Protein AF-A0A354F160-F1 (afdb_monomer_lite)

Structure (mmCIF, N/CA/C/O backbone):
data_AF-A0A354F160-F1
#
_entry.id   AF-A0A354F160-F1
#
loop_
_atom_site.group_PDB
_atom_site.id
_atom_site.type_symbol
_atom_site.label_atom_id
_atom_site.label_alt_id
_atom_site.label_comp_id
_atom_site.label_asym_id
_atom_site.label_entity_id
_atom_site.label_seq_id
_atom_site.pdbx_PDB_ins_code
_atom_site.Cartn_x
_atom_site.Cartn_y
_atom_site.Cartn_z
_atom_site.occupancy
_atom_site.B_iso_or_equiv
_atom_site.auth_seq_id
_atom_site.auth_comp_id
_atom_site.auth_asym_id
_atom_site.auth_atom_id
_atom_site.pdbx_PDB_model_num
ATOM 1 N N . MET A 1 1 ? 38.055 -9.924 -23.669 1.00 91.69 1 MET A N 1
ATOM 2 C CA . MET A 1 1 ? 37.807 -8.534 -23.227 1.00 91.69 1 MET A CA 1
ATOM 3 C C . MET A 1 1 ? 39.127 -7.779 -23.313 1.00 91.69 1 MET A C 1
ATOM 5 O O . MET A 1 1 ? 40.159 -8.427 -23.190 1.00 91.69 1 MET A O 1
ATOM 9 N N . ARG A 1 2 ? 39.119 -6.472 -23.579 1.00 94.19 2 ARG A N 1
ATOM 10 C CA . ARG A 1 2 ? 40.307 -5.606 -23.557 1.00 94.19 2 ARG A CA 1
ATOM 11 C C . ARG A 1 2 ? 39.959 -4.245 -22.957 1.00 94.19 2 ARG A C 1
ATOM 13 O O . ARG A 1 2 ? 38.818 -3.808 -23.080 1.00 94.19 2 ARG A O 1
ATOM 20 N N . PHE A 1 3 ? 40.952 -3.590 -22.369 1.00 92.06 3 PHE A N 1
ATOM 21 C CA . PHE A 1 3 ? 40.870 -2.209 -21.904 1.00 92.06 3 PHE A CA 1
ATOM 22 C C . PHE A 1 3 ? 41.703 -1.347 -22.851 1.00 92.06 3 PHE A C 1
ATOM 24 O O . PHE A 1 3 ? 42.877 -1.640 -23.073 1.00 92.06 3 PHE A O 1
ATOM 31 N N . ILE A 1 4 ? 41.096 -0.326 -23.449 1.00 90.88 4 ILE A N 1
ATOM 32 C CA . ILE A 1 4 ? 41.771 0.616 -24.343 1.00 90.88 4 ILE A CA 1
ATOM 33 C C . ILE A 1 4 ? 41.903 1.938 -23.612 1.00 90.88 4 ILE A C 1
ATOM 35 O O . ILE A 1 4 ? 40.900 2.545 -23.255 1.00 90.88 4 ILE A O 1
ATOM 39 N N . LYS A 1 5 ? 43.136 2.392 -23.408 1.00 85.50 5 LYS A N 1
ATOM 40 C CA . LYS A 1 5 ? 43.388 3.728 -22.882 1.00 85.50 5 LYS A CA 1
ATOM 41 C C . LYS A 1 5 ? 43.209 4.754 -24.001 1.00 85.50 5 LYS A C 1
ATOM 43 O O . LYS A 1 5 ? 43.879 4.651 -25.027 1.00 85.50 5 LYS A O 1
ATOM 48 N N . HIS A 1 6 ? 42.338 5.730 -23.791 1.00 82.38 6 HIS A N 1
ATOM 49 C CA . HIS A 1 6 ? 42.180 6.900 -24.647 1.00 82.38 6 HIS A CA 1
ATOM 50 C C . HIS A 1 6 ? 42.259 8.137 -23.751 1.00 82.38 6 HIS A C 1
ATOM 52 O O . HIS A 1 6 ? 41.444 8.311 -22.849 1.00 82.38 6 HIS A O 1
ATOM 58 N N . GLU A 1 7 ? 43.288 8.961 -23.950 1.00 84.62 7 GLU A N 1
ATOM 59 C CA . GLU A 1 7 ? 43.614 10.082 -23.058 1.00 84.62 7 GLU A CA 1
ATOM 60 C C . GLU A 1 7 ? 43.760 9.633 -21.582 1.00 84.62 7 GLU A C 1
ATOM 62 O O . GLU A 1 7 ? 44.614 8.793 -21.267 1.00 84.62 7 GLU A O 1
ATOM 67 N N . ALA A 1 8 ? 42.951 10.193 -20.676 1.00 79.38 8 ALA A N 1
ATOM 68 C CA . ALA A 1 8 ? 42.937 9.884 -19.246 1.00 79.38 8 ALA A CA 1
ATOM 69 C C . ALA A 1 8 ? 41.955 8.757 -18.863 1.00 79.38 8 ALA A C 1
ATOM 71 O O . ALA A 1 8 ? 41.851 8.424 -17.683 1.00 79.38 8 ALA A O 1
ATOM 72 N N . LEU A 1 9 ? 41.245 8.166 -19.830 1.00 79.12 9 LEU A N 1
ATOM 73 C CA . LEU A 1 9 ? 40.130 7.248 -19.586 1.00 79.12 9 LEU A CA 1
ATOM 74 C C . LEU A 1 9 ? 40.395 5.866 -20.195 1.00 79.12 9 LEU A C 1
ATOM 76 O O . LEU A 1 9 ? 41.144 5.710 -21.162 1.00 79.12 9 LEU A O 1
ATOM 80 N N . TYR A 1 10 ? 39.791 4.837 -19.600 1.00 82.44 10 TYR A N 1
ATOM 81 C CA . TYR A 1 10 ? 39.841 3.467 -20.106 1.00 82.44 10 TYR A CA 1
ATOM 82 C C . TYR A 1 10 ? 38.479 3.077 -20.674 1.00 82.44 10 TYR A C 1
ATOM 84 O O . TYR A 1 10 ? 37.473 3.088 -19.971 1.00 82.44 10 TYR A O 1
ATOM 92 N N . HIS A 1 11 ? 38.455 2.669 -21.938 1.00 88.69 11 HIS A N 1
ATOM 93 C CA . HIS A 1 11 ? 37.293 2.059 -22.568 1.00 88.69 11 HIS A CA 1
ATOM 94 C C . HIS A 1 11 ? 37.363 0.541 -22.447 1.00 88.69 11 HIS A C 1
ATOM 96 O O . HIS A 1 11 ? 38.387 -0.079 -22.744 1.00 88.69 11 HIS A O 1
ATOM 102 N N . VAL A 1 12 ? 36.251 -0.076 -22.062 1.00 92.12 12 VAL A N 1
ATOM 103 C CA . VAL A 1 12 ? 36.136 -1.533 -21.982 1.00 92.12 12 VAL A CA 1
ATOM 104 C C . VAL A 1 12 ? 35.546 -2.053 -23.285 1.00 92.12 12 VAL A C 1
ATOM 106 O O . VAL A 1 12 ? 34.474 -1.619 -23.699 1.00 92.12 12 VAL A O 1
ATOM 109 N N . GLN A 1 13 ? 36.228 -2.997 -23.934 1.00 94.81 13 GLN A N 1
ATOM 110 C CA . GLN A 1 13 ? 35.738 -3.639 -25.151 1.00 94.81 13 GLN A CA 1
ATOM 111 C C . GLN A 1 13 ? 35.684 -5.164 -25.024 1.00 94.81 13 GLN A C 1
ATOM 113 O O . GLN A 1 13 ? 36.575 -5.812 -24.463 1.00 94.81 13 GLN A O 1
ATOM 118 N N . LYS A 1 14 ? 34.651 -5.775 -25.599 1.00 95.56 14 LYS A N 1
ATOM 119 C CA . LYS A 1 14 ? 34.455 -7.230 -25.639 1.00 95.56 14 LYS A CA 1
ATOM 120 C C . LYS A 1 14 ? 34.080 -7.649 -27.059 1.00 95.56 14 LYS A C 1
ATOM 122 O O . LYS A 1 14 ? 33.433 -6.896 -27.778 1.00 95.56 14 LYS A O 1
ATOM 127 N N . LYS A 1 15 ? 34.545 -8.828 -27.482 1.00 96.31 15 LYS A N 1
ATOM 128 C CA . LYS A 1 15 ? 34.135 -9.394 -28.769 1.00 96.31 15 LYS A CA 1
ATOM 129 C C . LYS A 1 15 ? 32.780 -10.064 -28.616 1.00 96.31 15 LYS A C 1
ATOM 131 O O . LYS A 1 15 ? 32.619 -10.883 -27.712 1.00 96.31 15 LYS A O 1
ATOM 136 N N . TRP A 1 16 ? 31.875 -9.767 -29.533 1.00 96.00 16 TRP A N 1
ATOM 137 C CA . TRP A 1 16 ? 30.587 -10.438 -29.670 1.00 96.00 16 TRP A CA 1
ATOM 138 C C . TRP A 1 16 ? 30.362 -10.806 -31.130 1.00 96.00 16 TRP A C 1
ATOM 140 O O . TRP A 1 16 ? 30.977 -10.219 -32.021 1.00 96.00 16 TRP A O 1
ATOM 150 N N . LYS A 1 17 ? 29.501 -11.795 -31.378 1.00 94.94 17 LYS A N 1
ATOM 151 C CA . LYS A 1 17 ? 29.019 -12.045 -32.738 1.00 94.94 17 LYS A CA 1
ATOM 152 C C . LYS A 1 17 ? 28.106 -10.890 -33.141 1.00 94.94 17 LYS A C 1
ATOM 154 O O . LYS A 1 17 ? 27.212 -10.552 -32.371 1.00 94.94 17 LYS A O 1
ATOM 159 N N . ASP A 1 18 ? 28.352 -10.296 -34.296 1.00 92.25 18 ASP A N 1
ATOM 160 C CA . ASP A 1 18 ? 27.500 -9.275 -34.899 1.00 92.25 18 ASP A CA 1
ATOM 161 C C . ASP A 1 18 ? 26.315 -9.900 -35.655 1.00 92.25 18 ASP A C 1
ATOM 163 O O . ASP A 1 18 ? 26.165 -11.125 -35.688 1.00 92.25 18 ASP A O 1
ATOM 167 N N . ASN A 1 19 ? 25.466 -9.070 -36.268 1.00 88.00 19 ASN A N 1
ATOM 168 C CA . ASN A 1 19 ? 24.292 -9.546 -37.019 1.00 88.00 19 ASN A CA 1
ATOM 169 C C . ASN A 1 19 ? 24.611 -10.474 -38.198 1.00 88.00 19 ASN A C 1
ATOM 171 O O . ASN A 1 19 ? 23.747 -11.233 -38.627 1.00 88.00 19 ASN A O 1
ATOM 175 N N . ALA A 1 20 ? 25.838 -10.433 -38.718 1.00 90.81 20 ALA A N 1
ATOM 176 C CA . ALA A 1 20 ? 26.299 -11.335 -39.768 1.00 90.81 20 ALA A CA 1
ATOM 177 C C . ALA A 1 20 ? 26.969 -12.602 -39.200 1.00 90.81 20 ALA A C 1
ATOM 179 O O . ALA A 1 20 ? 27.460 -13.434 -39.958 1.00 90.81 20 ALA A O 1
ATOM 180 N N . GLY A 1 21 ? 27.014 -12.755 -37.873 1.00 92.06 21 GLY A N 1
ATOM 181 C CA . GLY A 1 21 ? 27.660 -13.867 -37.182 1.00 92.06 21 GLY A CA 1
ATOM 182 C C . GLY A 1 21 ? 29.176 -13.719 -37.019 1.00 92.06 21 GLY A C 1
ATOM 183 O O . GLY A 1 21 ? 29.810 -14.626 -36.471 1.00 92.06 21 GLY A O 1
ATOM 184 N N . HIS A 1 22 ? 29.772 -12.599 -37.440 1.00 95.44 22 HIS A N 1
ATOM 185 C CA . HIS A 1 22 ? 31.212 -12.359 -37.325 1.00 95.44 22 HIS A CA 1
ATOM 186 C C . HIS A 1 22 ? 31.583 -11.819 -35.942 1.00 95.44 22 HIS A C 1
ATOM 188 O O . HIS A 1 22 ? 30.832 -11.068 -35.328 1.00 95.44 22 HIS A O 1
ATOM 194 N N . LEU A 1 23 ? 32.769 -12.175 -35.442 1.00 96.19 23 LEU A N 1
ATOM 195 C CA . LEU A 1 23 ? 33.273 -11.642 -34.175 1.00 96.19 23 LEU A CA 1
ATOM 196 C C . LEU A 1 23 ? 33.773 -10.202 -34.345 1.00 96.19 23 LEU A C 1
ATOM 198 O O . LEU A 1 23 ? 34.893 -9.987 -34.811 1.00 96.19 23 LEU A O 1
ATOM 202 N N . SER A 1 24 ? 32.978 -9.248 -33.875 1.00 96.38 24 SER A N 1
ATOM 203 C CA . SER A 1 24 ? 33.261 -7.811 -33.909 1.00 96.38 24 SER A CA 1
ATOM 204 C C . SER A 1 24 ? 33.552 -7.275 -32.504 1.00 96.38 24 SER A C 1
ATOM 206 O O . SER A 1 24 ? 33.151 -7.872 -31.500 1.00 96.38 24 SER A O 1
ATOM 208 N N . TRP A 1 25 ? 34.299 -6.172 -32.403 1.00 96.50 25 TRP A N 1
ATOM 209 C CA . TRP A 1 25 ? 34.540 -5.502 -31.122 1.00 96.50 25 TRP A CA 1
ATOM 210 C C . TRP A 1 25 ? 33.373 -4.584 -30.779 1.00 96.50 25 TRP A C 1
ATOM 212 O O . TRP A 1 25 ? 32.966 -3.765 -31.597 1.00 96.50 25 TRP A O 1
ATOM 222 N N . PHE A 1 26 ? 32.880 -4.694 -29.550 1.00 95.69 26 PHE A N 1
ATOM 223 C CA . PHE A 1 26 ? 31.902 -3.773 -28.996 1.00 95.69 26 PHE A CA 1
ATOM 224 C C . PHE A 1 26 ? 32.487 -3.074 -27.778 1.00 95.69 26 PHE A C 1
ATOM 226 O O . PHE A 1 26 ? 33.204 -3.693 -26.986 1.00 95.69 26 PHE A O 1
ATOM 233 N N . GLN A 1 27 ? 32.150 -1.802 -27.619 1.00 94.06 27 GLN A N 1
ATOM 234 C CA . GLN A 1 27 ? 32.557 -0.949 -26.517 1.00 94.06 27 GLN A CA 1
ATOM 235 C C . GLN A 1 27 ? 31.422 -0.771 -25.513 1.00 94.06 27 GLN A C 1
ATOM 237 O O . GLN A 1 27 ? 30.302 -0.427 -25.886 1.00 94.06 27 GLN A O 1
ATOM 242 N N . LEU A 1 28 ? 31.736 -0.977 -24.235 1.00 93.06 28 LEU A N 1
ATOM 243 C CA . LEU A 1 28 ? 30.824 -0.715 -23.129 1.00 93.06 28 LEU A CA 1
ATOM 244 C C . LEU A 1 28 ? 30.476 0.777 -23.087 1.00 93.06 28 LEU A C 1
ATOM 246 O O . LEU A 1 28 ? 31.364 1.628 -23.143 1.00 93.06 28 LEU A O 1
ATOM 250 N N . SER A 1 29 ? 29.189 1.078 -22.995 1.00 91.00 29 SER A N 1
ATOM 251 C CA . SER A 1 29 ? 28.639 2.430 -22.923 1.00 91.00 29 SER A CA 1
ATOM 252 C C . SER A 1 29 ? 27.532 2.466 -21.871 1.00 91.00 29 SER A C 1
ATOM 254 O O . SER A 1 29 ? 26.837 1.471 -21.675 1.00 91.00 29 SER A O 1
ATOM 256 N N . ALA A 1 30 ? 27.356 3.597 -21.189 1.00 88.81 30 ALA A N 1
ATOM 257 C CA . ALA A 1 30 ? 26.269 3.747 -20.221 1.00 88.81 30 ALA A CA 1
ATOM 258 C C . ALA A 1 30 ? 24.939 4.036 -20.935 1.00 88.81 30 ALA A C 1
ATOM 260 O O . ALA A 1 30 ? 24.915 4.833 -21.872 1.00 88.81 30 ALA A O 1
ATOM 261 N N . LEU A 1 31 ? 23.832 3.440 -20.490 1.00 86.56 31 LEU A N 1
ATOM 262 C CA . LEU A 1 31 ? 22.474 3.774 -20.947 1.00 86.56 31 LEU A CA 1
ATOM 263 C C . LEU A 1 31 ? 21.911 4.994 -20.208 1.00 86.56 31 LEU A C 1
ATOM 265 O O . LEU A 1 31 ? 21.096 5.722 -20.769 1.00 86.56 31 LEU A O 1
ATOM 269 N N . THR A 1 32 ? 22.354 5.231 -18.970 1.00 87.06 32 THR A N 1
ATOM 270 C CA . THR A 1 32 ? 21.865 6.304 -18.090 1.00 87.06 32 THR A CA 1
ATOM 271 C C . THR A 1 32 ? 23.009 7.046 -17.405 1.00 87.06 32 THR A C 1
ATOM 273 O O . THR A 1 32 ? 24.132 6.549 -17.317 1.00 87.06 32 THR A O 1
ATOM 276 N N . GLU A 1 33 ? 22.720 8.231 -16.862 1.00 86.38 33 GLU A N 1
ATOM 277 C CA . GLU A 1 33 ? 23.679 8.980 -16.034 1.00 86.38 33 GLU A CA 1
ATOM 278 C C . GLU A 1 33 ? 24.024 8.227 -14.738 1.00 86.38 33 GLU A C 1
ATOM 280 O O . GLU A 1 33 ? 25.172 8.255 -14.300 1.00 86.38 33 GLU A O 1
ATOM 285 N N . ALA A 1 34 ? 23.066 7.480 -14.172 1.00 87.31 34 ALA A N 1
ATOM 286 C CA . ALA A 1 34 ? 23.289 6.592 -13.029 1.00 87.31 34 ALA A CA 1
ATOM 287 C C . ALA A 1 34 ? 24.329 5.511 -13.336 1.00 87.31 34 ALA A C 1
ATOM 289 O O . ALA A 1 34 ? 25.261 5.304 -12.561 1.00 87.31 34 ALA A O 1
ATOM 290 N N . GLN A 1 35 ? 24.214 4.855 -14.494 1.00 88.19 35 GLN A N 1
ATOM 291 C CA . GLN A 1 35 ? 25.200 3.873 -14.940 1.00 88.19 35 GLN A CA 1
ATOM 292 C C . GLN A 1 35 ? 26.545 4.525 -15.250 1.00 88.19 35 GLN A C 1
ATOM 294 O O . GLN A 1 35 ? 27.585 3.969 -14.908 1.00 88.19 35 GLN A O 1
ATOM 299 N N . GLN A 1 36 ? 26.542 5.708 -15.867 1.00 87.81 36 GLN A N 1
ATOM 300 C CA . GLN A 1 36 ? 27.770 6.432 -16.178 1.00 87.81 36 GLN A CA 1
ATOM 301 C C . GLN A 1 36 ? 28.562 6.749 -14.904 1.00 87.81 36 GLN A C 1
ATOM 303 O O . GLN A 1 36 ? 29.755 6.454 -14.834 1.00 87.81 36 GLN A O 1
ATOM 308 N N . ALA A 1 37 ? 27.884 7.290 -13.887 1.00 85.50 37 ALA A N 1
ATOM 309 C CA . ALA A 1 37 ? 28.479 7.607 -12.596 1.00 85.50 37 ALA A CA 1
ATOM 310 C C . ALA A 1 37 ? 28.873 6.343 -11.814 1.00 85.50 37 ALA A C 1
ATOM 312 O O . ALA A 1 37 ? 29.993 6.258 -11.313 1.00 85.50 37 ALA A O 1
ATOM 313 N N . GLY A 1 38 ? 27.981 5.350 -11.735 1.00 83.50 38 GLY A N 1
ATOM 314 C CA . GLY A 1 38 ? 28.189 4.127 -10.954 1.00 83.50 38 GLY A CA 1
ATOM 315 C C . GLY A 1 38 ? 29.262 3.194 -11.520 1.00 83.50 38 GLY A C 1
ATOM 316 O O . GLY A 1 38 ? 29.950 2.525 -10.754 1.00 83.50 38 GLY A O 1
ATOM 317 N N . LEU A 1 39 ? 29.440 3.169 -12.845 1.00 83.38 39 LEU A N 1
ATOM 318 C CA . LEU A 1 39 ? 30.428 2.330 -13.538 1.00 83.38 39 LEU A CA 1
ATOM 319 C C . LEU A 1 39 ? 31.681 3.108 -13.980 1.00 83.38 39 LEU A C 1
ATOM 321 O O . LEU A 1 39 ? 32.559 2.526 -14.616 1.00 83.38 39 LEU A O 1
ATOM 325 N N . ALA A 1 40 ? 31.764 4.407 -13.663 1.00 83.81 40 ALA A N 1
ATOM 326 C CA . ALA A 1 40 ? 32.848 5.310 -14.061 1.00 83.81 40 ALA A CA 1
ATOM 327 C C . ALA A 1 40 ? 33.136 5.299 -15.580 1.00 83.81 40 ALA A C 1
ATOM 329 O O . ALA A 1 40 ? 34.284 5.194 -16.019 1.00 83.81 40 ALA A O 1
ATOM 330 N N . LEU A 1 41 ? 32.080 5.389 -16.396 1.00 82.75 41 LEU A N 1
ATOM 331 C CA . LEU A 1 41 ? 32.176 5.369 -17.859 1.00 82.75 41 LEU A CA 1
ATOM 332 C C . LEU A 1 41 ? 32.309 6.793 -18.428 1.00 82.75 41 LEU A C 1
ATOM 334 O O . LEU A 1 41 ? 31.647 7.721 -17.975 1.00 82.75 41 LEU A O 1
ATOM 338 N N . ASP A 1 42 ? 33.148 6.962 -19.454 1.00 70.56 42 ASP A N 1
ATOM 339 C CA . ASP A 1 42 ? 33.465 8.268 -20.062 1.00 70.56 42 ASP A CA 1
ATOM 340 C C . ASP A 1 42 ? 32.234 8.955 -20.685 1.00 70.56 42 ASP A C 1
ATOM 342 O O . ASP A 1 42 ? 31.937 10.114 -20.401 1.00 70.56 42 ASP A O 1
ATOM 346 N N . LYS A 1 43 ? 31.463 8.223 -21.501 1.00 70.56 43 LYS A N 1
ATOM 347 C CA . LYS A 1 43 ? 30.301 8.761 -22.222 1.00 70.56 43 LYS A CA 1
ATOM 348 C C . LYS A 1 43 ? 29.109 7.814 -22.158 1.00 70.56 43 LYS A C 1
ATOM 350 O O . LYS A 1 43 ? 29.241 6.612 -22.399 1.00 70.56 43 LYS A O 1
ATOM 355 N N . GLY A 1 44 ? 27.940 8.375 -21.860 1.00 66.69 44 GLY A N 1
ATOM 356 C CA . GLY A 1 44 ? 26.662 7.705 -22.070 1.00 66.69 44 GLY A CA 1
ATOM 357 C C . GLY A 1 44 ? 26.305 7.630 -23.554 1.00 66.69 44 GLY A C 1
ATOM 358 O O . GLY A 1 44 ? 26.711 8.469 -24.358 1.00 66.69 44 GLY A O 1
ATOM 359 N N . LEU A 1 45 ? 25.539 6.611 -23.921 1.00 66.38 45 LEU A N 1
ATOM 360 C CA . LEU A 1 45 ? 24.859 6.544 -25.203 1.00 66.38 45 LEU A CA 1
ATOM 361 C C . LEU A 1 45 ? 23.857 7.702 -25.302 1.00 66.38 45 LEU A C 1
ATOM 363 O O . LEU A 1 45 ? 22.979 7.850 -24.454 1.00 66.38 45 LEU A O 1
ATOM 367 N N . ASP A 1 46 ? 23.900 8.446 -26.407 1.00 61.75 46 ASP A N 1
ATOM 368 C CA . ASP A 1 46 ? 22.895 9.458 -26.781 1.00 61.75 46 ASP A CA 1
ATOM 369 C C . ASP A 1 46 ? 21.529 8.833 -27.169 1.00 61.75 46 ASP A C 1
ATOM 371 O O . ASP A 1 46 ? 20.752 9.394 -27.939 1.00 61.75 46 ASP A O 1
ATOM 375 N N . LEU A 1 47 ? 21.203 7.650 -26.633 1.00 58.38 47 LEU A N 1
ATOM 376 C CA . LEU A 1 47 ? 19.911 6.980 -26.808 1.00 58.38 47 LEU A CA 1
ATOM 377 C C . LEU A 1 47 ? 18.756 7.806 -26.230 1.00 58.38 47 LEU A C 1
ATOM 379 O O . LEU A 1 47 ? 17.648 7.781 -26.765 1.00 58.38 47 LEU A O 1
ATOM 383 N N . LEU A 1 48 ? 19.024 8.550 -25.153 1.00 54.09 48 LEU A N 1
ATOM 384 C CA . LEU A 1 48 ? 18.016 9.287 -24.386 1.00 54.09 48 LEU A CA 1
ATOM 385 C C . LEU A 1 48 ? 18.053 10.812 -24.619 1.00 54.09 48 LEU A C 1
ATOM 387 O O . LEU A 1 48 ? 17.080 11.505 -24.305 1.00 54.09 48 LEU A O 1
ATOM 391 N N . LYS A 1 49 ? 19.136 11.353 -25.198 1.00 49.31 49 LYS A N 1
ATOM 392 C CA . LYS A 1 49 ? 19.365 12.798 -25.388 1.00 49.31 49 LYS A CA 1
ATOM 393 C C . LYS A 1 49 ? 19.227 13.183 -26.871 1.00 49.31 49 LYS A C 1
ATOM 395 O O . LYS A 1 49 ? 20.186 13.206 -27.627 1.00 49.31 49 LYS A O 1
ATOM 400 N N . GLY A 1 50 ? 18.006 13.512 -27.306 1.00 45.72 50 GLY A N 1
ATOM 401 C CA . GLY A 1 50 ? 17.751 14.030 -28.662 1.00 45.72 50 GLY A CA 1
ATOM 402 C C . GLY A 1 50 ? 16.450 14.843 -28.770 1.00 45.72 50 GLY A C 1
ATOM 403 O O . GLY A 1 50 ? 15.446 14.444 -28.191 1.00 45.72 50 GLY A O 1
ATOM 404 N N . PRO A 1 51 ? 16.396 15.981 -29.479 1.00 40.38 51 PRO A N 1
ATOM 405 C CA . PRO A 1 51 ? 15.305 16.966 -29.366 1.00 40.38 51 PRO A CA 1
ATOM 406 C C . PRO A 1 51 ? 13.935 16.564 -29.959 1.00 40.38 51 PRO A C 1
ATOM 408 O O . PRO A 1 51 ? 12.979 17.316 -29.798 1.00 40.38 51 PRO A O 1
ATOM 411 N N . ASN A 1 52 ? 13.788 15.394 -30.597 1.00 42.41 52 ASN A N 1
ATOM 412 C CA . ASN A 1 52 ? 12.555 15.007 -31.300 1.00 42.41 52 ASN A CA 1
ATOM 413 C C . ASN A 1 52 ? 11.787 13.864 -30.614 1.00 42.41 52 ASN A C 1
ATOM 415 O O . ASN A 1 52 ? 12.373 12.891 -30.149 1.00 42.41 52 ASN A O 1
ATOM 419 N N . ARG A 1 53 ? 10.450 13.976 -30.616 1.00 41.09 53 ARG A N 1
ATOM 420 C CA . ARG A 1 53 ? 9.435 13.123 -29.955 1.00 41.09 53 ARG A CA 1
ATOM 421 C C . ARG A 1 53 ? 9.412 11.627 -30.345 1.00 41.09 53 ARG A C 1
ATOM 423 O O . ARG A 1 53 ? 8.546 10.909 -29.868 1.00 41.09 53 ARG A O 1
ATOM 430 N N . ALA A 1 54 ? 10.342 11.140 -31.166 1.00 47.12 54 ALA A N 1
ATOM 431 C CA . ALA A 1 54 ? 10.461 9.728 -31.553 1.00 47.12 54 ALA A CA 1
ATOM 432 C C . ALA A 1 54 ? 11.588 9.020 -30.771 1.00 47.12 54 ALA A C 1
ATOM 434 O O . ALA A 1 54 ? 12.436 8.350 -31.355 1.00 47.12 54 ALA A O 1
ATOM 435 N N . ARG A 1 55 ? 11.649 9.234 -29.449 1.00 62.41 55 ARG A N 1
ATOM 436 C CA . ARG A 1 55 ? 12.627 8.569 -28.574 1.00 62.41 55 ARG A CA 1
ATOM 437 C C . ARG A 1 55 ? 12.134 7.162 -28.254 1.00 62.41 55 ARG A C 1
ATOM 439 O O . ARG A 1 55 ? 10.987 7.005 -27.840 1.00 62.41 55 ARG A O 1
ATOM 446 N N . LEU A 1 56 ? 13.001 6.160 -28.392 1.00 65.06 56 LEU A N 1
ATOM 447 C CA . LEU A 1 56 ? 12.751 4.849 -27.804 1.00 65.06 56 LEU A CA 1
ATOM 448 C C . LEU A 1 56 ? 12.859 5.011 -26.281 1.00 65.06 56 LEU A C 1
ATOM 450 O O . LEU A 1 56 ? 13.954 5.034 -25.727 1.00 65.06 56 LEU A O 1
ATOM 454 N N . GLN A 1 57 ? 11.724 5.221 -25.617 1.00 77.44 57 GLN A N 1
ATOM 455 C CA . GLN A 1 57 ? 11.652 5.181 -24.160 1.00 77.44 57 GLN A CA 1
ATOM 456 C C . GLN A 1 57 ? 11.794 3.721 -23.740 1.00 77.44 57 GLN A C 1
ATOM 458 O O . GLN A 1 57 ? 10.869 2.928 -23.907 1.00 77.44 57 GLN A O 1
ATOM 463 N N . LEU A 1 58 ? 12.987 3.357 -23.278 1.00 87.06 58 LEU A N 1
ATOM 464 C CA . LEU A 1 58 ? 13.229 2.045 -22.694 1.00 87.06 58 LEU A CA 1
ATOM 465 C C . LEU A 1 58 ? 12.540 1.966 -21.337 1.00 87.06 58 LEU A C 1
ATOM 467 O O . LEU A 1 58 ? 12.482 2.962 -20.619 1.00 87.06 58 LEU A O 1
ATOM 471 N N . ALA A 1 59 ? 12.037 0.781 -20.998 1.00 90.75 59 ALA A N 1
ATOM 472 C CA . ALA A 1 59 ? 11.591 0.526 -19.640 1.00 90.75 59 ALA A CA 1
ATOM 473 C C . ALA A 1 59 ? 12.784 0.643 -18.674 1.00 90.75 59 ALA A C 1
ATOM 475 O O . ALA A 1 59 ? 13.901 0.250 -19.017 1.00 90.75 59 ALA A O 1
ATOM 476 N N . GLU A 1 60 ? 12.546 1.140 -17.463 1.00 92.12 60 GLU A N 1
ATOM 477 C CA . GLU A 1 60 ? 13.543 1.280 -16.391 1.00 92.12 60 GLU A CA 1
ATOM 478 C C . GLU A 1 60 ? 14.237 -0.059 -16.074 1.00 92.12 60 GLU A C 1
ATOM 480 O O . GLU A 1 60 ? 15.425 -0.093 -15.771 1.00 92.12 60 GLU A O 1
ATOM 485 N N . THR A 1 61 ? 13.529 -1.179 -16.246 1.00 92.81 61 THR A N 1
ATOM 486 C CA . THR A 1 61 ? 14.048 -2.551 -16.089 1.00 92.81 61 THR A CA 1
ATOM 487 C C . THR A 1 61 ? 15.044 -2.969 -17.176 1.00 92.81 61 THR A C 1
ATOM 489 O O . THR A 1 61 ? 15.762 -3.943 -16.997 1.00 92.81 61 THR A O 1
ATOM 492 N N . ILE A 1 62 ? 15.129 -2.249 -18.301 1.00 91.75 62 ILE A N 1
ATOM 493 C CA . ILE A 1 62 ? 16.116 -2.491 -19.373 1.00 91.75 62 ILE A CA 1
ATOM 494 C C . ILE A 1 62 ? 17.395 -1.664 -19.150 1.00 91.75 62 ILE A C 1
ATOM 496 O O . ILE A 1 62 ? 18.460 -1.994 -19.669 1.00 91.75 62 ILE A O 1
ATOM 500 N N . ILE A 1 63 ? 17.300 -0.572 -18.389 1.00 90.50 63 ILE A N 1
ATOM 501 C CA . ILE A 1 63 ? 18.386 0.397 -18.155 1.00 90.50 63 ILE A CA 1
ATOM 502 C C . ILE A 1 63 ? 18.906 0.367 -16.707 1.00 90.50 63 ILE A C 1
ATOM 504 O O . ILE A 1 63 ? 19.529 1.318 -16.230 1.00 90.50 63 ILE A O 1
ATOM 508 N N . GLU A 1 64 ? 18.636 -0.735 -16.015 1.00 92.25 64 GLU A N 1
ATOM 509 C CA . GLU A 1 64 ? 18.982 -0.988 -14.618 1.00 92.25 64 GLU A CA 1
ATOM 510 C C . GLU A 1 64 ? 20.462 -1.358 -14.413 1.00 92.25 64 GLU A C 1
ATOM 512 O O . GLU A 1 64 ? 21.226 -1.513 -15.367 1.00 92.25 64 GLU A O 1
ATOM 517 N N . ARG A 1 65 ? 20.891 -1.489 -13.153 1.00 91.69 65 ARG A N 1
ATOM 518 C CA . ARG A 1 65 ? 22.286 -1.731 -12.746 1.00 91.69 65 ARG A CA 1
ATOM 519 C C . ARG A 1 65 ? 22.954 -2.866 -13.511 1.00 91.69 65 ARG A C 1
ATOM 521 O O . ARG A 1 65 ? 24.061 -2.680 -14.014 1.00 91.69 65 ARG A O 1
ATOM 528 N N . ASP A 1 66 ? 22.295 -4.017 -13.578 1.00 91.00 66 ASP A N 1
ATOM 529 C CA . ASP A 1 66 ? 22.904 -5.232 -14.112 1.00 91.00 66 ASP A CA 1
ATOM 530 C C . ASP A 1 66 ? 22.738 -5.357 -15.639 1.00 91.00 66 ASP A C 1
ATOM 532 O O . ASP A 1 66 ? 23.206 -6.324 -16.237 1.00 91.00 66 ASP A O 1
ATOM 536 N N . SER A 1 67 ? 22.133 -4.354 -16.288 1.00 92.56 67 SER A N 1
ATOM 537 C CA . SER A 1 67 ? 21.997 -4.282 -17.743 1.00 92.56 67 SER A CA 1
ATOM 538 C C . SER A 1 67 ? 23.125 -3.462 -18.370 1.00 92.56 67 SER A C 1
ATOM 540 O O . SER A 1 67 ? 23.246 -2.260 -18.136 1.00 92.56 67 SER A O 1
ATOM 542 N N . LEU A 1 68 ? 23.949 -4.082 -19.218 1.00 92.94 68 LEU A N 1
ATOM 543 C CA . LEU A 1 68 ? 25.094 -3.410 -19.851 1.00 92.94 68 LEU A CA 1
ATOM 544 C C . LEU A 1 68 ? 24.870 -3.200 -21.345 1.00 92.94 68 LEU A C 1
ATOM 546 O O . LEU A 1 68 ? 24.516 -4.135 -22.060 1.00 92.94 68 LEU A O 1
ATOM 550 N N . ALA A 1 69 ? 25.159 -1.995 -21.836 1.00 93.31 69 ALA A N 1
ATOM 551 C CA . ALA A 1 69 ? 25.101 -1.684 -23.258 1.00 93.31 69 ALA A CA 1
ATOM 552 C C . ALA A 1 69 ? 26.476 -1.726 -23.924 1.00 93.31 69 ALA A C 1
ATOM 554 O O . ALA A 1 69 ? 27.441 -1.102 -23.486 1.00 93.31 69 ALA A O 1
ATOM 555 N N . TRP A 1 70 ? 26.542 -2.425 -25.046 1.00 94.00 70 TRP A N 1
ATOM 556 C CA . TRP A 1 70 ? 27.727 -2.637 -25.857 1.00 94.00 70 TRP A CA 1
ATOM 557 C C . TRP A 1 70 ? 27.454 -2.111 -27.264 1.00 94.00 70 TRP A C 1
ATOM 559 O O . TRP A 1 70 ? 26.559 -2.598 -27.948 1.00 94.00 70 TRP A O 1
ATOM 569 N N . VAL A 1 71 ? 28.222 -1.127 -27.719 1.00 92.25 71 VAL A N 1
ATOM 570 C CA . VAL A 1 71 ? 28.078 -0.528 -29.055 1.00 92.25 71 VAL A CA 1
ATOM 571 C C . VAL A 1 71 ? 29.165 -1.080 -29.961 1.00 92.25 71 VAL A C 1
ATOM 573 O O . VAL A 1 71 ? 30.339 -1.035 -29.594 1.00 92.25 71 VAL A O 1
ATOM 576 N N . CYS A 1 72 ? 28.806 -1.613 -31.126 1.00 93.44 72 CYS A N 1
ATOM 577 C CA . CYS A 1 72 ? 29.793 -2.118 -32.077 1.00 93.44 72 CYS A CA 1
ATOM 578 C C . CYS A 1 72 ? 30.690 -0.971 -32.561 1.00 93.44 72 CYS A C 1
ATOM 580 O O . CYS A 1 72 ? 30.197 0.076 -32.972 1.00 93.44 72 CYS A O 1
ATOM 582 N N . CYS A 1 73 ? 32.010 -1.161 -32.529 1.00 90.06 73 CYS A N 1
ATOM 583 C CA . CYS A 1 73 ? 32.959 -0.110 -32.909 1.00 90.06 73 CYS A CA 1
ATOM 584 C C . CYS A 1 73 ? 32.876 0.236 -34.402 1.00 90.06 73 CYS A C 1
ATOM 586 O O . CYS A 1 73 ? 33.060 1.388 -34.782 1.00 90.06 73 CYS A O 1
ATOM 588 N N . ASP A 1 74 ? 32.576 -0.767 -35.230 1.00 89.06 74 ASP A N 1
ATOM 589 C CA . ASP A 1 74 ? 32.673 -0.668 -36.690 1.00 89.06 74 ASP A CA 1
ATOM 590 C C . ASP A 1 74 ? 31.296 -0.625 -37.381 1.00 89.06 74 ASP A C 1
ATOM 592 O O . ASP A 1 74 ? 31.214 -0.531 -38.605 1.00 89.06 74 ASP A O 1
ATOM 596 N N . LYS A 1 75 ? 30.200 -0.755 -36.618 1.00 86.31 75 LYS A N 1
ATOM 597 C CA . LYS A 1 75 ? 28.832 -0.906 -37.145 1.00 86.31 75 LYS A CA 1
ATOM 598 C C . LYS A 1 75 ? 27.823 -0.171 -36.275 1.00 86.31 75 LYS A C 1
ATOM 600 O O . LYS A 1 75 ? 28.021 -0.023 -35.075 1.00 86.31 75 LYS A O 1
ATOM 605 N N . GLU A 1 76 ? 26.691 0.217 -36.856 1.00 86.81 76 GLU A N 1
ATOM 606 C CA . GLU A 1 76 ? 25.566 0.806 -36.116 1.00 86.81 76 GLU A CA 1
ATOM 607 C C . GLU A 1 76 ? 24.716 -0.264 -35.411 1.00 86.81 76 GLU A C 1
ATOM 609 O O . GLU A 1 76 ? 23.515 -0.401 -35.644 1.00 86.81 76 GLU A O 1
ATOM 614 N N . GLU A 1 77 ? 25.371 -1.046 -34.556 1.00 90.94 77 GLU A N 1
ATOM 615 C CA . GLU A 1 77 ? 24.783 -2.153 -33.809 1.00 90.94 77 GLU A CA 1
ATOM 616 C C . GLU A 1 77 ? 24.947 -1.915 -32.304 1.00 90.94 77 GLU A C 1
ATOM 618 O O . GLU A 1 77 ? 26.009 -1.496 -31.834 1.00 90.94 77 GLU A O 1
ATOM 623 N N . LEU A 1 78 ? 23.884 -2.190 -31.556 1.00 92.56 78 LEU A N 1
ATOM 624 C CA . LEU A 1 78 ? 23.827 -2.110 -30.101 1.00 92.56 78 LEU A CA 1
ATOM 625 C C . LEU A 1 78 ? 23.508 -3.499 -29.561 1.00 92.56 78 LEU A C 1
ATOM 627 O O . LEU A 1 78 ? 22.680 -4.216 -30.113 1.00 92.56 78 LEU A O 1
ATOM 631 N N . LEU A 1 79 ? 24.134 -3.874 -28.461 1.00 94.62 79 LEU A N 1
ATOM 632 C CA . LEU A 1 79 ? 23.835 -5.094 -27.738 1.00 94.62 79 LEU A CA 1
ATOM 633 C C . LEU A 1 79 ? 23.628 -4.743 -26.267 1.00 94.62 79 LEU A C 1
ATOM 635 O O . LEU A 1 79 ? 24.515 -4.167 -25.648 1.00 94.62 79 LEU A O 1
ATOM 639 N N . ILE A 1 80 ? 22.476 -5.097 -25.712 1.00 95.00 80 ILE A N 1
ATOM 640 C CA . ILE A 1 80 ? 22.199 -4.998 -24.279 1.00 95.00 80 ILE A CA 1
ATOM 641 C C . ILE A 1 80 ? 22.322 -6.402 -23.701 1.00 95.00 80 ILE A C 1
ATOM 643 O O . ILE A 1 80 ? 21.736 -7.341 -24.242 1.00 95.00 80 ILE A O 1
ATOM 647 N N . THR A 1 81 ? 23.103 -6.551 -22.638 1.00 95.06 81 THR A N 1
ATOM 648 C CA . THR A 1 81 ? 23.277 -7.818 -21.923 1.00 95.06 81 THR A CA 1
ATOM 649 C C . THR A 1 81 ? 22.647 -7.756 -20.545 1.00 95.06 81 THR A C 1
ATOM 651 O O . THR A 1 81 ? 22.640 -6.687 -19.942 1.00 95.06 81 THR A O 1
ATOM 654 N N . ASP A 1 82 ? 22.183 -8.897 -20.049 1.00 91.88 82 ASP A N 1
ATOM 655 C CA . ASP A 1 82 ? 21.618 -9.047 -18.706 1.00 91.88 82 ASP A CA 1
ATOM 656 C C . ASP A 1 82 ? 22.696 -9.177 -17.604 1.00 91.88 82 ASP A C 1
ATOM 658 O O . ASP A 1 82 ? 23.904 -9.088 -17.862 1.00 91.88 82 ASP A O 1
ATOM 662 N N . ALA A 1 83 ? 22.249 -9.477 -16.379 1.00 85.94 83 ALA A N 1
ATOM 663 C CA . ALA A 1 83 ? 23.098 -9.700 -15.208 1.00 85.94 83 ALA A CA 1
ATOM 664 C C . ALA A 1 83 ? 24.099 -10.858 -15.360 1.00 85.94 83 ALA A C 1
ATOM 666 O O . ALA A 1 83 ? 25.142 -10.879 -14.702 1.00 85.94 83 ALA A O 1
ATOM 667 N N . ARG A 1 84 ? 23.812 -11.831 -16.233 1.00 90.25 84 ARG A N 1
ATOM 668 C CA . ARG A 1 84 ? 24.712 -12.951 -16.550 1.00 90.25 84 ARG A CA 1
ATOM 669 C C . ARG A 1 84 ? 25.686 -12.600 -17.668 1.00 90.25 84 ARG A C 1
ATOM 671 O O . ARG A 1 84 ? 26.512 -13.433 -18.044 1.00 90.25 84 ARG A O 1
ATOM 678 N N . ASN A 1 85 ? 25.645 -11.359 -18.162 1.00 89.44 85 ASN A N 1
ATOM 679 C CA . ASN A 1 85 ? 26.386 -10.910 -19.331 1.00 89.44 85 ASN A CA 1
ATOM 680 C C . ASN A 1 85 ? 26.032 -11.770 -20.556 1.00 89.44 85 ASN A C 1
ATOM 682 O O . ASN A 1 85 ? 26.907 -12.093 -21.366 1.00 89.44 85 ASN A O 1
ATOM 686 N N . GLU A 1 86 ? 24.765 -12.173 -20.665 1.00 93.88 86 GLU A N 1
ATOM 687 C CA . GLU A 1 86 ? 24.201 -12.850 -21.827 1.00 93.88 86 GLU A CA 1
ATOM 688 C C . GLU A 1 86 ? 23.467 -11.829 -22.712 1.00 93.88 86 GLU A C 1
ATOM 690 O O . GLU A 1 86 ? 22.862 -10.888 -22.197 1.00 93.88 86 GLU A O 1
ATOM 695 N N . PRO A 1 87 ? 23.534 -11.954 -24.053 1.00 93.75 87 PRO A N 1
ATOM 696 C CA . PRO A 1 87 ? 22.770 -11.112 -24.972 1.00 93.75 87 PRO A CA 1
ATOM 697 C C . PRO A 1 87 ? 21.270 -11.129 -24.654 1.00 93.75 87 PRO A C 1
ATOM 699 O O . PRO A 1 87 ? 20.630 -12.170 -24.777 1.00 93.75 87 PRO A O 1
ATOM 702 N N . TRP A 1 88 ? 20.714 -9.967 -24.313 1.00 93.81 88 TRP A N 1
ATOM 703 C CA . TRP A 1 88 ? 19.292 -9.804 -24.022 1.00 93.81 88 TRP A CA 1
ATOM 704 C C . TRP A 1 88 ? 18.566 -9.114 -25.177 1.00 93.81 88 TRP A C 1
ATOM 706 O O . TRP A 1 88 ? 17.702 -9.718 -25.811 1.00 93.81 88 TRP A O 1
ATOM 716 N N . TYR A 1 89 ? 18.989 -7.898 -25.532 1.00 94.56 89 TYR A N 1
ATOM 717 C CA . TYR A 1 89 ? 18.472 -7.180 -26.698 1.00 94.56 89 TYR A CA 1
ATOM 718 C C . TYR A 1 89 ? 19.570 -6.869 -27.693 1.00 94.56 89 TYR A C 1
ATOM 720 O O . TYR A 1 89 ? 20.716 -6.593 -27.335 1.00 94.56 89 TYR A O 1
ATOM 728 N N . ARG A 1 90 ? 19.187 -6.829 -28.963 1.00 94.44 90 ARG A N 1
ATOM 729 C CA . ARG A 1 90 ? 20.037 -6.364 -30.044 1.00 94.44 90 ARG A CA 1
ATOM 730 C C . ARG A 1 90 ? 19.369 -5.239 -30.810 1.00 94.44 90 ARG A C 1
ATOM 732 O O . ARG A 1 90 ? 18.252 -5.383 -31.287 1.00 94.44 90 ARG A O 1
ATOM 739 N N . GLY A 1 91 ? 20.070 -4.123 -30.916 1.00 91.56 91 GLY A N 1
ATOM 740 C CA . GLY A 1 91 ? 19.634 -2.925 -31.599 1.00 91.56 91 GLY A CA 1
ATOM 741 C C . GLY A 1 91 ? 20.265 -2.758 -32.969 1.00 91.56 91 GLY A C 1
ATOM 742 O O . GLY A 1 91 ? 21.473 -2.942 -33.124 1.00 91.56 91 GLY A O 1
ATOM 743 N N . THR A 1 92 ? 19.468 -2.317 -33.937 1.00 88.50 92 THR A N 1
ATOM 744 C CA . THR A 1 92 ? 19.965 -1.758 -35.203 1.00 88.50 92 THR A CA 1
ATOM 745 C C . THR A 1 92 ? 19.336 -0.396 -35.456 1.00 88.50 92 THR A C 1
ATOM 747 O O . THR A 1 92 ? 18.217 -0.128 -35.012 1.00 88.50 92 THR A O 1
ATOM 750 N N . LYS A 1 93 ? 20.053 0.502 -36.136 1.00 83.69 93 LYS A N 1
ATOM 751 C CA . LYS A 1 93 ? 19.463 1.769 -36.580 1.00 83.69 93 LYS A CA 1
ATOM 752 C C . LYS A 1 93 ? 18.711 1.563 -37.892 1.00 83.69 93 LYS A C 1
ATOM 754 O O . LYS A 1 93 ? 19.298 1.161 -38.893 1.00 83.69 93 LYS A O 1
ATOM 759 N N . THR A 1 94 ? 17.422 1.890 -37.909 1.00 69.44 94 THR A N 1
ATOM 760 C CA . THR A 1 94 ? 16.597 1.800 -39.123 1.00 69.44 94 THR A CA 1
ATOM 761 C C . THR A 1 94 ? 16.629 3.109 -39.926 1.00 69.44 94 THR A C 1
ATOM 763 O O . THR A 1 94 ? 16.343 4.185 -39.392 1.00 69.44 94 THR A O 1
ATOM 766 N N . TYR A 1 95 ? 16.921 3.026 -41.228 1.00 60.88 95 TYR A N 1
ATOM 767 C CA . TYR A 1 95 ? 16.764 4.113 -42.213 1.00 60.88 95 TYR A CA 1
ATOM 768 C C . TYR A 1 95 ? 15.433 3.942 -42.976 1.00 60.88 95 TYR A C 1
ATOM 770 O O . TYR A 1 95 ? 15.019 2.800 -43.164 1.00 60.88 95 TYR A O 1
ATOM 778 N N . PRO A 1 96 ? 14.724 5.012 -43.419 1.00 49.31 96 PRO A N 1
ATOM 779 C CA . PRO A 1 96 ? 15.165 6.402 -43.626 1.00 49.31 96 PRO A CA 1
ATOM 780 C C . PRO A 1 96 ? 14.735 7.409 -42.538 1.00 49.31 96 PRO A C 1
ATOM 782 O O . PRO A 1 96 ? 15.021 8.597 -42.661 1.00 49.31 96 PRO A O 1
ATOM 785 N N . ARG A 1 97 ? 14.053 6.976 -41.467 1.00 53.31 97 ARG A N 1
ATOM 786 C CA . ARG A 1 97 ? 13.456 7.874 -40.450 1.00 53.31 97 ARG A CA 1
ATOM 787 C C . ARG A 1 97 ? 14.426 8.439 -39.400 1.00 53.31 97 ARG A C 1
ATOM 789 O O . ARG A 1 97 ? 13.981 9.145 -38.504 1.00 53.31 97 ARG A O 1
ATOM 796 N N . GLY A 1 98 ? 15.728 8.198 -39.553 1.00 53.12 98 GLY A N 1
ATOM 797 C CA . GLY A 1 98 ? 16.790 8.835 -38.776 1.00 53.12 98 GLY A CA 1
ATOM 798 C C . GLY A 1 98 ? 16.911 8.333 -37.334 1.00 53.12 98 GLY A C 1
ATOM 799 O O . GLY A 1 98 ? 15.999 8.478 -36.537 1.00 53.12 98 GLY A O 1
ATOM 800 N N . LYS A 1 99 ? 18.093 7.814 -36.981 1.00 64.19 99 LYS A N 1
ATOM 801 C CA . LYS A 1 99 ? 18.631 7.686 -35.608 1.00 64.19 99 LYS A CA 1
ATOM 802 C C . LYS A 1 99 ? 17.787 6.961 -34.536 1.00 64.19 99 LYS A C 1
ATOM 804 O O . LYS A 1 99 ? 18.188 6.999 -33.376 1.00 64.19 99 LYS A O 1
ATOM 809 N N . VAL A 1 100 ? 16.682 6.293 -34.865 1.00 72.25 100 VAL A N 1
ATOM 810 C CA . VAL A 1 100 ? 15.940 5.479 -33.888 1.00 72.25 100 VAL A CA 1
ATOM 811 C C . VAL A 1 100 ? 16.502 4.062 -33.886 1.00 72.25 100 VAL A C 1
ATOM 813 O O . VAL A 1 100 ? 16.716 3.467 -34.943 1.00 72.25 100 VAL A O 1
ATOM 816 N N . TRP A 1 101 ? 16.776 3.550 -32.690 1.00 81.25 101 TRP A N 1
ATOM 817 C CA . TRP A 1 101 ? 17.160 2.162 -32.490 1.00 81.25 101 TRP A CA 1
ATOM 818 C C . TRP A 1 101 ? 15.910 1.292 -32.449 1.00 81.25 101 TRP A C 1
ATOM 820 O O . TRP A 1 101 ? 14.985 1.579 -31.694 1.00 81.25 101 TRP A O 1
ATOM 830 N N . GLU A 1 102 ? 15.903 0.226 -33.236 1.00 88.44 102 GLU A N 1
ATOM 831 C CA . GLU A 1 102 ? 14.942 -0.862 -33.107 1.00 88.44 102 GLU A CA 1
ATOM 832 C C . GLU A 1 102 ? 15.619 -1.989 -32.330 1.00 88.44 102 GLU A C 1
ATOM 834 O O . GLU A 1 102 ? 16.643 -2.508 -32.776 1.00 88.44 102 GLU A O 1
ATOM 839 N N . LEU A 1 103 ? 15.091 -2.322 -31.148 1.00 92.56 103 LEU A N 1
ATOM 840 C CA . LEU A 1 103 ? 15.620 -3.391 -30.302 1.00 92.56 103 LEU A CA 1
ATOM 841 C C . LEU A 1 103 ? 14.837 -4.684 -30.525 1.00 92.56 103 LEU A C 1
ATOM 843 O O . LEU A 1 103 ? 13.615 -4.688 -30.454 1.00 92.56 103 LEU A O 1
ATOM 847 N N . THR A 1 104 ? 15.545 -5.786 -30.738 1.00 93.88 104 THR A N 1
ATOM 848 C CA . THR A 1 104 ? 14.990 -7.141 -30.842 1.00 93.88 104 THR A CA 1
ATOM 849 C C . THR A 1 104 ? 15.473 -7.977 -29.662 1.00 93.88 104 THR A C 1
ATOM 851 O O . THR A 1 104 ? 16.676 -8.042 -29.410 1.00 93.88 104 THR A O 1
ATOM 854 N N . ASP A 1 105 ? 14.552 -8.613 -28.942 1.00 92.81 105 ASP A N 1
ATOM 855 C CA . ASP A 1 105 ? 14.850 -9.633 -27.935 1.00 92.81 105 ASP A CA 1
ATOM 856 C C . ASP A 1 105 ? 15.549 -10.820 -28.614 1.00 92.81 105 ASP A C 1
ATOM 858 O O . ASP A 1 105 ? 15.015 -11.427 -29.550 1.00 92.81 105 ASP A O 1
ATOM 862 N N . VAL A 1 106 ? 16.759 -11.143 -28.157 1.00 91.38 106 VAL A N 1
ATOM 863 C CA . VAL A 1 106 ? 17.614 -12.167 -28.771 1.00 91.38 106 VAL A CA 1
ATOM 864 C C . VAL A 1 106 ? 17.040 -13.573 -28.587 1.00 91.38 106 VAL A C 1
ATOM 866 O O . VAL A 1 106 ? 17.176 -14.408 -29.483 1.00 91.38 106 VAL A O 1
ATOM 869 N N . GLN A 1 107 ? 16.391 -13.856 -27.460 1.00 89.69 107 GLN A N 1
ATOM 870 C CA . GLN A 1 107 ? 15.857 -15.184 -27.162 1.00 89.69 107 GLN A CA 1
ATOM 871 C C . GLN A 1 107 ? 14.521 -15.408 -27.871 1.00 89.69 107 GLN A C 1
ATOM 873 O O . GLN A 1 107 ? 14.293 -16.450 -28.485 1.00 89.69 107 GLN A O 1
ATOM 878 N N . GLN A 1 108 ? 13.635 -14.415 -27.813 1.00 89.44 108 GLN A N 1
ATOM 879 C CA . GLN A 1 108 ? 12.270 -14.537 -28.318 1.00 89.44 108 GLN A CA 1
ATOM 880 C C . GLN A 1 108 ? 12.147 -14.180 -29.800 1.00 89.44 108 GLN A C 1
ATOM 882 O O . GLN A 1 108 ? 11.163 -14.591 -30.426 1.00 89.44 108 GLN A O 1
ATOM 887 N N . GLN A 1 109 ? 13.141 -13.478 -30.360 1.00 92.62 109 GLN A N 1
ATOM 888 C CA . GLN A 1 109 ? 13.106 -12.889 -31.704 1.00 92.62 109 GLN A CA 1
ATOM 889 C C . GLN A 1 109 ? 11.905 -11.943 -31.860 1.00 92.62 109 GLN A C 1
ATOM 891 O O . GLN A 1 109 ? 11.170 -11.998 -32.846 1.00 92.62 109 GLN A O 1
ATOM 896 N N . ALA A 1 110 ? 11.675 -11.121 -30.834 1.00 93.69 110 ALA A N 1
ATOM 897 C CA . ALA A 1 110 ? 10.548 -10.201 -30.737 1.00 93.69 110 ALA A CA 1
ATOM 898 C C . ALA A 1 110 ? 11.044 -8.750 -30.713 1.00 93.69 110 ALA A C 1
ATOM 900 O O . ALA A 1 110 ? 11.999 -8.432 -30.010 1.00 93.69 110 ALA A O 1
ATOM 901 N N . VAL A 1 111 ? 10.402 -7.861 -31.466 1.00 93.94 111 VAL A N 1
ATOM 902 C CA . VAL A 1 111 ? 10.787 -6.446 -31.558 1.00 93.94 111 VAL A CA 1
ATOM 903 C C . VAL A 1 111 ? 10.150 -5.664 -30.413 1.00 93.94 111 VAL A C 1
ATOM 905 O O . VAL A 1 111 ? 8.934 -5.700 -30.234 1.00 93.94 111 VAL A O 1
ATOM 908 N N . LEU A 1 112 ? 10.955 -4.943 -29.636 1.00 93.31 112 LEU A N 1
ATOM 909 C CA . LEU A 1 112 ? 10.485 -4.114 -28.532 1.00 93.31 112 LEU A CA 1
ATOM 910 C C . LEU A 1 112 ? 9.606 -2.973 -29.064 1.00 93.31 112 LEU A C 1
ATOM 912 O O . LEU A 1 112 ? 10.011 -2.187 -29.920 1.00 93.31 112 LEU A O 1
ATOM 916 N N . CYS A 1 113 ? 8.394 -2.875 -28.534 1.00 91.44 113 CYS A N 1
ATOM 917 C CA . CYS A 1 113 ? 7.443 -1.827 -28.860 1.00 91.44 113 CYS A CA 1
ATOM 918 C C . CYS A 1 113 ? 7.809 -0.517 -28.156 1.00 91.44 113 CYS A C 1
ATOM 920 O O . CYS A 1 113 ? 8.363 -0.502 -27.058 1.00 91.44 113 CYS A O 1
ATOM 922 N N . THR A 1 114 ? 7.418 0.607 -28.753 1.00 86.69 114 THR A N 1
ATOM 923 C CA . THR A 1 114 ? 7.468 1.906 -28.073 1.00 86.69 114 THR A CA 1
ATOM 924 C C . THR A 1 114 ? 6.456 1.962 -26.927 1.00 86.69 114 THR A C 1
ATOM 926 O O . THR A 1 114 ? 5.361 1.408 -27.039 1.00 86.69 114 THR A O 1
ATOM 929 N N . GLN A 1 115 ? 6.789 2.694 -25.864 1.00 86.12 115 GLN A N 1
ATOM 930 C CA . GLN A 1 115 ? 5.898 2.939 -24.726 1.00 86.12 115 GLN A CA 1
ATOM 931 C C . GLN A 1 115 ? 4.550 3.556 -25.138 1.00 86.12 115 GLN A C 1
ATOM 933 O O . GLN A 1 115 ? 4.449 4.272 -26.137 1.00 86.12 115 GLN A O 1
ATOM 938 N N . GLY A 1 116 ? 3.508 3.290 -24.343 1.00 85.88 116 GLY A N 1
ATOM 939 C CA . GLY A 1 116 ? 2.184 3.911 -24.499 1.00 85.88 116 GLY A CA 1
ATOM 940 C C . GLY A 1 116 ? 1.200 3.185 -25.425 1.00 85.88 116 GLY A C 1
ATOM 941 O O . GLY A 1 116 ? 0.160 3.749 -25.762 1.00 85.88 116 GLY A O 1
ATOM 942 N N . THR A 1 117 ? 1.481 1.941 -25.829 1.00 91.38 117 THR A N 1
ATOM 943 C CA . THR A 1 117 ? 0.491 1.107 -26.548 1.00 91.38 117 THR A CA 1
ATOM 944 C C . THR A 1 117 ? -0.725 0.782 -25.666 1.00 91.38 117 THR A C 1
ATOM 946 O O . THR A 1 117 ? -0.669 0.906 -24.442 1.00 91.38 117 THR A O 1
ATOM 949 N N . TRP A 1 118 ? -1.817 0.290 -26.263 1.00 93.44 118 TRP A N 1
ATOM 950 C CA . TRP A 1 118 ? -3.000 -0.160 -25.511 1.00 93.44 118 TRP A CA 1
ATOM 951 C C . TRP A 1 118 ? -2.670 -1.251 -24.473 1.00 93.44 118 TRP A C 1
ATOM 953 O O . TRP A 1 118 ? -3.306 -1.308 -23.426 1.00 93.44 118 TRP A O 1
ATOM 963 N N . ILE A 1 119 ? -1.643 -2.075 -24.727 1.00 94.69 119 ILE A N 1
ATOM 964 C CA . ILE A 1 119 ? -1.161 -3.100 -23.788 1.00 94.69 119 ILE A CA 1
ATOM 965 C C . ILE A 1 119 ? -0.569 -2.431 -22.541 1.00 94.69 119 ILE A C 1
ATOM 967 O O . ILE A 1 119 ? -0.917 -2.814 -21.427 1.00 94.69 119 ILE A O 1
ATOM 971 N N . HIS A 1 120 ? 0.251 -1.386 -22.714 1.00 94.12 120 HIS A N 1
ATOM 972 C CA . HIS A 1 120 ? 0.784 -0.606 -21.590 1.00 94.12 120 HIS A CA 1
ATOM 973 C C . HIS A 1 120 ? -0.346 0.050 -20.789 1.00 94.12 120 HIS A C 1
ATOM 975 O O . HIS A 1 120 ? -0.294 0.073 -19.567 1.00 94.12 120 HIS A O 1
ATOM 981 N N . GLN A 1 121 ? -1.384 0.555 -21.463 1.00 92.50 121 GLN A N 1
ATOM 982 C CA . GLN A 1 121 ? -2.540 1.174 -20.804 1.00 92.50 121 GLN A CA 1
ATOM 983 C C . GLN A 1 121 ? -3.389 0.171 -20.011 1.00 92.50 121 GLN A C 1
ATOM 985 O O . GLN A 1 121 ? -3.918 0.527 -18.967 1.00 92.50 121 GLN A O 1
ATOM 990 N N . GLN A 1 122 ? -3.531 -1.071 -20.482 1.00 92.69 122 GLN A N 1
ATOM 991 C CA . GLN A 1 122 ? -4.245 -2.115 -19.736 1.00 92.69 122 GLN A CA 1
ATOM 992 C C . GLN A 1 122 ? -3.426 -2.596 -18.534 1.00 92.69 122 GLN A C 1
ATOM 994 O O . GLN A 1 122 ? -3.942 -2.707 -17.426 1.00 92.69 122 GLN A O 1
ATOM 999 N N . LEU A 1 123 ? -2.129 -2.837 -18.734 1.00 94.81 123 LEU A N 1
ATOM 1000 C CA . LEU A 1 123 ? -1.242 -3.309 -17.671 1.00 94.81 123 LEU A CA 1
ATOM 1001 C C . LEU A 1 123 ? -0.864 -2.209 -16.666 1.00 94.81 123 LEU A C 1
ATOM 1003 O O . LEU A 1 123 ? -0.424 -2.532 -15.561 1.00 94.81 123 LEU A O 1
ATOM 1007 N N . SER A 1 124 ? -1.125 -0.932 -16.976 1.00 93.12 124 SER A N 1
ATOM 1008 C CA . SER A 1 124 ? -0.973 0.163 -16.010 1.00 93.12 124 SER A CA 1
ATOM 1009 C C . SER A 1 124 ? -1.984 0.137 -14.862 1.00 93.12 124 SER A C 1
ATOM 1011 O O . SER A 1 124 ? -1.848 0.860 -13.868 1.00 93.12 124 SER A O 1
ATOM 1013 N N . ALA A 1 125 ? -2.974 -0.754 -14.952 1.00 91.81 125 ALA A N 1
ATOM 1014 C CA . ALA A 1 125 ? -3.810 -1.124 -13.823 1.00 91.81 125 ALA A CA 1
ATOM 1015 C C . ALA A 1 125 ? -3.019 -1.828 -12.704 1.00 91.81 125 ALA A C 1
ATOM 1017 O O . ALA A 1 125 ? -3.489 -1.811 -11.573 1.00 91.81 125 ALA A O 1
ATOM 1018 N N . MET A 1 126 ? -1.835 -2.392 -12.981 1.00 93.00 126 MET A N 1
ATOM 1019 C CA . MET A 1 126 ? -0.982 -3.070 -11.991 1.00 93.00 126 MET A CA 1
ATOM 1020 C C . MET A 1 126 ? 0.388 -2.420 -11.780 1.00 93.00 126 MET A C 1
ATOM 1022 O O . MET A 1 126 ? 0.900 -2.483 -10.668 1.00 93.00 126 MET A O 1
ATOM 1026 N N . GLU A 1 127 ? 0.994 -1.822 -12.805 1.00 95.06 127 GLU A N 1
ATOM 1027 C CA . GLU A 1 127 ? 2.376 -1.325 -12.733 1.00 95.06 127 GLU A CA 1
ATOM 1028 C C . GLU A 1 127 ? 2.544 -0.005 -13.495 1.00 95.06 127 GLU A C 1
ATOM 1030 O O . GLU A 1 127 ? 1.854 0.244 -14.478 1.00 95.06 127 GLU A O 1
ATOM 1035 N N . SER A 1 128 ? 3.469 0.862 -13.092 1.00 94.69 128 SER A N 1
ATOM 1036 C CA . SER A 1 128 ? 3.730 2.089 -13.852 1.00 94.69 128 SER A CA 1
ATOM 1037 C C . SER A 1 128 ? 4.307 1.758 -15.229 1.00 94.69 128 SER A C 1
ATOM 1039 O O . SER A 1 128 ? 5.180 0.902 -15.349 1.00 94.69 128 SER A O 1
ATOM 1041 N N . SER A 1 129 ? 3.867 2.463 -16.279 1.00 93.12 129 SER A N 1
ATOM 1042 C CA . SER A 1 129 ? 4.263 2.161 -17.667 1.00 93.12 129 SER A CA 1
ATOM 1043 C C . SER A 1 129 ? 5.777 2.152 -17.885 1.00 93.12 129 SER A C 1
ATOM 1045 O O . SER A 1 129 ? 6.262 1.391 -18.713 1.00 93.12 129 SER A O 1
ATOM 1047 N N . GLU A 1 130 ? 6.531 2.939 -17.109 1.00 92.94 130 GLU A N 1
ATOM 1048 C CA . GLU A 1 130 ? 7.997 2.966 -17.163 1.00 92.94 130 GLU A CA 1
ATOM 1049 C C . GLU A 1 130 ? 8.663 1.623 -16.818 1.00 92.94 130 GLU A C 1
ATOM 1051 O O . GLU A 1 130 ? 9.794 1.397 -17.226 1.00 92.94 130 GLU A O 1
ATOM 1056 N N . PHE A 1 131 ? 7.974 0.702 -16.139 1.00 95.75 131 PHE A N 1
ATOM 1057 C CA . PHE A 1 131 ? 8.486 -0.634 -15.804 1.00 95.75 131 PHE A CA 1
ATOM 1058 C C . PHE A 1 131 ? 7.907 -1.756 -16.681 1.00 95.75 131 PHE A C 1
ATOM 1060 O O . PHE A 1 131 ? 8.255 -2.925 -16.495 1.00 95.75 131 PHE A O 1
ATOM 1067 N N . ILE A 1 132 ? 7.035 -1.424 -17.639 1.00 96.19 132 ILE A N 1
ATOM 1068 C CA . ILE A 1 132 ? 6.377 -2.395 -18.520 1.00 96.19 132 ILE A CA 1
ATOM 1069 C C . ILE A 1 132 ? 7.164 -2.493 -19.824 1.00 96.19 132 ILE A C 1
ATOM 1071 O O . ILE A 1 132 ? 7.312 -1.504 -20.541 1.00 96.19 132 ILE A O 1
ATOM 1075 N N . ALA A 1 133 ? 7.628 -3.694 -20.165 1.00 95.19 133 ALA A N 1
ATOM 1076 C CA . ALA A 1 133 ? 8.221 -3.975 -21.468 1.00 95.19 133 ALA A CA 1
ATOM 1077 C C . ALA A 1 133 ? 7.222 -4.748 -22.334 1.00 95.19 133 ALA A C 1
ATOM 1079 O O . ALA A 1 133 ? 6.652 -5.740 -21.886 1.00 95.19 133 ALA A O 1
ATOM 1080 N N . VAL A 1 134 ? 7.012 -4.316 -23.577 1.00 95.56 134 VAL A N 1
ATOM 1081 C CA . VAL A 1 134 ? 6.159 -5.019 -24.545 1.00 95.56 134 VAL A CA 1
ATOM 1082 C C . VAL A 1 134 ? 6.971 -5.299 -25.798 1.00 95.56 134 VAL A C 1
ATOM 1084 O O . VAL A 1 134 ? 7.540 -4.376 -26.370 1.00 95.56 134 VAL A O 1
ATOM 1087 N N . ALA A 1 135 ? 7.001 -6.549 -26.245 1.00 95.19 135 ALA A N 1
ATOM 1088 C CA . ALA A 1 135 ? 7.656 -6.968 -27.476 1.00 95.19 135 ALA A CA 1
ATOM 1089 C C . ALA A 1 135 ? 6.649 -7.624 -28.431 1.00 95.19 135 ALA A C 1
ATOM 1091 O O . ALA A 1 135 ? 5.687 -8.257 -28.000 1.00 95.19 135 ALA A O 1
ATOM 1092 N N . GLN A 1 136 ? 6.860 -7.463 -29.733 1.00 94.94 136 GLN A N 1
ATOM 1093 C CA . GLN A 1 136 ? 6.019 -8.006 -30.794 1.00 94.94 136 GLN A CA 1
ATOM 1094 C C . GLN A 1 136 ? 6.751 -9.127 -31.531 1.00 94.94 136 GLN A C 1
ATOM 1096 O O . GLN A 1 136 ? 7.861 -8.936 -32.025 1.00 94.94 136 GLN A O 1
ATOM 1101 N N . LYS A 1 137 ? 6.099 -10.281 -31.669 1.00 93.25 137 LYS A N 1
ATOM 1102 C CA . LYS A 1 137 ? 6.583 -11.432 -32.433 1.00 93.25 137 LYS A CA 1
ATOM 1103 C C . LYS A 1 137 ? 5.553 -11.800 -33.499 1.00 93.25 137 LYS A C 1
ATOM 1105 O O . LYS A 1 137 ? 4.563 -12.474 -33.229 1.00 93.25 137 LYS A O 1
ATOM 1110 N N . GLY A 1 138 ? 5.769 -11.332 -34.728 1.00 90.12 138 GLY A N 1
ATOM 1111 C CA . GLY A 1 138 ? 4.779 -11.479 -35.798 1.00 90.12 138 GLY A CA 1
ATOM 1112 C C . GLY A 1 138 ? 3.477 -10.746 -35.455 1.00 90.12 138 GLY A C 1
ATOM 1113 O O . GLY A 1 138 ? 3.469 -9.519 -35.356 1.00 90.12 138 GLY A O 1
ATOM 1114 N N . HIS A 1 139 ? 2.387 -11.495 -35.267 1.00 90.25 139 HIS A N 1
ATOM 1115 C CA . HIS A 1 139 ? 1.071 -10.964 -34.874 1.00 90.25 139 HIS A CA 1
ATOM 1116 C C . HIS A 1 139 ? 0.777 -11.078 -33.371 1.00 90.25 139 HIS A C 1
ATOM 1118 O O . HIS A 1 139 ? -0.268 -10.618 -32.917 1.00 90.25 139 HIS A O 1
ATOM 1124 N N . GLU A 1 140 ? 1.685 -11.677 -32.604 1.00 94.81 140 GLU A N 1
ATOM 1125 C CA . GLU A 1 140 ? 1.546 -11.849 -31.161 1.00 94.81 140 GLU A CA 1
ATOM 1126 C C . GLU A 1 140 ? 2.362 -10.794 -30.419 1.00 94.81 140 GLU A C 1
ATOM 1128 O O . GLU A 1 140 ? 3.382 -10.306 -30.920 1.00 94.81 140 GLU A O 1
ATOM 1133 N N . TYR A 1 141 ? 1.934 -10.464 -29.203 1.00 96.00 141 TYR A N 1
ATOM 1134 C CA . TYR A 1 141 ? 2.720 -9.632 -28.299 1.00 96.00 141 TYR A CA 1
ATOM 1135 C C . TYR A 1 141 ? 3.040 -10.391 -27.020 1.00 96.00 141 TYR A C 1
ATOM 1137 O O . TYR A 1 141 ? 2.310 -11.285 -26.589 1.00 96.00 141 TYR A O 1
ATOM 1145 N N . ILE A 1 142 ? 4.144 -10.000 -26.405 1.00 95.62 142 ILE A N 1
ATOM 1146 C CA . ILE A 1 142 ? 4.598 -10.479 -25.112 1.00 95.62 142 ILE A CA 1
ATOM 1147 C C . ILE A 1 142 ? 4.785 -9.243 -24.247 1.00 95.62 142 ILE A C 1
ATOM 1149 O O . ILE A 1 142 ? 5.485 -8.313 -24.645 1.00 95.62 142 ILE A O 1
ATOM 1153 N N . ALA A 1 143 ? 4.139 -9.215 -23.087 1.00 96.31 143 ALA A N 1
ATOM 1154 C CA . ALA A 1 143 ? 4.306 -8.137 -22.124 1.00 96.31 143 ALA A CA 1
ATOM 1155 C C . ALA A 1 143 ? 4.944 -8.669 -20.846 1.00 96.31 143 ALA A C 1
ATOM 1157 O O . ALA A 1 143 ? 4.508 -9.688 -20.315 1.00 96.31 143 ALA A O 1
ATOM 1158 N N . THR A 1 144 ? 5.941 -7.957 -20.340 1.00 96.25 144 THR A N 1
ATOM 1159 C CA . THR A 1 144 ? 6.732 -8.354 -19.178 1.00 96.25 144 THR A CA 1
ATOM 1160 C C . THR A 1 144 ? 6.661 -7.261 -18.119 1.00 96.25 144 THR A C 1
ATOM 1162 O O . THR A 1 144 ? 7.027 -6.111 -18.373 1.00 96.25 144 THR A O 1
ATOM 1165 N N . LEU A 1 145 ? 6.218 -7.632 -16.917 1.00 97.12 145 LEU A N 1
ATOM 1166 C CA . LEU A 1 145 ? 6.321 -6.823 -15.704 1.00 97.12 145 LEU A CA 1
ATOM 1167 C C . LEU A 1 145 ? 7.511 -7.348 -14.893 1.00 97.12 145 LEU A C 1
ATOM 1169 O O . LEU A 1 145 ? 7.357 -8.146 -13.965 1.00 97.12 145 LEU A O 1
ATOM 1173 N N . ALA A 1 146 ? 8.718 -6.948 -15.294 1.00 95.56 146 ALA A N 1
ATOM 1174 C CA . ALA A 1 146 ? 9.955 -7.576 -14.824 1.00 95.56 146 ALA A CA 1
ATOM 1175 C C . ALA A 1 146 ? 10.191 -7.413 -13.312 1.00 95.56 146 ALA A C 1
ATOM 1177 O O . ALA A 1 146 ? 10.764 -8.308 -12.692 1.00 95.56 146 ALA A O 1
ATOM 1178 N N . ARG A 1 147 ? 9.684 -6.334 -12.696 1.00 96.31 147 ARG A N 1
ATOM 1179 C CA . ARG A 1 147 ? 9.715 -6.130 -11.235 1.00 96.31 147 ARG A CA 1
ATOM 1180 C C . ARG A 1 147 ? 9.080 -7.282 -10.457 1.00 96.31 147 ARG A C 1
ATOM 1182 O O . ARG A 1 147 ? 9.623 -7.683 -9.437 1.00 96.31 147 ARG A O 1
ATOM 1189 N N . TYR A 1 148 ? 8.003 -7.853 -10.992 1.00 97.12 148 TYR A N 1
ATOM 1190 C CA . TYR A 1 148 ? 7.254 -8.964 -10.397 1.00 97.12 148 TYR A CA 1
ATOM 1191 C C . TYR A 1 148 ? 7.619 -10.334 -10.988 1.00 97.12 148 TYR A C 1
ATOM 1193 O O . TYR A 1 148 ? 7.041 -11.342 -10.594 1.00 97.12 148 TYR A O 1
ATOM 1201 N N . GLY A 1 149 ? 8.508 -10.391 -11.988 1.00 95.94 149 GLY A N 1
ATOM 1202 C CA . GLY A 1 149 ? 8.780 -11.624 -12.736 1.00 95.94 149 GLY A CA 1
ATOM 1203 C C . GLY A 1 149 ? 7.565 -12.165 -13.505 1.00 95.94 149 GLY A C 1
ATOM 1204 O O . GLY A 1 149 ? 7.477 -13.367 -13.742 1.00 95.94 149 GLY A O 1
ATOM 1205 N N . LEU A 1 150 ? 6.612 -11.300 -13.871 1.00 96.44 150 LEU A N 1
ATOM 1206 C CA . LEU A 1 150 ? 5.390 -11.681 -14.583 1.00 96.44 150 LEU A CA 1
ATOM 1207 C C . LEU A 1 150 ? 5.543 -11.484 -16.092 1.00 96.44 150 LEU A C 1
ATOM 1209 O O . LEU A 1 150 ? 6.055 -10.459 -16.549 1.00 96.44 150 LEU A O 1
ATOM 1213 N N . GLN A 1 151 ? 5.027 -12.440 -16.860 1.00 95.62 151 GLN A N 1
ATOM 1214 C CA . GLN A 1 151 ? 4.984 -12.397 -18.317 1.00 95.62 151 GLN A CA 1
ATOM 1215 C C . GLN A 1 151 ? 3.585 -12.781 -18.803 1.00 95.62 151 GLN A C 1
ATOM 1217 O O . GLN A 1 151 ? 3.002 -13.761 -18.342 1.00 95.62 151 GLN A O 1
ATOM 1222 N N . TYR A 1 152 ? 3.064 -12.018 -19.758 1.00 96.00 152 TYR A N 1
ATOM 1223 C CA . TYR A 1 152 ? 1.754 -12.226 -20.360 1.00 96.00 152 TYR A CA 1
ATOM 1224 C C . TYR A 1 152 ? 1.890 -12.484 -21.854 1.00 96.00 152 TYR A C 1
ATOM 1226 O O . TYR A 1 152 ? 2.660 -11.808 -22.544 1.00 96.00 152 TYR A O 1
ATOM 1234 N N . SER A 1 153 ? 1.103 -13.435 -22.357 1.00 95.62 153 SER A N 1
ATOM 1235 C CA . SER A 1 153 ? 0.953 -13.676 -23.792 1.00 95.62 153 SER A CA 1
ATOM 1236 C C . SER A 1 153 ? -0.259 -12.915 -24.317 1.00 95.62 153 SER A C 1
ATOM 1238 O O . SER A 1 153 ? -1.320 -12.906 -23.692 1.00 95.62 153 SER A O 1
ATOM 1240 N N . ILE A 1 154 ? -0.109 -12.251 -25.460 1.00 96.00 154 ILE A N 1
ATOM 1241 C CA . ILE A 1 154 ? -1.176 -11.472 -26.082 1.00 96.00 154 ILE A CA 1
ATOM 1242 C C . ILE A 1 154 ? -1.436 -12.021 -27.479 1.00 96.00 154 ILE A C 1
ATOM 1244 O O . ILE A 1 154 ? -0.602 -11.902 -28.377 1.00 96.00 154 ILE A O 1
ATOM 1248 N N . GLN A 1 155 ? -2.623 -12.596 -27.644 1.00 92.94 155 GLN A N 1
ATOM 1249 C CA . GLN A 1 155 ? -3.137 -13.168 -28.887 1.00 92.94 155 GLN A CA 1
ATOM 1250 C C . GLN A 1 155 ? -4.545 -12.605 -29.109 1.00 92.94 155 GLN A C 1
ATOM 1252 O O . GLN A 1 155 ? -5.273 -12.382 -28.144 1.00 92.94 155 GLN A O 1
ATOM 1257 N N . ASP A 1 156 ? -4.912 -12.302 -30.355 1.00 88.94 156 ASP A N 1
ATOM 1258 C CA . ASP A 1 156 ? -6.249 -11.799 -30.721 1.00 88.94 156 ASP A CA 1
ATOM 1259 C C . ASP A 1 156 ? -6.735 -10.598 -29.882 1.00 88.94 156 ASP A C 1
ATOM 1261 O O . ASP A 1 156 ? -7.895 -10.516 -29.471 1.00 88.94 156 ASP A O 1
ATOM 1265 N N . HIS A 1 157 ? -5.829 -9.656 -29.592 1.00 89.50 157 HIS A N 1
ATOM 1266 C CA . HIS A 1 157 ? -6.087 -8.485 -28.739 1.00 89.50 157 HIS A CA 1
ATOM 1267 C C . HIS A 1 157 ? -6.568 -8.818 -27.312 1.00 89.50 157 HIS A C 1
ATOM 1269 O O . HIS A 1 157 ? -7.178 -7.982 -26.643 1.00 89.50 157 HIS A O 1
ATOM 1275 N N . ALA A 1 158 ? -6.277 -10.021 -26.819 1.00 93.44 158 ALA A N 1
ATOM 1276 C CA . ALA A 1 158 ? -6.560 -10.451 -25.459 1.00 93.44 158 ALA A CA 1
ATOM 1277 C C . ALA A 1 158 ? -5.257 -10.752 -24.712 1.00 93.44 158 ALA A C 1
ATOM 1279 O O . ALA A 1 158 ? -4.358 -11.400 -25.240 1.00 93.44 158 ALA A O 1
ATOM 1280 N N . ILE A 1 159 ? -5.157 -10.271 -23.472 1.00 95.69 159 ILE A N 1
ATOM 1281 C CA . ILE A 1 159 ? -4.029 -10.554 -22.580 1.00 95.69 159 ILE A CA 1
ATOM 1282 C C . ILE A 1 159 ? -4.335 -11.850 -21.826 1.00 95.69 159 ILE A C 1
ATOM 1284 O O . ILE A 1 159 ? -5.425 -11.999 -21.272 1.00 95.69 159 ILE A O 1
ATOM 1288 N N . HIS A 1 160 ? -3.385 -12.780 -21.796 1.00 96.25 160 HIS A N 1
ATOM 1289 C CA . HIS A 1 160 ? -3.516 -14.077 -21.143 1.00 96.25 160 HIS A CA 1
ATOM 1290 C C . HIS A 1 160 ? -2.432 -14.304 -20.090 1.00 96.25 160 HIS A C 1
ATOM 1292 O O . HIS A 1 160 ? -1.287 -13.877 -20.257 1.00 96.25 160 HIS A O 1
ATOM 1298 N N . MET A 1 161 ? -2.806 -15.025 -19.034 1.00 95.44 161 MET A N 1
ATOM 1299 C CA . MET A 1 161 ? -1.921 -15.475 -17.961 1.00 95.44 161 MET A CA 1
ATOM 1300 C C . MET A 1 161 ? -2.144 -16.967 -17.721 1.00 95.44 161 MET A C 1
ATOM 1302 O O . MET A 1 161 ? -3.288 -17.401 -17.569 1.00 95.44 161 MET A O 1
ATOM 1306 N N . ASP A 1 162 ? -1.061 -17.736 -17.659 1.00 94.88 162 ASP A N 1
ATOM 1307 C CA . ASP A 1 162 ? -1.106 -19.136 -17.244 1.00 94.88 162 ASP A CA 1
ATOM 1308 C C . ASP A 1 162 ? -0.878 -19.219 -15.732 1.00 94.88 162 ASP A C 1
ATOM 1310 O O . ASP A 1 162 ? 0.102 -18.690 -15.207 1.00 94.88 162 ASP A O 1
ATOM 1314 N N . TRP A 1 163 ? -1.798 -19.864 -15.017 1.00 94.62 163 TRP A N 1
ATOM 1315 C CA . TRP A 1 163 ? -1.737 -19.992 -13.564 1.00 94.62 163 TRP A CA 1
ATOM 1316 C C . TRP A 1 163 ? -2.347 -21.316 -13.101 1.00 94.62 163 TRP A C 1
ATOM 1318 O O . TRP A 1 163 ? -3.417 -21.707 -13.565 1.00 94.62 163 TRP A O 1
ATOM 1328 N N . GLU A 1 164 ? -1.645 -22.030 -12.214 1.00 93.44 164 GLU A N 1
ATOM 1329 C CA . GLU A 1 164 ? -2.023 -23.376 -11.737 1.00 93.44 164 GLU A CA 1
ATOM 1330 C C . GLU A 1 164 ? -2.419 -24.341 -12.884 1.00 93.44 164 GLU A C 1
ATOM 1332 O O . GLU A 1 164 ? -3.359 -25.124 -12.776 1.00 93.44 164 GLU A O 1
ATOM 1337 N N . GLY A 1 165 ? -1.719 -24.265 -14.024 1.00 92.56 165 GLY A N 1
ATOM 1338 C CA . GLY A 1 165 ? -1.968 -25.117 -15.196 1.00 92.56 165 GLY A CA 1
ATOM 1339 C C . GLY A 1 165 ? -3.195 -24.740 -16.039 1.00 92.56 165 GLY A C 1
ATOM 1340 O O . GLY A 1 165 ? -3.491 -25.431 -17.010 1.00 92.56 165 GLY A O 1
ATOM 1341 N N . SER A 1 166 ? -3.896 -23.654 -15.703 1.00 95.00 166 SER A N 1
ATOM 1342 C CA . SER A 1 166 ? -5.031 -23.128 -16.469 1.00 95.00 166 SER A CA 1
ATOM 1343 C C . SER A 1 166 ? -4.685 -21.795 -17.127 1.00 95.00 166 SER A C 1
ATOM 1345 O O . SER A 1 166 ? -4.004 -20.958 -16.534 1.00 95.00 166 SER A O 1
ATOM 1347 N N . ARG A 1 167 ? -5.191 -21.576 -18.344 1.00 96.06 167 ARG A N 1
ATOM 1348 C CA . ARG A 1 167 ? -5.007 -20.320 -19.077 1.00 96.06 167 ARG A CA 1
ATOM 1349 C C . ARG A 1 167 ? -6.180 -19.385 -18.832 1.00 96.06 167 ARG A C 1
ATOM 1351 O O . ARG A 1 167 ? -7.307 -19.678 -19.232 1.00 96.06 167 ARG A O 1
ATOM 1358 N N . TYR A 1 168 ? -5.907 -18.244 -18.218 1.00 96.31 168 TYR A N 1
ATOM 1359 C CA . TYR A 1 168 ? -6.903 -17.221 -17.945 1.00 96.31 168 TYR A CA 1
ATOM 1360 C C . TYR A 1 168 ? -6.787 -16.058 -18.928 1.00 96.31 168 TYR A C 1
ATOM 1362 O O . TYR A 1 168 ? -5.710 -15.745 -19.439 1.00 96.31 168 TYR A O 1
ATOM 1370 N N . ARG A 1 169 ? -7.914 -15.398 -19.195 1.00 96.06 169 ARG A N 1
ATOM 1371 C CA . ARG A 1 169 ? -7.997 -14.196 -20.029 1.00 96.06 169 ARG A CA 1
ATOM 1372 C C . ARG A 1 169 ? -8.226 -12.976 -19.148 1.00 96.06 169 ARG A C 1
ATOM 1374 O O . ARG A 1 169 ? -9.100 -13.010 -18.286 1.00 96.06 169 ARG A O 1
ATOM 1381 N N . LEU A 1 170 ? -7.483 -11.900 -19.391 1.00 95.00 170 LEU A N 1
ATOM 1382 C CA . LEU A 1 170 ? -7.690 -10.627 -18.715 1.00 95.00 170 LEU A CA 1
ATOM 1383 C C . LEU A 1 170 ? -9.106 -10.135 -19.006 1.00 95.00 170 LEU A C 1
ATOM 1385 O O . LEU A 1 170 ? -9.515 -9.979 -20.161 1.00 95.00 170 LEU A O 1
ATOM 1389 N N . GLN A 1 171 ? -9.853 -9.893 -17.943 1.00 91.31 171 GLN A N 1
ATOM 1390 C CA . GLN A 1 171 ? -11.117 -9.200 -18.010 1.00 91.31 171 GLN A CA 1
ATOM 1391 C C . GLN A 1 171 ? -10.814 -7.704 -17.993 1.00 91.31 171 GLN A C 1
ATOM 1393 O O . GLN A 1 171 ? -10.228 -7.203 -17.036 1.00 91.31 171 GLN A O 1
ATOM 1398 N N . ASN A 1 172 ? -11.219 -6.986 -19.042 1.00 76.06 172 ASN A N 1
ATOM 1399 C CA . ASN A 1 172 ? -11.163 -5.526 -19.045 1.00 76.06 172 ASN A CA 1
ATOM 1400 C C . ASN A 1 172 ? -12.091 -5.024 -17.929 1.00 76.06 172 ASN A C 1
ATOM 1402 O O . ASN A 1 172 ? -13.310 -4.975 -18.102 1.00 76.06 172 ASN A O 1
ATOM 1406 N N . ALA A 1 173 ? -11.534 -4.736 -16.755 1.00 60.38 173 ALA A N 1
ATOM 1407 C CA . ALA A 1 173 ? -12.317 -4.307 -15.614 1.00 60.38 173 ALA A CA 1
ATOM 1408 C C . ALA A 1 173 ? -12.714 -2.839 -15.801 1.00 60.38 173 ALA A C 1
ATOM 1410 O O . ALA A 1 173 ? -11.895 -1.927 -15.723 1.00 60.38 173 ALA A O 1
ATOM 1411 N N . SER A 1 174 ? -14.005 -2.608 -16.018 1.00 48.12 174 SER A N 1
ATOM 1412 C CA . SER A 1 174 ? -14.646 -1.342 -15.680 1.00 48.12 174 SER A CA 1
ATOM 1413 C C . SER A 1 174 ? -14.492 -1.102 -14.174 1.00 48.12 174 SER A C 1
ATOM 1415 O O . SER A 1 174 ? -14.862 -1.957 -13.365 1.00 48.12 174 SER A O 1
ATOM 1417 N N . ALA A 1 175 ? -13.915 0.047 -13.819 1.00 48.41 175 ALA A N 1
ATOM 1418 C CA . ALA A 1 175 ? -13.734 0.529 -12.454 1.00 48.41 175 ALA A CA 1
ATOM 1419 C C . ALA A 1 175 ? -14.985 0.285 -11.585 1.00 48.41 175 ALA A C 1
ATOM 1421 O O . ALA A 1 175 ? -16.094 0.612 -12.005 1.00 48.41 175 ALA A O 1
ATOM 1422 N N . GLY A 1 176 ? -14.824 -0.268 -10.375 1.00 55.12 176 GLY A N 1
ATOM 1423 C CA . GLY A 1 176 ? -15.910 -0.215 -9.385 1.00 55.12 176 GLY A CA 1
ATOM 1424 C C . GLY A 1 176 ? -15.974 -1.285 -8.294 1.00 55.12 176 GLY A C 1
ATOM 1425 O O . GLY A 1 176 ? -16.674 -1.058 -7.316 1.00 55.12 176 GLY A O 1
ATOM 1426 N N . ARG A 1 177 ? -15.282 -2.432 -8.398 1.00 67.50 177 ARG A N 1
ATOM 1427 C CA . ARG A 1 177 ? -15.440 -3.512 -7.389 1.00 67.50 177 ARG A CA 1
ATOM 1428 C C . ARG A 1 177 ? -14.479 -3.442 -6.207 1.00 67.50 177 ARG A C 1
ATOM 1430 O O . ARG A 1 177 ? -14.860 -3.783 -5.091 1.00 67.50 177 ARG A O 1
ATOM 1437 N N . TRP A 1 178 ? -13.246 -3.016 -6.458 1.00 75.00 178 TRP A N 1
ATOM 1438 C CA . TRP A 1 178 ? -12.180 -3.082 -5.463 1.00 75.00 178 TRP A CA 1
ATOM 1439 C C . TRP A 1 178 ? -12.091 -1.849 -4.580 1.00 75.00 178 TRP A C 1
ATOM 1441 O O . TRP A 1 178 ? -11.609 -1.984 -3.470 1.00 75.00 178 TRP A O 1
ATOM 1451 N N . GLY A 1 179 ? -12.616 -0.705 -5.018 1.00 75.25 179 GLY A N 1
ATOM 1452 C CA . GLY A 1 179 ? -12.410 0.595 -4.379 1.00 75.25 179 GLY A CA 1
ATOM 1453 C C . GLY A 1 179 ? -11.459 1.469 -5.197 1.00 75.25 179 GLY A C 1
ATOM 1454 O O . GLY A 1 179 ? -10.818 1.010 -6.145 1.00 75.25 179 GLY A O 1
ATOM 1455 N N . GLU A 1 180 ? -11.416 2.755 -4.875 1.00 78.94 180 GLU A N 1
ATOM 1456 C CA . GLU A 1 180 ? -10.532 3.711 -5.542 1.00 78.94 180 GLU A CA 1
ATOM 1457 C C . GLU A 1 180 ? -9.064 3.463 -5.150 1.00 78.94 180 GLU A C 1
ATOM 1459 O O . GLU A 1 180 ? -8.777 3.093 -4.014 1.00 78.94 180 GLU A O 1
ATOM 1464 N N . GLY A 1 181 ? -8.130 3.648 -6.089 1.00 82.50 181 GLY A N 1
ATOM 1465 C CA . GLY A 1 181 ? -6.689 3.593 -5.795 1.00 82.50 181 GLY A CA 1
ATOM 1466 C C . GLY A 1 181 ? -6.048 2.201 -5.752 1.00 82.50 181 GLY A C 1
ATOM 1467 O O . GLY A 1 181 ? -4.822 2.109 -5.688 1.00 82.50 181 GLY A O 1
ATOM 1468 N N . ILE A 1 182 ? -6.839 1.126 -5.837 1.00 89.31 182 ILE A N 1
ATOM 1469 C CA . ILE A 1 182 ? -6.328 -0.253 -5.831 1.00 89.31 182 ILE A CA 1
ATOM 1470 C C . ILE A 1 182 ? -5.908 -0.681 -7.232 1.00 89.31 182 ILE A C 1
ATOM 1472 O O . ILE A 1 182 ? -6.729 -0.762 -8.153 1.00 89.31 182 ILE A O 1
ATOM 1476 N N . ARG A 1 183 ? -4.625 -1.013 -7.365 1.00 91.25 183 ARG A N 1
ATOM 1477 C CA . ARG A 1 183 ? -4.017 -1.532 -8.586 1.00 91.25 183 ARG A CA 1
ATOM 1478 C C . ARG A 1 183 ? -4.218 -3.043 -8.623 1.00 91.25 183 ARG A C 1
ATOM 1480 O O . ARG A 1 183 ? -3.920 -3.735 -7.657 1.00 91.25 183 ARG A O 1
ATOM 1487 N N . HIS A 1 184 ? -4.785 -3.559 -9.707 1.00 93.12 184 HIS A N 1
ATOM 1488 C CA . HIS A 1 184 ? -5.053 -4.986 -9.854 1.00 93.12 184 HIS A CA 1
ATOM 1489 C C . HIS A 1 184 ? -5.323 -5.379 -11.307 1.00 93.12 184 HIS A C 1
ATOM 1491 O O . HIS A 1 184 ? -5.736 -4.555 -12.124 1.00 93.12 184 HIS A O 1
ATOM 1497 N N . LEU A 1 185 ? -5.153 -6.667 -11.607 1.00 93.62 185 LEU A N 1
ATOM 1498 C CA . LEU A 1 185 ? -5.624 -7.293 -12.842 1.00 93.62 185 LEU A CA 1
ATOM 1499 C C . LEU A 1 185 ? -6.556 -8.452 -12.496 1.00 93.62 185 LEU A C 1
ATOM 1501 O O . LEU A 1 185 ? -6.221 -9.298 -11.669 1.00 93.62 185 LEU A O 1
ATOM 1505 N N . THR A 1 186 ? -7.721 -8.517 -13.139 1.00 94.12 186 THR A N 1
ATOM 1506 C CA . THR A 1 186 ? -8.663 -9.632 -12.972 1.00 94.12 186 THR A CA 1
ATOM 1507 C C . THR A 1 186 ? -8.640 -10.518 -14.202 1.00 94.12 186 THR A C 1
ATOM 1509 O O . THR A 1 186 ? -8.838 -10.051 -15.321 1.00 94.12 186 THR A O 1
ATOM 1512 N N . PHE A 1 187 ? -8.430 -11.810 -13.992 1.00 94.50 187 PHE A N 1
ATOM 1513 C CA . PHE A 1 187 ? -8.363 -12.808 -15.045 1.00 94.50 187 PHE A CA 1
ATOM 1514 C C . PHE A 1 187 ? -9.458 -13.859 -14.851 1.00 94.50 187 PHE A C 1
ATOM 1516 O O . PHE A 1 187 ? -9.750 -14.266 -13.727 1.00 94.50 187 PHE A O 1
ATOM 1523 N N . VAL A 1 188 ? -10.064 -14.311 -15.948 1.00 94.31 188 VAL A N 1
ATOM 1524 C CA . VAL A 1 188 ? -11.193 -15.253 -15.948 1.00 94.31 188 VAL A CA 1
ATOM 1525 C C . VAL A 1 188 ? -10.919 -16.469 -16.834 1.00 94.31 188 VAL A C 1
ATOM 1527 O O . VAL A 1 188 ? -10.349 -16.344 -17.921 1.00 94.31 188 VAL A O 1
ATOM 1530 N N . ALA A 1 189 ? -11.342 -17.644 -16.370 1.00 94.31 189 ALA A N 1
ATOM 1531 C CA . ALA A 1 189 ? -11.317 -18.911 -17.098 1.00 94.31 189 ALA A CA 1
ATOM 1532 C C . ALA A 1 189 ? -12.602 -19.698 -16.784 1.00 94.31 189 ALA A C 1
ATOM 1534 O O . ALA A 1 189 ? -12.737 -20.323 -15.731 1.00 94.31 189 ALA A O 1
ATOM 1535 N N . GLY A 1 190 ? -13.583 -19.642 -17.690 1.00 90.00 190 GLY A N 1
ATOM 1536 C CA . GLY A 1 190 ? -14.905 -20.227 -17.450 1.00 90.00 190 GLY A CA 1
ATOM 1537 C C . GLY A 1 190 ? -15.609 -19.562 -16.263 1.00 90.00 190 GLY A C 1
ATOM 1538 O O . GLY A 1 190 ? -15.828 -18.353 -16.275 1.00 90.00 190 GLY A O 1
ATOM 1539 N N . THR A 1 191 ? -15.956 -20.349 -15.242 1.00 88.69 191 THR A N 1
ATOM 1540 C CA . THR A 1 191 ? -16.574 -19.878 -13.987 1.00 88.69 191 THR A CA 1
ATOM 1541 C C . THR A 1 191 ? -15.561 -19.442 -12.930 1.00 88.69 191 THR A C 1
ATOM 1543 O O . THR A 1 191 ? -15.954 -18.920 -11.890 1.00 88.69 191 THR A O 1
ATOM 1546 N N . HIS A 1 192 ? -14.267 -19.670 -13.160 1.00 93.06 192 HIS A N 1
ATOM 1547 C CA . HIS A 1 192 ? -13.212 -19.320 -12.218 1.00 93.06 192 HIS A CA 1
ATOM 1548 C C . HIS A 1 192 ? -12.647 -17.939 -12.540 1.00 93.06 192 HIS A C 1
ATOM 1550 O O . HIS A 1 192 ? -12.407 -17.603 -13.702 1.00 93.06 192 HIS A O 1
ATOM 1556 N N . ALA A 1 193 ? -12.401 -17.152 -11.498 1.00 93.50 193 ALA A N 1
ATOM 1557 C CA . ALA A 1 193 ? -11.756 -15.856 -11.606 1.00 93.50 193 ALA A CA 1
ATOM 1558 C C . ALA A 1 193 ? -10.634 -15.741 -10.575 1.00 93.50 193 ALA A C 1
ATOM 1560 O O . ALA A 1 193 ? -10.745 -16.233 -9.448 1.00 93.50 193 ALA A O 1
ATOM 1561 N N . ILE A 1 194 ? -9.557 -15.080 -10.979 1.00 95.00 194 ILE A N 1
ATOM 1562 C CA . ILE A 1 194 ? -8.410 -14.767 -10.133 1.00 95.00 194 ILE A CA 1
ATOM 1563 C C . ILE A 1 194 ? -8.111 -13.276 -10.221 1.00 95.00 194 ILE A C 1
ATOM 1565 O O . ILE A 1 194 ? -8.372 -12.626 -11.237 1.00 95.00 194 ILE A O 1
ATOM 1569 N N . CYS A 1 195 ? -7.545 -12.737 -9.152 1.00 93.88 195 CYS A N 1
ATOM 1570 C CA . CYS A 1 195 ? -7.047 -11.375 -9.108 1.00 93.88 195 CYS A CA 1
ATOM 1571 C C . CYS A 1 195 ? -5.550 -11.379 -8.823 1.00 93.88 195 CYS A C 1
ATOM 1573 O O . CYS A 1 195 ? -5.102 -12.069 -7.911 1.00 93.88 195 CYS A O 1
ATOM 1575 N N . VAL A 1 196 ? -4.800 -10.595 -9.589 1.00 95.38 196 VAL A N 1
ATOM 1576 C CA . VAL A 1 196 ? -3.372 -10.358 -9.395 1.00 95.38 196 VAL A CA 1
ATOM 1577 C C . VAL A 1 196 ? -3.202 -8.968 -8.789 1.00 95.38 196 VAL A C 1
ATOM 1579 O O . VAL A 1 196 ? -3.615 -7.975 -9.394 1.00 95.38 196 VAL A O 1
ATOM 1582 N N . LEU A 1 197 ? -2.612 -8.909 -7.596 1.00 94.69 197 LEU A N 1
ATOM 1583 C CA . LEU A 1 197 ? -2.385 -7.683 -6.830 1.00 94.69 197 LEU A CA 1
ATOM 1584 C C . LEU A 1 197 ? -0.883 -7.418 -6.665 1.00 94.69 197 LEU A C 1
ATOM 1586 O O . LEU A 1 197 ? -0.164 -8.331 -6.254 1.00 94.69 197 LEU A O 1
ATOM 1590 N N . PRO A 1 198 ? -0.395 -6.194 -6.928 1.00 96.25 198 PRO A N 1
ATOM 1591 C CA . PRO A 1 198 ? 0.982 -5.820 -6.633 1.00 96.25 198 PRO A CA 1
ATOM 1592 C C . PRO A 1 198 ? 1.139 -5.566 -5.131 1.00 96.25 198 PRO A C 1
ATOM 1594 O O . PRO A 1 198 ? 0.399 -4.760 -4.575 1.00 96.25 198 PRO A O 1
ATOM 1597 N N . VAL A 1 199 ? 2.117 -6.192 -4.473 1.00 96.81 199 VAL A N 1
ATOM 1598 C CA . VAL A 1 199 ? 2.421 -5.960 -3.050 1.00 96.81 199 VAL A CA 1
ATOM 1599 C C . VAL A 1 199 ? 3.199 -4.655 -2.912 1.00 96.81 199 VAL A C 1
ATOM 1601 O O . VAL A 1 199 ? 4.423 -4.645 -2.836 1.00 96.81 199 VAL A O 1
ATOM 1604 N N . GLN A 1 200 ? 2.469 -3.543 -2.908 1.00 95.25 200 GLN A N 1
ATOM 1605 C CA . GLN A 1 200 ? 3.021 -2.194 -2.793 1.00 95.25 200 GLN A CA 1
ATOM 1606 C C . GLN A 1 200 ? 2.335 -1.409 -1.670 1.00 95.25 200 GLN A C 1
ATOM 1608 O O . GLN A 1 200 ? 1.109 -1.538 -1.517 1.00 95.25 200 GLN A O 1
ATOM 1613 N N . PRO A 1 201 ? 3.080 -0.574 -0.919 1.00 94.38 201 PRO A N 1
ATOM 1614 C CA . PRO A 1 201 ? 2.484 0.364 0.019 1.00 94.38 201 PRO A CA 1
ATOM 1615 C C . PRO A 1 201 ? 1.666 1.443 -0.701 1.00 94.38 201 PRO A C 1
ATOM 1617 O O . PRO A 1 201 ? 1.911 1.772 -1.862 1.00 94.38 201 PRO A O 1
ATOM 1620 N N . PHE A 1 202 ? 0.707 2.024 0.010 1.00 93.75 202 PHE A N 1
ATOM 1621 C CA . PHE A 1 202 ? -0.039 3.195 -0.418 1.00 93.75 202 PHE A CA 1
ATOM 1622 C C . PHE A 1 202 ? 0.750 4.475 -0.169 1.00 93.75 202 PHE A C 1
ATOM 1624 O O . PHE A 1 202 ? 1.285 4.687 0.920 1.00 93.75 202 PHE A O 1
ATOM 1631 N N . ILE A 1 203 ? 0.714 5.366 -1.149 1.00 91.88 203 ILE A N 1
ATOM 1632 C CA . ILE A 1 203 ? 1.137 6.757 -1.044 1.00 91.88 203 ILE A CA 1
ATOM 1633 C C . ILE A 1 203 ? -0.085 7.667 -1.141 1.00 91.88 203 ILE A C 1
ATOM 1635 O O . ILE A 1 203 ? -1.123 7.314 -1.711 1.00 91.88 203 ILE A O 1
ATOM 1639 N N . GLN A 1 204 ? 0.027 8.845 -0.541 1.00 86.88 204 GLN A N 1
ATOM 1640 C CA . GLN A 1 204 ? -0.992 9.876 -0.648 1.00 86.88 204 GLN A CA 1
ATOM 1641 C C . GLN A 1 204 ? -0.958 10.503 -2.046 1.00 86.88 204 GLN A C 1
ATOM 1643 O O . GLN A 1 204 ? 0.100 10.903 -2.523 1.00 86.88 204 GLN A O 1
ATOM 1648 N N . THR A 1 205 ? -2.126 10.673 -2.667 1.00 82.00 205 THR A N 1
ATOM 1649 C CA . THR A 1 205 ? -2.264 11.555 -3.835 1.00 82.00 205 THR A CA 1
ATOM 1650 C C . THR A 1 205 ? -2.737 12.946 -3.404 1.00 82.00 205 THR A C 1
ATOM 1652 O O . THR A 1 205 ? -3.332 13.123 -2.338 1.00 82.00 205 THR A O 1
ATOM 1655 N N . HIS A 1 206 ? -2.531 13.952 -4.254 1.00 73.75 206 HIS A N 1
ATOM 1656 C CA . HIS A 1 206 ? -3.105 15.287 -4.042 1.00 73.75 206 HIS A CA 1
ATOM 1657 C C . HIS A 1 206 ? -4.626 15.335 -4.283 1.00 73.75 206 HIS A C 1
ATOM 1659 O O . HIS A 1 206 ? -5.250 16.375 -4.076 1.00 73.75 206 HIS A O 1
ATOM 1665 N N . GLU A 1 207 ? -5.231 14.227 -4.720 1.00 74.25 207 GLU A N 1
ATOM 1666 C CA . GLU A 1 207 ? -6.661 14.117 -4.975 1.00 74.25 207 GLU A CA 1
ATOM 1667 C C . GLU A 1 207 ? -7.406 13.616 -3.732 1.00 74.25 207 GLU A C 1
ATOM 1669 O O . GLU A 1 207 ? -6.888 12.862 -2.905 1.00 74.25 207 GLU A O 1
ATOM 1674 N N . ARG A 1 208 ? -8.669 14.020 -3.598 1.00 68.94 208 ARG A N 1
ATOM 1675 C CA . ARG A 1 208 ? -9.567 13.487 -2.573 1.00 68.94 208 ARG A CA 1
ATOM 1676 C C . ARG A 1 208 ? -10.212 12.198 -3.072 1.00 68.94 208 ARG A C 1
ATOM 1678 O O . ARG A 1 208 ? -10.584 12.121 -4.240 1.00 68.94 208 ARG A O 1
ATOM 1685 N N . SER A 1 209 ? -10.426 11.232 -2.178 1.00 72.31 209 SER A N 1
ATOM 1686 C CA . SER A 1 209 ? -11.237 10.071 -2.529 1.00 72.31 209 SER A CA 1
ATOM 1687 C C . SER A 1 209 ? -12.697 10.465 -2.758 1.00 72.31 209 SER A C 1
ATOM 1689 O O . SER A 1 209 ? -13.288 11.225 -1.987 1.00 72.31 209 SER A O 1
ATOM 1691 N N . GLN A 1 210 ? -13.319 9.888 -3.784 1.00 68.25 210 GLN A N 1
ATOM 1692 C CA . GLN A 1 210 ? -14.754 10.051 -4.031 1.00 68.25 210 GLN A CA 1
ATOM 1693 C C . GLN A 1 210 ? -15.615 9.369 -2.959 1.00 68.25 210 GLN A C 1
ATOM 1695 O O . GLN A 1 210 ? -16.784 9.718 -2.787 1.00 68.25 210 GLN A O 1
ATOM 1700 N N . GLN A 1 211 ? -15.044 8.390 -2.252 1.00 66.50 211 GLN A N 1
ATOM 1701 C CA . GLN A 1 211 ? -15.746 7.522 -1.309 1.00 66.50 211 GLN A CA 1
ATOM 1702 C C . GLN A 1 211 ? -15.482 7.887 0.159 1.00 66.50 211 GLN A C 1
ATOM 1704 O O . GLN A 1 211 ? -16.091 7.285 1.041 1.00 66.50 211 GLN A O 1
ATOM 1709 N N . SER A 1 212 ? -14.591 8.847 0.450 1.00 66.12 212 SER A N 1
ATOM 1710 C CA . SER A 1 212 ? -14.167 9.137 1.826 1.00 66.12 212 SER A CA 1
ATOM 1711 C C . SER A 1 212 ? -13.915 10.623 2.126 1.00 66.12 212 SER A C 1
ATOM 1713 O O . SER A 1 212 ? -13.889 11.491 1.247 1.00 66.12 212 SER A O 1
ATOM 1715 N N . ALA A 1 213 ? -13.762 10.945 3.417 1.00 58.53 213 ALA A N 1
ATOM 1716 C CA . ALA A 1 213 ? -13.245 12.248 3.855 1.00 58.53 213 ALA A CA 1
ATOM 1717 C C . ALA A 1 213 ? -11.779 12.436 3.452 1.00 58.53 213 ALA A C 1
ATOM 1719 O O . ALA A 1 213 ? -11.327 13.564 3.310 1.00 58.53 213 ALA A O 1
ATOM 1720 N N . TYR A 1 214 ? -11.066 11.323 3.297 1.00 70.25 214 TYR A N 1
ATOM 1721 C CA . TYR A 1 214 ? -9.623 11.235 3.224 1.00 70.25 214 TYR A CA 1
ATOM 1722 C C . TYR A 1 214 ? -9.095 11.408 1.806 1.00 70.25 214 TYR A C 1
ATOM 1724 O O . TYR A 1 214 ? -9.832 11.416 0.812 1.00 70.25 214 TYR A O 1
ATOM 1732 N N . TYR A 1 215 ? -7.780 11.576 1.724 1.00 72.62 215 TYR A N 1
ATOM 1733 C CA . TYR A 1 215 ? -7.085 11.565 0.452 1.00 72.62 215 TYR A CA 1
ATOM 1734 C C . TYR A 1 215 ? -7.345 10.272 -0.288 1.00 72.62 215 TYR A C 1
ATOM 1736 O O . TYR A 1 215 ? -7.467 9.197 0.304 1.00 72.62 215 TYR A O 1
ATOM 1744 N N . ARG A 1 216 ? -7.389 10.391 -1.609 1.00 82.69 216 ARG A N 1
ATOM 1745 C CA . ARG A 1 216 ? -7.240 9.231 -2.455 1.00 82.69 216 ARG A CA 1
ATOM 1746 C C . ARG A 1 216 ? -5.823 8.718 -2.244 1.00 82.69 216 ARG A C 1
ATOM 1748 O O . ARG A 1 216 ? -4.850 9.458 -2.409 1.00 82.69 216 ARG A O 1
ATOM 1755 N N . LEU A 1 217 ? -5.729 7.461 -1.852 1.00 89.25 217 LEU A N 1
ATOM 1756 C CA . LEU A 1 217 ? -4.466 6.754 -1.781 1.00 89.25 217 LEU A CA 1
ATOM 1757 C C . LEU A 1 217 ? -4.262 5.993 -3.086 1.00 89.25 217 LEU A C 1
ATOM 1759 O O . LEU A 1 217 ? -5.230 5.588 -3.729 1.00 89.25 217 LEU A O 1
ATOM 1763 N N . GLU A 1 218 ? -3.014 5.788 -3.481 1.00 91.31 218 GLU A N 1
ATOM 1764 C CA . GLU A 1 218 ? -2.681 4.877 -4.571 1.00 91.31 218 GLU A CA 1
ATOM 1765 C C . GLU A 1 218 ? -1.490 4.007 -4.203 1.00 91.31 218 GLU A C 1
ATOM 1767 O O . GLU A 1 218 ? -0.644 4.407 -3.409 1.00 91.31 218 GLU A O 1
ATOM 1772 N N . GLN A 1 219 ? -1.436 2.800 -4.752 1.00 93.62 219 GLN A N 1
ATOM 1773 C CA . GLN A 1 219 ? -0.295 1.918 -4.541 1.00 93.62 219 GLN A CA 1
ATOM 1774 C C . GLN A 1 219 ? 0.932 2.428 -5.303 1.00 93.62 219 GLN A C 1
ATOM 1776 O O . GLN A 1 219 ? 0.808 2.830 -6.461 1.00 93.62 219 GLN A O 1
ATOM 1781 N N . ASP A 1 220 ? 2.107 2.376 -4.671 1.00 94.69 220 ASP A N 1
ATOM 1782 C CA . ASP A 1 220 ? 3.366 2.890 -5.220 1.00 94.69 220 ASP A CA 1
ATOM 1783 C C . ASP A 1 220 ? 3.958 2.009 -6.334 1.00 94.69 220 ASP A C 1
ATOM 1785 O O . ASP A 1 220 ? 5.026 1.406 -6.226 1.00 94.69 220 ASP A O 1
ATOM 1789 N N . THR A 1 221 ? 3.283 1.968 -7.475 1.00 93.88 221 THR A N 1
ATOM 1790 C CA . THR A 1 221 ? 3.802 1.311 -8.679 1.00 93.88 221 THR A CA 1
ATOM 1791 C C . THR A 1 221 ? 4.951 2.112 -9.311 1.00 93.88 221 THR A C 1
ATOM 1793 O O . THR A 1 221 ? 5.689 1.621 -10.151 1.00 93.88 221 THR A O 1
ATOM 1796 N N . GLY A 1 222 ? 5.159 3.373 -8.920 1.00 93.44 222 GLY A N 1
ATOM 1797 C CA . GLY A 1 222 ? 6.211 4.247 -9.461 1.00 93.44 222 GLY A CA 1
ATOM 1798 C C . GLY A 1 222 ? 7.579 4.136 -8.782 1.00 93.44 222 GLY A C 1
ATOM 1799 O O . GLY A 1 222 ? 8.483 4.888 -9.144 1.00 93.44 222 GLY A O 1
ATOM 1800 N N . ALA A 1 223 ? 7.741 3.255 -7.788 1.00 93.44 223 ALA A N 1
ATOM 1801 C CA . ALA A 1 223 ? 8.945 3.183 -6.953 1.00 93.44 223 ALA A CA 1
ATOM 1802 C C . ALA A 1 223 ? 9.302 4.535 -6.288 1.00 93.44 223 ALA A C 1
ATOM 1804 O O . ALA A 1 223 ? 10.479 4.866 -6.098 1.00 93.44 223 ALA A O 1
ATOM 1805 N N . ASN A 1 224 ? 8.293 5.333 -5.931 1.00 93.94 224 ASN A N 1
ATOM 1806 C CA . ASN A 1 224 ? 8.469 6.628 -5.279 1.00 93.94 224 ASN A CA 1
ATOM 1807 C C . ASN A 1 224 ? 9.041 6.475 -3.866 1.00 93.94 224 ASN A C 1
ATOM 1809 O O . ASN A 1 224 ? 9.941 7.229 -3.496 1.00 93.94 224 ASN A O 1
ATOM 1813 N N . ILE A 1 225 ? 8.587 5.477 -3.102 1.00 94.19 225 ILE A N 1
ATOM 1814 C CA . ILE A 1 225 ? 9.056 5.187 -1.743 1.00 94.19 225 ILE A CA 1
ATOM 1815 C C . ILE A 1 225 ? 10.537 4.772 -1.752 1.00 94.19 225 ILE A C 1
ATOM 1817 O O . ILE A 1 225 ? 11.318 5.446 -1.074 1.00 94.19 225 ILE A O 1
ATOM 1821 N N . PRO A 1 226 ? 10.987 3.755 -2.525 1.00 93.81 226 PRO A N 1
ATOM 1822 C CA . PRO A 1 226 ? 12.411 3.424 -2.619 1.00 93.81 226 PRO A CA 1
ATOM 1823 C C . PRO A 1 226 ? 13.285 4.626 -2.992 1.00 93.81 226 PRO A C 1
ATOM 1825 O O . PRO A 1 226 ? 14.298 4.898 -2.338 1.00 93.81 226 PRO A O 1
ATOM 1828 N N . ARG A 1 227 ? 12.867 5.397 -4.008 1.00 91.62 227 ARG A N 1
ATOM 1829 C CA . ARG A 1 227 ? 13.582 6.601 -4.459 1.00 91.62 227 ARG A CA 1
ATOM 1830 C C . ARG A 1 227 ? 13.644 7.659 -3.352 1.00 91.62 227 ARG A C 1
ATOM 1832 O O . ARG A 1 227 ? 14.713 8.230 -3.135 1.00 91.62 227 ARG A O 1
ATOM 1839 N N . HIS A 1 228 ? 12.545 7.907 -2.639 1.00 91.25 228 HIS A N 1
ATOM 1840 C CA . HIS A 1 228 ? 12.485 8.867 -1.535 1.00 91.25 228 HIS A CA 1
ATOM 1841 C C . HIS A 1 228 ? 13.399 8.458 -0.371 1.00 91.25 228 HIS A C 1
ATOM 1843 O O . HIS A 1 228 ? 14.260 9.237 0.046 1.00 91.25 228 HIS A O 1
ATOM 1849 N N . VAL A 1 229 ? 13.258 7.221 0.116 1.00 91.94 229 VAL A N 1
ATOM 1850 C CA . VAL A 1 229 ? 14.022 6.686 1.254 1.00 91.94 229 VAL A CA 1
ATOM 1851 C C . VAL A 1 229 ? 15.520 6.785 0.993 1.00 91.94 229 VAL A C 1
ATOM 1853 O O . VAL A 1 229 ? 16.268 7.309 1.823 1.00 91.94 229 VAL A O 1
ATOM 1856 N N . MET A 1 230 ? 15.967 6.345 -0.185 1.00 91.56 230 MET A N 1
ATOM 1857 C CA . MET A 1 230 ? 17.393 6.348 -0.498 1.00 91.56 230 MET A CA 1
ATOM 1858 C C . MET A 1 230 ? 17.945 7.753 -0.729 1.00 91.56 230 MET A C 1
ATOM 1860 O O . MET A 1 230 ? 19.047 8.039 -0.265 1.00 91.56 230 MET A O 1
ATOM 1864 N N . ARG A 1 231 ? 17.174 8.672 -1.328 1.00 88.81 231 ARG A N 1
ATOM 1865 C CA . ARG A 1 231 ? 17.566 10.093 -1.406 1.00 88.81 231 ARG A CA 1
ATOM 1866 C C . ARG A 1 231 ? 17.711 10.727 -0.021 1.00 88.81 231 ARG A C 1
ATOM 1868 O O . ARG A 1 231 ? 18.661 11.470 0.207 1.00 88.81 231 ARG A O 1
ATOM 1875 N N . LYS A 1 232 ? 16.804 10.429 0.921 1.00 87.88 232 LYS A N 1
ATOM 1876 C CA . LYS A 1 232 ? 16.877 10.944 2.302 1.00 87.88 232 LYS A CA 1
ATOM 1877 C C . LYS A 1 232 ? 18.083 10.373 3.054 1.00 87.88 232 LYS A C 1
ATOM 1879 O O . LYS A 1 232 ? 18.705 11.097 3.829 1.00 87.88 232 LYS A O 1
ATOM 1884 N N . ARG A 1 233 ? 18.435 9.108 2.809 1.00 86.25 233 ARG A N 1
ATOM 1885 C CA . ARG A 1 233 ? 19.567 8.432 3.458 1.00 86.25 233 ARG A CA 1
ATOM 1886 C C . ARG A 1 233 ? 20.926 8.849 2.895 1.00 86.25 233 ARG A C 1
ATOM 1888 O O . ARG A 1 233 ? 21.864 9.002 3.666 1.00 86.25 233 ARG A O 1
ATOM 1895 N N . MET A 1 234 ? 21.024 9.071 1.585 1.00 82.44 234 MET A N 1
ATOM 1896 C CA . MET A 1 234 ? 22.260 9.491 0.908 1.00 82.44 234 MET A CA 1
ATOM 1897 C C . MET A 1 234 ? 22.408 11.022 0.807 1.00 82.44 234 MET A C 1
ATOM 1899 O O . MET A 1 234 ? 23.102 11.525 -0.075 1.00 82.44 234 MET A O 1
ATOM 1903 N N . ARG A 1 235 ? 21.738 11.786 1.689 1.00 69.75 235 ARG A N 1
ATOM 1904 C CA . ARG A 1 235 ? 21.791 13.260 1.712 1.00 69.75 235 ARG A CA 1
ATOM 1905 C C . ARG A 1 235 ? 23.242 13.756 1.655 1.00 69.75 235 ARG A C 1
ATOM 1907 O O . ARG A 1 235 ? 24.040 13.426 2.526 1.00 69.75 235 ARG A O 1
ATOM 1914 N N . GLY A 1 236 ? 23.545 14.586 0.656 1.00 64.19 236 GLY A N 1
ATOM 1915 C CA . GLY A 1 236 ? 24.879 15.152 0.418 1.00 64.19 236 GLY A CA 1
ATOM 1916 C C . GLY A 1 236 ? 25.618 14.555 -0.783 1.00 64.19 236 GLY A C 1
ATOM 1917 O O . GLY A 1 236 ? 26.619 15.124 -1.212 1.00 64.19 236 GLY A O 1
ATOM 1918 N N . GLU A 1 237 ? 25.117 13.464 -1.367 1.00 65.38 237 GLU A N 1
ATOM 1919 C CA . GLU A 1 237 ? 25.612 12.935 -2.636 1.00 65.38 237 GLU A CA 1
ATOM 1920 C C . GLU A 1 237 ? 24.636 13.288 -3.766 1.00 65.38 237 GLU A C 1
ATOM 1922 O O . GLU A 1 237 ? 23.609 12.637 -3.930 1.00 65.38 237 GLU A O 1
ATOM 1927 N N . ASP A 1 238 ? 24.972 14.272 -4.609 1.00 68.31 238 ASP A N 1
ATOM 1928 C CA . ASP A 1 238 ? 24.234 14.586 -5.855 1.00 68.31 238 ASP A CA 1
ATOM 1929 C C . ASP A 1 238 ? 24.357 13.473 -6.922 1.00 68.31 238 ASP A C 1
ATOM 1931 O O . ASP A 1 238 ? 24.138 13.683 -8.118 1.00 68.31 238 ASP A O 1
ATOM 1935 N N . LYS A 1 239 ? 24.757 12.264 -6.519 1.00 74.19 239 LYS A N 1
ATOM 1936 C CA . LYS A 1 239 ? 24.984 11.155 -7.433 1.00 74.19 239 LYS A CA 1
ATOM 1937 C C . LYS A 1 239 ? 23.659 10.467 -7.766 1.00 74.19 239 LYS A C 1
ATOM 1939 O O . LYS A 1 239 ? 22.912 10.094 -6.860 1.00 74.19 239 LYS A O 1
ATOM 1944 N N . PRO A 1 240 ? 23.369 10.238 -9.055 1.00 82.12 240 PRO A N 1
ATOM 1945 C CA . PRO A 1 240 ? 22.209 9.456 -9.456 1.00 82.12 240 PRO A CA 1
ATOM 1946 C C . PRO A 1 240 ? 22.312 8.015 -8.926 1.00 82.12 240 PRO A C 1
ATOM 1948 O O . PRO A 1 240 ? 23.347 7.362 -9.053 1.00 82.12 240 PRO A O 1
ATOM 1951 N N . LEU A 1 241 ? 21.222 7.523 -8.333 1.00 88.50 241 LEU A N 1
ATOM 1952 C CA . LEU A 1 241 ? 21.143 6.182 -7.751 1.00 88.50 241 LEU A CA 1
ATOM 1953 C C . LEU A 1 241 ? 21.002 5.123 -8.847 1.00 88.50 241 LEU A C 1
ATOM 1955 O O . LEU A 1 241 ? 20.098 5.205 -9.679 1.00 88.50 241 LEU A O 1
ATOM 1959 N N . LEU A 1 242 ? 21.872 4.112 -8.821 1.00 89.81 242 LEU A N 1
ATOM 1960 C CA . LEU A 1 242 ? 21.845 3.008 -9.774 1.00 89.81 242 LEU A CA 1
ATOM 1961 C C . LEU A 1 242 ? 21.038 1.826 -9.216 1.00 89.81 242 LEU A C 1
ATOM 1963 O O . LEU A 1 242 ? 21.541 1.038 -8.413 1.00 89.81 242 LEU A O 1
ATOM 1967 N N . TRP A 1 243 ? 19.779 1.738 -9.643 1.00 93.00 243 TRP A N 1
ATOM 1968 C CA . TRP A 1 243 ? 18.807 0.737 -9.199 1.00 93.00 243 TRP A CA 1
ATOM 1969 C C . TRP A 1 243 ? 18.855 -0.545 -10.029 1.00 93.00 243 TRP A C 1
ATOM 1971 O O . TRP A 1 243 ? 19.094 -0.507 -11.233 1.00 93.00 243 TRP A O 1
ATOM 1981 N N . GLN A 1 244 ? 18.567 -1.667 -9.377 1.00 93.94 244 GLN A N 1
ATOM 1982 C CA . GLN A 1 244 ? 18.128 -2.919 -9.987 1.00 93.94 244 GLN A CA 1
ATOM 1983 C C . GLN A 1 244 ? 16.614 -3.042 -9.757 1.00 93.94 244 GLN A C 1
ATOM 1985 O O . GLN A 1 244 ? 16.183 -2.875 -8.626 1.00 93.94 244 GLN A O 1
ATOM 1990 N N . TYR A 1 245 ? 15.792 -3.293 -10.773 1.00 94.56 245 TYR A N 1
ATOM 1991 C CA . TYR A 1 245 ? 14.331 -3.389 -10.610 1.00 94.56 245 TYR A CA 1
ATOM 1992 C C . TYR A 1 245 ? 13.808 -4.796 -10.898 1.00 94.56 245 TYR A C 1
ATOM 1994 O O . TYR A 1 245 ? 12.833 -5.230 -10.292 1.00 94.56 245 TYR A O 1
ATOM 2002 N N . THR A 1 246 ? 14.433 -5.540 -11.808 1.00 94.56 246 THR A N 1
ATOM 2003 C CA . THR A 1 246 ? 13.994 -6.898 -12.142 1.00 94.56 246 THR A CA 1
ATOM 2004 C C . THR A 1 246 ? 13.984 -7.796 -10.902 1.00 94.56 246 THR A C 1
ATOM 2006 O O . THR A 1 246 ? 15.001 -7.939 -10.223 1.00 94.56 246 THR A O 1
ATOM 2009 N N . GLY A 1 247 ? 12.828 -8.406 -10.624 1.00 93.38 247 GLY A N 1
ATOM 2010 C CA . GLY A 1 247 ? 12.620 -9.326 -9.505 1.00 93.38 247 GLY A CA 1
ATOM 2011 C C . GLY A 1 247 ? 12.660 -8.696 -8.110 1.00 93.38 247 GLY A C 1
ATOM 2012 O O . GLY A 1 247 ? 12.826 -9.433 -7.141 1.00 93.38 247 GLY A O 1
ATOM 2013 N N . THR A 1 248 ? 12.555 -7.368 -7.979 1.00 93.12 248 THR A N 1
ATOM 2014 C CA . THR A 1 248 ? 12.593 -6.711 -6.659 1.00 93.12 248 THR A CA 1
ATOM 2015 C C . THR A 1 248 ? 11.239 -6.598 -5.978 1.00 93.12 248 THR A C 1
ATOM 2017 O O . THR A 1 248 ? 11.198 -6.341 -4.778 1.00 93.12 248 THR A O 1
ATOM 2020 N N . GLU A 1 249 ? 10.141 -6.779 -6.710 1.00 95.12 249 GLU A N 1
ATOM 2021 C CA . GLU A 1 249 ? 8.790 -6.628 -6.181 1.00 95.12 249 GLU A CA 1
ATOM 2022 C C . GLU A 1 249 ? 8.035 -7.945 -6.126 1.00 95.12 249 GLU A C 1
ATOM 2024 O O . GLU A 1 249 ? 8.314 -8.904 -6.846 1.00 95.12 249 GLU A O 1
ATOM 2029 N N . GLN A 1 250 ? 7.015 -7.966 -5.276 1.00 95.81 250 GLN A N 1
ATOM 2030 C CA . GLN A 1 250 ? 6.176 -9.132 -5.053 1.00 95.81 250 GLN A CA 1
ATOM 2031 C C . GLN A 1 250 ? 4.743 -8.859 -5.490 1.00 95.81 250 GLN A C 1
ATOM 2033 O O . GLN A 1 250 ? 4.273 -7.723 -5.515 1.00 95.81 250 GLN A O 1
ATOM 2038 N N . TYR A 1 251 ? 4.031 -9.923 -5.826 1.00 96.94 251 TYR A N 1
ATOM 2039 C CA . TYR A 1 251 ? 2.613 -9.888 -6.144 1.00 96.94 251 TYR A CA 1
ATOM 2040 C C . TYR A 1 251 ? 1.917 -11.054 -5.448 1.00 96.94 251 TYR A C 1
ATOM 2042 O O . TYR A 1 251 ? 2.556 -12.035 -5.066 1.00 96.94 251 TYR A O 1
ATOM 2050 N N . VAL A 1 252 ? 0.602 -10.951 -5.304 1.00 96.50 252 VAL A N 1
ATOM 2051 C CA . VAL A 1 252 ? -0.246 -12.025 -4.785 1.00 96.50 252 VAL A CA 1
ATOM 2052 C C . VAL A 1 252 ? -1.308 -12.352 -5.827 1.00 96.50 252 VAL A C 1
ATOM 2054 O O . VAL A 1 252 ? -1.887 -11.450 -6.435 1.00 96.50 252 VAL A O 1
ATOM 2057 N N . VAL A 1 253 ? -1.574 -13.646 -6.023 1.00 96.38 253 VAL A N 1
ATOM 2058 C CA . VAL A 1 253 ? -2.694 -14.131 -6.839 1.00 96.38 253 VAL A CA 1
ATOM 2059 C C . VAL A 1 253 ? -3.762 -14.701 -5.918 1.00 96.38 253 VAL A C 1
ATOM 2061 O O . VAL A 1 253 ? -3.518 -15.670 -5.207 1.00 96.38 253 VAL A O 1
ATOM 2064 N N . LEU A 1 254 ? -4.954 -14.111 -5.942 1.00 95.44 254 LEU A N 1
ATOM 2065 C CA . LEU A 1 254 ? -6.072 -14.500 -5.086 1.00 95.44 254 LEU A CA 1
ATOM 2066 C C . LEU A 1 254 ? -7.202 -15.086 -5.922 1.00 95.44 254 LEU A C 1
ATOM 2068 O O . LEU A 1 254 ? -7.649 -14.475 -6.896 1.00 95.44 254 LEU A O 1
ATOM 2072 N N . LYS A 1 255 ? -7.714 -16.245 -5.504 1.00 94.50 255 LYS A N 1
ATOM 2073 C CA . LYS A 1 255 ? -8.947 -16.810 -6.066 1.00 94.50 255 LYS A CA 1
ATOM 2074 C C . LYS A 1 255 ? -10.117 -15.905 -5.683 1.00 94.50 255 LYS A C 1
ATOM 2076 O O . LYS A 1 255 ? -10.214 -15.470 -4.535 1.00 94.50 255 LYS A O 1
ATOM 2081 N N . MET A 1 256 ? -11.000 -15.618 -6.632 1.00 92.62 256 MET A N 1
ATOM 2082 C CA . MET A 1 256 ? -12.216 -14.856 -6.360 1.00 92.62 256 MET A CA 1
ATOM 2083 C C . MET A 1 256 ? -13.359 -15.801 -5.986 1.00 92.62 256 MET A C 1
ATOM 2085 O O . MET A 1 256 ? -13.500 -16.881 -6.561 1.00 92.62 256 MET A O 1
ATOM 2089 N N . ASN A 1 257 ? -14.176 -15.398 -5.017 1.00 90.19 257 ASN A N 1
ATOM 2090 C CA . ASN A 1 257 ? -15.397 -16.109 -4.649 1.00 90.19 257 ASN A CA 1
ATOM 2091 C C . ASN A 1 257 ? -16.527 -15.850 -5.670 1.00 90.19 257 ASN A C 1
ATOM 2093 O O . ASN A 1 257 ? -16.388 -15.051 -6.596 1.00 90.19 257 ASN A O 1
ATOM 2097 N N . GLU A 1 258 ? -17.684 -16.485 -5.474 1.00 85.62 258 GLU A N 1
ATOM 2098 C CA . GLU A 1 258 ? -18.863 -16.330 -6.346 1.00 85.62 258 GLU A CA 1
ATOM 2099 C C . GLU A 1 258 ? -19.399 -14.888 -6.412 1.00 85.62 258 GLU A C 1
ATOM 2101 O O . GLU A 1 258 ? -20.010 -14.491 -7.403 1.00 85.62 258 GLU A O 1
ATOM 2106 N N . LYS A 1 259 ? -19.137 -14.073 -5.380 1.00 85.06 259 LYS A N 1
ATOM 2107 C CA . LYS A 1 259 ? -19.482 -12.642 -5.349 1.00 85.06 259 LYS A CA 1
ATOM 2108 C C . LYS A 1 259 ? -18.472 -11.777 -6.112 1.00 85.06 259 LYS A C 1
ATOM 2110 O O . LYS A 1 259 ? -18.677 -10.573 -6.255 1.00 85.06 259 LYS A O 1
ATOM 2115 N N . GLY A 1 260 ? -17.396 -12.374 -6.626 1.00 85.69 260 GLY A N 1
ATOM 2116 C CA . GLY A 1 260 ? -16.304 -11.665 -7.277 1.00 85.69 260 GLY A CA 1
ATOM 2117 C C . GLY A 1 260 ? -15.462 -10.853 -6.296 1.00 85.69 260 GLY A C 1
ATOM 2118 O O . GLY A 1 260 ? -15.005 -9.772 -6.659 1.00 85.69 260 GLY A O 1
ATOM 2119 N N . GLU A 1 261 ? -15.272 -11.347 -5.072 1.00 89.06 261 GLU A N 1
ATOM 2120 C CA . GLU A 1 261 ? -14.370 -10.782 -4.063 1.00 89.06 261 GLU A CA 1
ATOM 2121 C C . GLU A 1 261 ? -13.174 -11.720 -3.839 1.00 89.06 261 GLU A C 1
ATOM 2123 O O . GLU A 1 261 ? -13.335 -12.941 -3.922 1.00 89.06 261 GLU A O 1
ATOM 2128 N N . PRO A 1 262 ? -11.970 -11.193 -3.565 1.00 92.12 262 PRO A N 1
ATOM 2129 C CA . PRO A 1 262 ? -10.800 -12.022 -3.292 1.00 92.12 262 PRO A CA 1
ATOM 2130 C C . PRO A 1 262 ? -10.957 -12.835 -2.006 1.00 92.12 262 PRO A C 1
ATOM 2132 O O . PRO A 1 262 ? -11.449 -12.333 -0.996 1.00 92.12 262 PRO A O 1
ATOM 2135 N N . ASN A 1 263 ? -10.479 -14.076 -2.037 1.00 93.06 263 ASN A N 1
ATOM 2136 C CA . ASN A 1 263 ? -10.490 -14.984 -0.899 1.00 93.06 263 ASN A CA 1
ATOM 2137 C C . ASN A 1 263 ? -9.049 -15.350 -0.488 1.00 93.06 263 ASN A C 1
ATOM 2139 O O . ASN A 1 263 ? -8.396 -16.093 -1.233 1.00 93.06 263 ASN A O 1
ATOM 2143 N N . PRO A 1 264 ? -8.543 -14.865 0.663 1.00 96.12 264 PRO A N 1
ATOM 2144 C CA . PRO A 1 264 ? -7.189 -15.178 1.112 1.00 96.12 264 PRO A CA 1
ATOM 2145 C C . PRO A 1 264 ? -7.064 -16.660 1.487 1.00 96.12 264 PRO A C 1
ATOM 2147 O O . PRO A 1 264 ? -7.969 -17.252 2.079 1.00 96.12 264 PRO A O 1
ATOM 2150 N N . GLN A 1 265 ? -5.939 -17.280 1.153 1.00 95.44 265 GLN A N 1
ATOM 2151 C C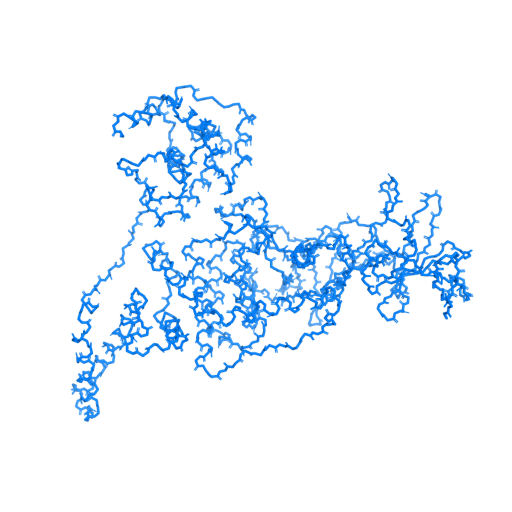A . GLN A 1 265 ? -5.644 -18.683 1.461 1.00 95.44 265 GLN A CA 1
ATOM 2152 C C . GLN A 1 265 ? -4.766 -18.843 2.707 1.00 95.44 265 GLN A C 1
ATOM 2154 O O . GLN A 1 265 ? -4.719 -19.926 3.285 1.00 95.44 265 GLN A O 1
ATOM 2159 N N . ASN A 1 266 ? -4.095 -17.775 3.141 1.00 96.88 266 ASN A N 1
ATOM 2160 C CA . ASN A 1 266 ? -3.248 -17.751 4.331 1.00 96.88 266 ASN A CA 1
ATOM 2161 C C . ASN A 1 266 ? -3.311 -16.385 5.037 1.00 96.88 266 ASN A C 1
ATOM 2163 O O . ASN A 1 266 ? -3.874 -15.415 4.523 1.00 96.88 266 ASN A O 1
ATOM 2167 N N . SER A 1 267 ? -2.744 -16.321 6.239 1.00 97.19 267 SER A N 1
ATOM 2168 C CA . SER A 1 267 ? -2.835 -15.149 7.114 1.00 97.19 267 SER A CA 1
ATOM 2169 C C . SER A 1 267 ? -2.060 -13.940 6.583 1.00 97.19 267 SER A C 1
ATOM 2171 O O . SER A 1 267 ? -2.512 -12.812 6.765 1.00 97.19 267 SER A O 1
ATOM 2173 N N . ALA A 1 268 ? -0.957 -14.148 5.853 1.00 97.38 268 ALA A N 1
ATOM 2174 C CA . ALA A 1 268 ? -0.236 -13.066 5.179 1.00 97.3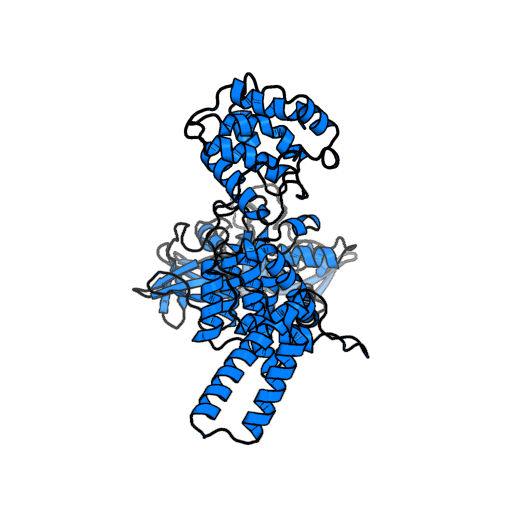8 268 ALA A CA 1
ATOM 2175 C C . ALA A 1 268 ? -1.109 -12.405 4.097 1.00 97.38 268 ALA A C 1
ATOM 2177 O O . ALA A 1 268 ? -1.261 -11.185 4.085 1.00 97.38 268 ALA A O 1
ATOM 2178 N N . GLU A 1 269 ? -1.763 -13.199 3.246 1.00 97.62 269 GLU A N 1
ATOM 2179 C CA . GLU A 1 269 ? -2.711 -12.705 2.240 1.00 97.62 269 GLU A CA 1
ATOM 2180 C C . GLU A 1 269 ? -3.903 -11.982 2.874 1.00 97.62 269 GLU A C 1
ATOM 2182 O O . GLU A 1 269 ? -4.334 -10.946 2.367 1.00 97.62 269 GLU A O 1
ATOM 2187 N N . ALA A 1 270 ? -4.426 -12.490 3.995 1.00 98.00 270 ALA A N 1
ATOM 2188 C CA . ALA A 1 270 ? -5.512 -11.840 4.724 1.00 98.00 270 ALA A CA 1
ATOM 2189 C C . ALA A 1 270 ? -5.078 -10.478 5.291 1.00 98.00 270 ALA A C 1
ATOM 2191 O O . ALA A 1 270 ? -5.776 -9.481 5.112 1.00 98.00 270 ALA A O 1
ATOM 2192 N N . LEU A 1 271 ? -3.904 -10.390 5.918 1.00 98.25 271 LEU A N 1
ATOM 2193 C CA . LEU A 1 271 ? -3.370 -9.115 6.404 1.00 98.25 271 LEU A CA 1
ATOM 2194 C C . LEU A 1 271 ? -3.115 -8.135 5.255 1.00 98.25 271 LEU A C 1
ATOM 2196 O O . LEU A 1 271 ? -3.468 -6.960 5.359 1.00 98.25 271 LEU A O 1
ATOM 2200 N N . TYR A 1 272 ? -2.583 -8.611 4.131 1.00 97.88 272 TYR A N 1
ATOM 2201 C CA . TYR A 1 272 ? -2.390 -7.770 2.957 1.00 97.88 272 TYR A CA 1
ATOM 2202 C C . TYR A 1 272 ? -3.722 -7.271 2.369 1.00 97.88 272 TYR A C 1
ATOM 2204 O O . TYR A 1 272 ? -3.864 -6.088 2.064 1.00 97.88 272 TYR A O 1
ATOM 2212 N N . LEU A 1 273 ? -4.752 -8.118 2.285 1.00 96.81 273 LEU A N 1
ATOM 2213 C CA . LEU A 1 273 ? -6.095 -7.686 1.885 1.00 96.81 273 LEU A CA 1
ATOM 2214 C C . LEU A 1 273 ? -6.712 -6.690 2.872 1.00 96.81 273 LEU A C 1
ATOM 2216 O O . LEU A 1 273 ? -7.350 -5.729 2.445 1.00 96.81 273 LEU A O 1
ATOM 2220 N N . CYS A 1 274 ? -6.518 -6.883 4.179 1.00 97.12 274 CYS A N 1
ATOM 2221 C CA . CYS A 1 274 ? -6.935 -5.916 5.193 1.00 97.12 274 CYS A CA 1
ATOM 2222 C C . CYS A 1 274 ? -6.283 -4.551 4.937 1.00 97.12 274 CYS A C 1
ATOM 2224 O O . CYS A 1 274 ? -6.975 -3.533 4.915 1.00 97.12 274 CYS A O 1
ATOM 2226 N N . TYR A 1 275 ? -4.973 -4.530 4.677 1.00 96.62 275 TYR A N 1
ATOM 2227 C CA . TYR A 1 275 ? -4.238 -3.325 4.296 1.00 96.62 275 TYR A CA 1
ATOM 2228 C C . TYR A 1 275 ? -4.835 -2.647 3.051 1.00 96.62 275 TYR A C 1
ATOM 2230 O O . TYR A 1 275 ? -5.123 -1.450 3.073 1.00 96.62 275 TYR A O 1
ATOM 2238 N N . VAL A 1 276 ? -5.105 -3.420 1.994 1.00 95.12 276 VAL A N 1
ATOM 2239 C CA . VAL A 1 276 ? -5.722 -2.949 0.740 1.00 95.12 276 VAL A CA 1
ATOM 2240 C C . VAL A 1 276 ? -7.122 -2.362 0.963 1.00 95.12 276 VAL A C 1
ATOM 2242 O O . VAL A 1 276 ? -7.447 -1.289 0.441 1.00 95.12 276 VAL A O 1
ATOM 2245 N N . TYR A 1 277 ? -7.958 -3.011 1.774 1.00 93.88 277 TYR A N 1
ATOM 2246 C CA . TYR A 1 277 ? -9.299 -2.513 2.084 1.00 93.88 277 TYR A CA 1
ATOM 2247 C C . TYR A 1 277 ? -9.282 -1.252 2.948 1.00 93.88 277 TYR A C 1
ATOM 2249 O O . TYR A 1 277 ? -10.073 -0.342 2.704 1.00 93.88 277 TYR A O 1
ATOM 2257 N N . LEU A 1 278 ? -8.359 -1.135 3.904 1.00 92.38 278 LEU A N 1
ATOM 2258 C CA . LEU A 1 278 ? -8.181 0.114 4.650 1.00 92.38 278 LEU A CA 1
ATOM 2259 C C . LEU A 1 278 ? -7.655 1.240 3.749 1.00 92.38 278 LEU A C 1
ATOM 2261 O O . LEU A 1 278 ? -8.151 2.363 3.833 1.00 92.38 278 LEU A O 1
ATOM 2265 N N . GLY A 1 279 ? -6.716 0.955 2.844 1.00 90.75 279 GLY A N 1
ATOM 2266 C CA . GLY A 1 279 ? -6.198 1.946 1.894 1.00 90.75 279 GLY A CA 1
ATOM 2267 C C . GLY A 1 279 ? -7.253 2.489 0.921 1.00 90.75 279 GLY A C 1
ATOM 2268 O O . GLY A 1 279 ? -7.177 3.637 0.496 1.00 90.75 279 GLY A O 1
ATOM 2269 N N . SER A 1 280 ? -8.288 1.696 0.636 1.00 88.19 280 SER A N 1
ATOM 2270 C CA . SER A 1 280 ? -9.415 2.056 -0.238 1.00 88.19 280 SER A CA 1
ATOM 2271 C C . SER A 1 280 ? -10.694 2.460 0.503 1.00 88.19 280 SER A C 1
ATOM 2273 O O . SER A 1 280 ? -11.772 2.483 -0.090 1.00 88.19 280 SER A O 1
ATOM 2275 N N . ASN A 1 281 ? -10.594 2.777 1.797 1.00 86.50 281 ASN A N 1
ATOM 2276 C CA . ASN A 1 281 ? -11.716 3.215 2.631 1.00 86.50 281 ASN A CA 1
ATOM 2277 C C . ASN A 1 281 ? -12.894 2.229 2.712 1.00 86.50 281 ASN A C 1
ATOM 2279 O O . ASN A 1 281 ? -14.061 2.613 2.675 1.00 86.50 281 ASN A O 1
ATOM 2283 N N . GLN A 1 282 ? -12.583 0.946 2.891 1.00 89.31 282 GLN A N 1
ATOM 2284 C CA . GLN A 1 282 ? -13.550 -0.130 3.126 1.00 89.31 282 GLN A CA 1
ATOM 2285 C C . GLN A 1 282 ? -13.279 -0.839 4.467 1.00 89.31 282 GLN A C 1
ATOM 2287 O O . GLN A 1 282 ? -12.920 -2.022 4.484 1.00 89.31 282 GLN A O 1
ATOM 2292 N N . PRO A 1 283 ? -13.452 -0.152 5.615 1.00 92.00 283 PRO A N 1
ATOM 2293 C CA . PRO A 1 283 ? -13.151 -0.728 6.924 1.00 92.00 283 PRO A CA 1
ATOM 2294 C C . PRO A 1 283 ? -14.015 -1.953 7.258 1.00 92.00 283 PRO A C 1
ATOM 2296 O O . PRO A 1 283 ? -13.522 -2.864 7.913 1.00 92.00 283 PRO A O 1
ATOM 2299 N N . ASP A 1 284 ? -15.256 -2.044 6.763 1.00 93.19 284 ASP A N 1
ATOM 2300 C CA . ASP A 1 284 ? -16.115 -3.221 6.987 1.00 93.19 284 ASP A CA 1
ATOM 2301 C C . ASP A 1 284 ? -15.513 -4.494 6.372 1.00 93.19 284 ASP A C 1
ATOM 2303 O O . ASP A 1 284 ? -15.486 -5.555 7.000 1.00 93.19 284 ASP A O 1
ATOM 2307 N N . LYS A 1 285 ? -14.970 -4.386 5.150 1.00 93.88 285 LYS A N 1
ATOM 2308 C CA . LYS A 1 285 ? -14.289 -5.505 4.485 1.00 93.88 285 LYS A CA 1
ATOM 2309 C C . LYS A 1 285 ? -12.979 -5.845 5.183 1.00 93.88 285 LYS A C 1
ATOM 2311 O O . LYS A 1 285 ? -12.698 -7.021 5.388 1.00 93.88 285 LYS A O 1
ATOM 2316 N N . ALA A 1 286 ? -12.208 -4.837 5.595 1.00 96.00 286 ALA A N 1
ATOM 2317 C CA . ALA A 1 286 ? -10.991 -5.049 6.377 1.00 96.00 286 ALA A CA 1
ATOM 2318 C C . ALA A 1 286 ? -11.287 -5.813 7.680 1.00 96.00 286 ALA A C 1
ATOM 2320 O O . ALA A 1 286 ? -10.625 -6.802 7.989 1.00 96.00 286 ALA A O 1
ATOM 2321 N N . TRP A 1 287 ? -12.337 -5.414 8.400 1.00 97.06 287 TRP A N 1
ATOM 2322 C CA . TRP A 1 287 ? -12.776 -6.072 9.627 1.00 97.06 287 TRP A CA 1
ATOM 2323 C C . TRP A 1 287 ? -13.188 -7.529 9.407 1.00 97.06 287 TRP A C 1
ATOM 2325 O O . TRP A 1 287 ? -12.791 -8.399 10.185 1.00 97.06 287 TRP A O 1
ATOM 2335 N N . ALA A 1 288 ? -13.942 -7.800 8.336 1.00 96.56 288 ALA A N 1
ATOM 2336 C CA . ALA A 1 288 ? -14.357 -9.151 7.968 1.00 96.56 288 ALA A CA 1
ATOM 2337 C C . ALA A 1 288 ? -13.162 -10.049 7.612 1.00 96.56 288 ALA A C 1
ATOM 2339 O O . ALA A 1 288 ? -13.125 -11.208 8.018 1.00 96.56 288 ALA A O 1
ATOM 2340 N N . ILE A 1 289 ? -12.158 -9.514 6.912 1.00 97.19 289 ILE A N 1
ATOM 2341 C CA . ILE A 1 289 ? -10.923 -10.246 6.602 1.00 97.19 289 ILE A CA 1
ATOM 2342 C C . ILE A 1 289 ? -10.111 -10.544 7.868 1.00 97.19 289 ILE A C 1
ATOM 2344 O O . ILE A 1 289 ? -9.557 -11.633 7.992 1.00 97.19 289 ILE A O 1
ATOM 2348 N N . LEU A 1 290 ? -10.064 -9.625 8.837 1.00 97.81 290 LEU A N 1
ATOM 2349 C CA . LEU A 1 290 ? -9.418 -9.888 10.128 1.00 97.81 290 LEU A CA 1
ATOM 2350 C C . LEU A 1 290 ? -10.161 -10.961 10.940 1.00 97.81 290 LEU A C 1
ATOM 2352 O O . LEU A 1 290 ? -9.516 -11.786 11.580 1.00 97.81 290 LEU A O 1
ATOM 2356 N N . ASP A 1 291 ? -11.499 -10.983 10.900 1.00 96.31 291 ASP A N 1
ATOM 2357 C CA . ASP A 1 291 ? -12.295 -12.072 11.493 1.00 96.31 291 ASP A CA 1
ATOM 2358 C C . ASP A 1 291 ? -12.012 -13.423 10.833 1.00 96.31 291 ASP A C 1
ATOM 2360 O O . ASP A 1 291 ? -11.917 -14.443 11.513 1.00 96.31 291 ASP A O 1
ATOM 2364 N N . ASP A 1 292 ? -11.905 -13.433 9.508 1.00 96.12 292 ASP A N 1
ATOM 2365 C CA . ASP A 1 292 ? -11.599 -14.629 8.732 1.00 96.12 292 ASP A CA 1
ATOM 2366 C C . ASP A 1 292 ? -10.173 -15.138 9.015 1.00 96.12 292 ASP A C 1
ATOM 2368 O O . ASP A 1 292 ? -9.962 -16.342 9.180 1.00 96.12 292 ASP A O 1
ATOM 2372 N N . CYS A 1 293 ? -9.219 -14.215 9.182 1.00 97.50 293 CYS A N 1
ATOM 2373 C CA . CYS A 1 293 ? -7.852 -14.506 9.613 1.00 97.50 293 CYS A CA 1
ATOM 2374 C C . CYS A 1 293 ? -7.815 -15.194 10.986 1.00 97.50 293 CYS A C 1
ATOM 2376 O O . CYS A 1 293 ? -7.184 -16.238 11.137 1.00 97.50 293 CYS A O 1
ATOM 2378 N N . ASP A 1 294 ? -8.545 -14.663 11.970 1.00 95.19 294 ASP A N 1
ATOM 2379 C CA . ASP A 1 294 ? -8.624 -15.242 13.316 1.00 95.19 294 ASP A CA 1
ATOM 2380 C C . ASP A 1 294 ? -9.298 -16.626 13.312 1.00 95.19 294 ASP A C 1
ATOM 2382 O O . ASP A 1 294 ? -8.771 -17.599 13.852 1.00 95.19 294 ASP A O 1
ATOM 2386 N N . LYS A 1 295 ? -10.463 -16.739 12.660 1.00 94.50 295 LYS A N 1
ATOM 2387 C CA . LYS A 1 295 ? -11.351 -17.904 12.802 1.00 94.50 295 LYS A CA 1
ATOM 2388 C C . LYS A 1 295 ? -11.052 -19.029 11.820 1.00 94.50 295 LYS A C 1
ATOM 2390 O O . LYS A 1 295 ? -10.977 -20.185 12.229 1.00 94.50 295 LYS A O 1
ATOM 2395 N N . ARG A 1 296 ? -10.949 -18.721 10.523 1.00 96.12 296 ARG A N 1
ATOM 2396 C CA . ARG A 1 296 ? -10.802 -19.733 9.465 1.00 96.12 296 ARG A CA 1
ATOM 2397 C C . ARG A 1 296 ? -9.341 -20.082 9.224 1.00 96.12 296 ARG A C 1
ATOM 2399 O O . ARG A 1 296 ? -9.032 -21.253 9.026 1.00 96.12 296 ARG A O 1
ATOM 2406 N N . LEU A 1 297 ? -8.464 -19.078 9.221 1.00 95.88 297 LEU A N 1
ATOM 2407 C CA . LEU A 1 297 ? -7.033 -19.259 8.954 1.00 95.88 297 LEU A CA 1
ATOM 2408 C C . LEU A 1 297 ? -6.223 -19.599 10.218 1.00 95.88 297 LEU A C 1
ATOM 2410 O O . LEU A 1 297 ? -5.080 -20.031 10.106 1.00 95.88 297 LEU A O 1
ATOM 2414 N N . GLY A 1 298 ? -6.828 -19.483 11.406 1.00 93.81 298 GLY A N 1
ATOM 2415 C CA . GLY A 1 298 ? -6.227 -19.896 12.678 1.00 93.81 298 GLY A CA 1
ATOM 2416 C C . GLY A 1 298 ? -5.254 -18.881 13.285 1.00 93.81 298 GLY A C 1
ATOM 2417 O O . GLY A 1 298 ? -4.432 -19.255 14.123 1.00 93.81 298 GLY A O 1
ATOM 2418 N N . GLY A 1 299 ? -5.336 -17.611 12.880 1.00 95.06 299 GLY A N 1
ATOM 2419 C CA . GLY A 1 299 ? -4.466 -16.535 13.349 1.00 95.06 299 GLY A CA 1
ATOM 2420 C C . GLY A 1 299 ? -3.122 -16.477 12.619 1.00 95.06 299 GLY A C 1
ATOM 2421 O O . GLY A 1 299 ? -2.981 -16.954 11.495 1.00 95.06 299 GLY A O 1
ATOM 2422 N N . LEU A 1 300 ? -2.124 -15.839 13.234 1.00 96.25 300 LEU A N 1
ATOM 2423 C CA . LEU A 1 300 ? -0.810 -15.636 12.609 1.00 96.25 300 LEU A CA 1
ATOM 2424 C C . LEU A 1 300 ? 0.044 -16.908 12.625 1.00 96.25 300 LEU A C 1
ATOM 2426 O O . LEU A 1 300 ? 0.011 -17.686 13.583 1.00 96.25 300 LEU A O 1
ATOM 2430 N N . SER A 1 301 ? 0.865 -17.078 11.589 1.00 94.44 301 SER A N 1
ATOM 2431 C CA . SER A 1 301 ? 1.825 -18.181 11.474 1.00 94.44 301 SER A CA 1
ATOM 2432 C C . SER A 1 301 ? 3.246 -17.812 11.923 1.00 94.44 301 SER A C 1
ATOM 2434 O O . SER A 1 301 ? 4.029 -18.705 12.245 1.00 94.44 301 SER A O 1
ATOM 2436 N N . GLY A 1 302 ? 3.563 -16.519 12.027 1.00 94.00 302 GLY A N 1
ATOM 2437 C CA . GLY A 1 302 ? 4.843 -15.988 12.500 1.00 94.00 302 GLY A CA 1
ATOM 2438 C C . GLY A 1 302 ? 5.837 -15.626 11.396 1.00 94.00 302 GLY A C 1
ATOM 2439 O O . GLY A 1 302 ? 7.047 -15.624 11.639 1.00 94.00 302 GLY A O 1
ATOM 2440 N N . THR A 1 303 ? 5.361 -15.355 10.179 1.00 95.56 303 THR A N 1
ATOM 2441 C CA . THR A 1 303 ? 6.233 -15.044 9.033 1.00 95.56 303 THR A CA 1
ATOM 2442 C C . THR A 1 303 ? 6.616 -13.564 8.974 1.00 95.56 303 THR A C 1
ATOM 2444 O O . THR A 1 303 ? 5.931 -12.694 9.517 1.00 95.56 303 THR A O 1
ATOM 2447 N N . TYR A 1 304 ? 7.711 -13.260 8.272 1.00 95.25 304 TYR A N 1
ATOM 2448 C CA . TYR A 1 304 ? 8.119 -11.878 8.011 1.00 95.25 304 TYR A CA 1
ATOM 2449 C C . TYR A 1 304 ? 7.059 -11.083 7.239 1.00 95.25 304 TYR A C 1
ATOM 2451 O O . TYR A 1 304 ? 6.829 -9.919 7.561 1.00 95.25 304 TYR A O 1
ATOM 2459 N N . ASP A 1 305 ? 6.374 -11.705 6.274 1.00 96.06 305 ASP A N 1
ATOM 2460 C CA . ASP A 1 305 ? 5.326 -11.038 5.495 1.00 96.06 305 ASP A CA 1
ATOM 2461 C C . ASP A 1 305 ? 4.147 -10.601 6.363 1.00 96.06 305 ASP A C 1
ATOM 2463 O O . ASP A 1 305 ? 3.689 -9.467 6.242 1.00 96.06 305 ASP A O 1
ATOM 2467 N N . GLU A 1 306 ? 3.705 -11.444 7.301 1.00 97.25 306 GLU A N 1
ATOM 2468 C CA . GLU A 1 306 ? 2.667 -11.066 8.265 1.00 97.25 306 GLU A CA 1
ATOM 2469 C C . GLU A 1 306 ? 3.090 -9.853 9.099 1.00 97.25 306 GLU A C 1
ATOM 2471 O O . GLU A 1 306 ? 2.305 -8.918 9.260 1.00 97.25 306 GLU A O 1
ATOM 2476 N N . MET A 1 307 ? 4.335 -9.824 9.594 1.00 96.88 307 MET A N 1
ATOM 2477 C CA . MET A 1 307 ? 4.826 -8.676 10.367 1.00 96.88 307 MET A CA 1
ATOM 2478 C C . MET A 1 307 ? 4.988 -7.422 9.516 1.00 96.88 307 MET A C 1
ATOM 2480 O O . MET A 1 307 ? 4.691 -6.325 9.986 1.00 96.88 307 MET A O 1
ATOM 2484 N N . ARG A 1 308 ? 5.417 -7.568 8.260 1.00 96.56 308 ARG A N 1
ATOM 2485 C CA . ARG A 1 308 ? 5.500 -6.464 7.302 1.00 96.56 308 ARG A CA 1
ATOM 2486 C C . ARG A 1 308 ? 4.117 -5.879 7.017 1.00 96.56 308 ARG A C 1
ATOM 2488 O O . ARG A 1 308 ? 3.960 -4.666 7.034 1.00 96.56 308 ARG A O 1
ATOM 2495 N N . TYR A 1 309 ? 3.099 -6.707 6.795 1.00 97.94 309 TYR A N 1
ATOM 2496 C CA . TYR A 1 309 ? 1.747 -6.206 6.537 1.00 97.94 309 TYR A CA 1
ATOM 2497 C C . TYR A 1 309 ? 1.083 -5.635 7.789 1.00 97.94 309 TYR A C 1
ATOM 2499 O O . TYR A 1 309 ? 0.372 -4.637 7.689 1.00 97.94 309 TYR A O 1
ATOM 2507 N N . LEU A 1 310 ? 1.351 -6.197 8.972 1.00 97.38 310 LEU A N 1
ATOM 2508 C CA . LEU A 1 310 ? 0.932 -5.584 10.232 1.00 97.38 310 LEU A CA 1
ATOM 2509 C C . LEU A 1 310 ? 1.571 -4.213 10.418 1.00 97.38 310 LEU A C 1
ATOM 2511 O O . LEU A 1 310 ? 0.842 -3.257 10.675 1.00 97.38 310 LEU A O 1
ATOM 2515 N N . SER A 1 311 ? 2.886 -4.081 10.221 1.00 96.69 311 SER A N 1
ATOM 2516 C CA . SER A 1 311 ? 3.537 -2.773 10.323 1.00 96.69 311 SER A CA 1
ATOM 2517 C C . SER A 1 311 ? 2.909 -1.782 9.343 1.00 96.69 311 SER A C 1
ATOM 2519 O O . SER A 1 311 ? 2.583 -0.667 9.733 1.00 96.69 311 SER A O 1
ATOM 2521 N N . TRP A 1 312 ? 2.589 -2.209 8.119 1.00 95.69 312 TRP A N 1
ATOM 2522 C CA . TRP A 1 312 ? 1.912 -1.353 7.149 1.00 95.69 312 TRP A CA 1
ATOM 2523 C C . TRP A 1 312 ? 0.505 -0.920 7.581 1.00 95.69 312 TRP A C 1
ATOM 2525 O O . TRP A 1 312 ? 0.173 0.259 7.462 1.00 95.69 312 TRP A O 1
ATOM 2535 N N . ILE A 1 313 ? -0.315 -1.831 8.119 1.00 96.19 313 ILE A N 1
ATOM 2536 C CA . ILE A 1 313 ? -1.655 -1.512 8.648 1.00 96.19 313 ILE A CA 1
ATOM 2537 C C . ILE A 1 313 ? -1.566 -0.463 9.763 1.00 96.19 313 ILE A C 1
ATOM 2539 O O . ILE A 1 313 ? -2.411 0.433 9.844 1.00 96.19 313 ILE A O 1
ATOM 2543 N N . ILE A 1 314 ? -0.559 -0.568 10.630 1.00 94.56 314 ILE A N 1
ATOM 2544 C CA . ILE A 1 314 ? -0.430 0.301 11.801 1.00 94.56 314 ILE A CA 1
ATOM 2545 C C . ILE A 1 314 ? 0.193 1.650 11.434 1.00 94.56 314 ILE A C 1
ATOM 2547 O O . ILE A 1 314 ? -0.390 2.685 11.783 1.00 94.56 314 ILE A O 1
ATOM 2551 N N . THR A 1 315 ? 1.301 1.651 10.688 1.00 89.50 315 THR A N 1
ATOM 2552 C CA . THR A 1 315 ? 2.174 2.824 10.507 1.00 89.50 315 THR A CA 1
ATOM 2553 C C . THR A 1 315 ? 2.289 3.343 9.067 1.00 89.50 315 THR A C 1
ATOM 2555 O O . THR A 1 315 ? 2.755 4.465 8.896 1.00 89.50 315 THR A O 1
ATOM 2558 N N . ALA A 1 316 ? 1.838 2.608 8.038 1.00 85.62 316 ALA A N 1
ATOM 2559 C CA . ALA A 1 316 ? 2.032 2.977 6.622 1.00 85.62 316 ALA A CA 1
ATOM 2560 C C . ALA A 1 316 ? 0.725 3.031 5.796 1.00 85.62 316 ALA A C 1
ATOM 2562 O O . ALA A 1 316 ? 0.645 2.508 4.678 1.00 85.62 316 ALA A O 1
ATOM 2563 N N . LEU A 1 317 ? -0.304 3.689 6.344 1.00 87.62 317 LEU A N 1
ATOM 2564 C CA . LEU A 1 317 ? -1.576 4.001 5.672 1.00 87.62 317 LEU A CA 1
ATOM 2565 C C . LEU A 1 317 ? -1.909 5.506 5.772 1.00 87.62 317 LEU A C 1
ATOM 2567 O O . LEU A 1 317 ? -2.694 5.892 6.648 1.00 87.62 317 LEU A O 1
ATOM 2571 N N . PRO A 1 318 ? -1.371 6.353 4.871 1.00 89.44 318 PRO A N 1
ATOM 2572 C CA . PRO A 1 318 ? -0.372 6.057 3.827 1.00 89.44 318 PRO A CA 1
ATOM 2573 C C . PRO A 1 318 ? 1.079 6.063 4.339 1.00 89.44 318 PRO A C 1
ATOM 2575 O O . PRO A 1 318 ? 1.346 6.458 5.472 1.00 89.44 318 PRO A O 1
ATOM 2578 N N . TYR A 1 319 ? 2.026 5.641 3.494 1.00 90.12 319 TYR A N 1
ATOM 2579 C CA . TYR A 1 319 ? 3.453 5.878 3.718 1.00 90.12 319 TYR A CA 1
ATOM 2580 C C . TYR A 1 319 ? 3.769 7.374 3.502 1.00 90.12 319 TYR A C 1
ATOM 2582 O O . TYR A 1 319 ? 3.424 7.907 2.443 1.00 90.12 319 TYR A O 1
ATOM 2590 N N . PRO A 1 320 ? 4.426 8.060 4.456 1.00 86.06 320 PRO A N 1
ATOM 2591 C CA . PRO A 1 320 ? 4.739 9.482 4.326 1.00 86.06 320 PRO A CA 1
ATOM 2592 C C . PRO A 1 320 ? 5.905 9.702 3.350 1.00 86.06 320 PRO A C 1
ATOM 2594 O O . PRO A 1 320 ? 7.000 9.171 3.559 1.00 86.06 320 PRO A O 1
ATOM 2597 N N . LEU A 1 321 ? 5.686 10.482 2.286 1.00 84.88 321 LEU A N 1
ATOM 2598 C CA . LEU A 1 321 ? 6.743 10.876 1.346 1.00 84.88 321 LEU A CA 1
ATOM 2599 C C . LEU A 1 321 ? 7.343 12.241 1.694 1.00 84.88 321 LEU A C 1
ATOM 2601 O O . LEU A 1 321 ? 8.501 12.475 1.380 1.00 84.88 321 LEU A O 1
ATOM 2605 N N . ASP A 1 322 ? 6.610 13.111 2.378 1.00 77.81 322 ASP A N 1
ATOM 2606 C CA . ASP A 1 322 ? 7.109 14.381 2.900 1.00 77.81 322 ASP A CA 1
ATOM 2607 C C . ASP A 1 322 ? 6.832 14.512 4.404 1.00 77.81 322 ASP A C 1
ATOM 2609 O O . ASP A 1 322 ? 5.911 13.899 4.943 1.00 77.81 322 ASP A O 1
ATOM 2613 N N . ASP A 1 323 ? 7.603 15.353 5.105 1.00 66.44 323 ASP A N 1
ATOM 2614 C CA . ASP A 1 323 ? 7.391 15.595 6.544 1.00 66.44 323 ASP A CA 1
ATOM 2615 C C . ASP A 1 323 ? 5.990 16.211 6.814 1.00 66.44 323 ASP A C 1
ATOM 2617 O O . ASP A 1 323 ? 5.422 16.022 7.887 1.00 66.44 323 ASP A O 1
ATOM 2621 N N . ASN A 1 324 ? 5.388 16.862 5.807 1.00 61.00 324 ASN A N 1
ATOM 2622 C CA . ASN A 1 324 ? 4.016 17.391 5.830 1.00 61.00 324 ASN A CA 1
ATOM 2623 C C . ASN A 1 324 ? 2.928 16.329 5.542 1.00 61.00 324 ASN A C 1
ATOM 2625 O O . ASN A 1 324 ? 1.736 16.641 5.581 1.00 61.00 324 ASN A O 1
ATOM 2629 N N . ASP A 1 325 ? 3.296 15.089 5.202 1.00 64.50 325 ASP A N 1
ATOM 2630 C CA . ASP A 1 325 ? 2.338 14.005 4.931 1.00 64.50 325 ASP A CA 1
ATOM 2631 C C . ASP A 1 325 ? 1.905 13.264 6.199 1.00 64.50 325 ASP A C 1
ATOM 2633 O O . ASP A 1 325 ? 0.946 12.492 6.160 1.00 64.50 325 ASP A O 1
ATOM 2637 N N . ALA A 1 326 ? 2.549 13.526 7.342 1.00 58.72 326 ALA A N 1
ATOM 2638 C CA . ALA A 1 326 ? 2.159 12.956 8.632 1.00 58.72 326 ALA A CA 1
ATOM 2639 C C . ALA A 1 326 ? 0.705 13.303 9.020 1.00 58.72 326 ALA A C 1
ATOM 2641 O O . ALA A 1 326 ? 0.031 12.507 9.672 1.00 58.72 326 ALA A O 1
ATOM 2642 N N . ASP A 1 327 ? 0.185 14.439 8.549 1.00 55.59 327 ASP A N 1
ATOM 2643 C CA . ASP A 1 327 ? -1.192 14.881 8.802 1.00 55.59 327 ASP A CA 1
ATOM 2644 C C . ASP A 1 327 ? -2.242 14.145 7.946 1.00 55.59 327 ASP A C 1
ATOM 2646 O O . ASP A 1 327 ? -3.446 14.309 8.144 1.00 55.59 327 ASP A O 1
ATOM 2650 N N . ALA A 1 328 ? -1.821 13.312 6.986 1.00 59.56 328 ALA A N 1
ATOM 2651 C CA . ALA A 1 328 ? -2.724 12.547 6.124 1.00 59.56 328 ALA A CA 1
ATOM 2652 C C . ALA A 1 328 ? -3.179 11.206 6.725 1.00 59.56 328 ALA A C 1
ATOM 2654 O O . ALA A 1 328 ? -3.921 10.462 6.075 1.00 59.56 328 ALA A O 1
ATOM 2655 N N . VAL A 1 329 ? -2.749 10.885 7.951 1.00 68.50 329 VAL A N 1
ATOM 2656 C CA . VAL A 1 329 ? -3.100 9.632 8.628 1.00 68.50 329 VAL A CA 1
ATOM 2657 C C . VAL A 1 329 ? -4.602 9.574 8.907 1.00 68.50 329 VAL A C 1
ATOM 2659 O O . VAL A 1 329 ? -5.207 10.463 9.506 1.00 68.50 329 VAL A O 1
ATOM 2662 N N . ILE A 1 330 ? -5.216 8.468 8.491 1.00 69.56 330 ILE A N 1
ATOM 2663 C CA . ILE A 1 330 ? -6.648 8.231 8.659 1.00 69.56 330 ILE A CA 1
ATOM 2664 C C . ILE A 1 330 ? -6.936 7.818 10.112 1.00 69.56 330 ILE A C 1
ATOM 2666 O O . ILE A 1 330 ? -6.627 6.699 10.523 1.00 69.56 330 ILE A O 1
ATOM 2670 N N . LEU A 1 331 ? -7.546 8.721 10.888 1.00 71.19 331 LEU A N 1
ATOM 2671 C CA . LEU A 1 331 ? -7.815 8.552 12.327 1.00 71.19 331 LEU A CA 1
ATOM 2672 C C . LEU A 1 331 ? -9.315 8.559 12.667 1.00 71.19 331 LEU A C 1
ATOM 2674 O O . LEU A 1 331 ? -9.768 9.318 13.518 1.00 71.19 331 LEU A O 1
ATOM 2678 N N . ASN A 1 332 ? -10.114 7.725 11.999 1.00 79.12 332 ASN A N 1
ATOM 2679 C CA . ASN A 1 332 ? -11.513 7.518 12.395 1.00 79.12 332 ASN A CA 1
ATOM 2680 C C . ASN A 1 332 ? -11.681 6.260 13.279 1.00 79.12 332 ASN A C 1
ATOM 2682 O O . ASN A 1 332 ? -10.802 5.389 13.290 1.00 79.12 332 ASN A O 1
ATOM 2686 N N . PRO A 1 333 ? -12.817 6.120 13.998 1.00 84.00 333 PRO A N 1
ATOM 2687 C CA . PRO A 1 333 ? -13.019 4.996 14.910 1.00 84.00 333 PRO A CA 1
ATOM 2688 C C . PRO A 1 333 ? -12.944 3.611 14.234 1.00 84.00 333 PRO A C 1
ATOM 2690 O O . PRO A 1 333 ? -12.233 2.760 14.770 1.00 84.00 333 PRO A O 1
ATOM 2693 N N . PRO A 1 334 ? -13.584 3.358 13.068 1.00 89.94 334 PRO A N 1
ATOM 2694 C CA . PRO A 1 334 ? -13.437 2.082 12.356 1.00 89.94 334 PRO A CA 1
ATOM 2695 C C . PRO A 1 334 ? -11.990 1.698 12.027 1.00 89.94 334 PRO A C 1
ATOM 2697 O O . PRO A 1 334 ? -11.612 0.538 12.180 1.00 89.94 334 PRO A O 1
ATOM 2700 N N . TYR A 1 335 ? -11.161 2.659 11.612 1.00 90.88 335 TYR A N 1
ATOM 2701 C CA . TYR A 1 335 ? -9.756 2.405 11.291 1.00 90.88 335 TYR A CA 1
ATOM 2702 C C . TYR A 1 335 ? -8.954 2.043 12.536 1.00 90.88 335 TYR A C 1
ATOM 2704 O O . TYR A 1 335 ? -8.232 1.048 12.522 1.00 90.88 335 TYR A O 1
ATOM 2712 N N . VAL A 1 336 ? -9.106 2.801 13.626 1.00 91.69 336 VAL A N 1
ATOM 2713 C CA . VAL A 1 336 ? -8.422 2.490 14.892 1.00 91.69 336 VAL A CA 1
ATOM 2714 C C . VAL A 1 336 ? -8.861 1.129 15.432 1.00 91.69 336 VAL A C 1
ATOM 2716 O O . VAL A 1 336 ? -8.018 0.348 15.871 1.00 91.69 336 VAL A O 1
ATOM 2719 N N . ALA A 1 337 ? -10.146 0.790 15.319 1.00 94.00 337 ALA A N 1
ATOM 2720 C CA . ALA A 1 337 ? -10.645 -0.529 15.688 1.00 94.00 337 ALA A CA 1
ATOM 2721 C C . ALA A 1 337 ? -10.020 -1.646 14.833 1.00 94.00 337 ALA A C 1
ATOM 2723 O O . ALA A 1 337 ? -9.563 -2.645 15.386 1.00 94.00 337 ALA A O 1
ATOM 2724 N N . CYS A 1 338 ? -9.936 -1.478 13.507 1.00 96.44 338 CYS A N 1
ATOM 2725 C CA . CYS A 1 338 ? -9.274 -2.449 12.626 1.00 96.44 338 CYS A CA 1
ATOM 2726 C C . CYS A 1 338 ? -7.785 -2.610 12.966 1.00 96.44 338 CYS A C 1
ATOM 2728 O O . CYS A 1 338 ? -7.300 -3.737 13.047 1.00 96.44 338 CYS A O 1
ATOM 2730 N N . LYS A 1 339 ? -7.072 -1.505 13.230 1.00 96.00 339 LYS A N 1
ATOM 2731 C CA . LYS A 1 339 ? -5.666 -1.527 13.662 1.00 96.00 339 LYS A CA 1
ATOM 2732 C C . LYS A 1 339 ? -5.490 -2.312 14.965 1.00 96.00 339 LYS A C 1
ATOM 2734 O O . LYS A 1 339 ? -4.648 -3.201 15.038 1.00 96.00 339 LYS A O 1
ATOM 2739 N N . LEU A 1 340 ? -6.324 -2.050 15.973 1.00 96.12 340 LEU A N 1
ATOM 2740 C CA . LEU A 1 340 ? -6.290 -2.794 17.237 1.00 96.12 340 LEU A CA 1
ATOM 2741 C C . LEU A 1 340 ? -6.663 -4.266 17.064 1.00 96.12 340 LEU A C 1
ATOM 2743 O O . LEU A 1 340 ? -6.048 -5.123 17.690 1.00 96.12 340 LEU A O 1
ATOM 2747 N N . LYS A 1 341 ? -7.628 -4.584 16.197 1.00 97.19 341 LYS A N 1
ATOM 2748 C CA . LYS A 1 341 ? -7.986 -5.972 15.887 1.00 97.19 341 LYS A CA 1
ATOM 2749 C C . LYS A 1 341 ? -6.831 -6.717 15.219 1.00 97.19 341 LYS A C 1
ATOM 2751 O O . LYS A 1 341 ? -6.569 -7.861 15.571 1.00 97.19 341 LYS A O 1
ATOM 2756 N N . ALA A 1 342 ? -6.104 -6.061 14.317 1.00 97.62 342 ALA A N 1
ATOM 2757 C CA . ALA A 1 342 ? -4.901 -6.620 13.710 1.00 97.62 342 ALA A CA 1
ATOM 2758 C C . ALA A 1 342 ? -3.788 -6.845 14.755 1.00 97.62 342 ALA A C 1
ATOM 2760 O O . ALA A 1 342 ? -3.187 -7.916 14.792 1.00 97.62 342 ALA A O 1
ATOM 2761 N N . LEU A 1 343 ? -3.574 -5.896 15.675 1.00 97.06 343 LEU A N 1
ATOM 2762 C CA . LEU A 1 343 ? -2.642 -6.067 16.800 1.00 97.06 343 LEU A CA 1
ATOM 2763 C C . LEU A 1 343 ? -3.079 -7.163 17.782 1.00 97.06 343 LEU A C 1
ATOM 2765 O O . LEU A 1 343 ? -2.227 -7.810 18.387 1.00 97.06 343 LEU A O 1
ATOM 2769 N N . ALA A 1 344 ? -4.381 -7.419 17.929 1.00 96.25 344 ALA A N 1
ATOM 2770 C CA . ALA A 1 344 ? -4.877 -8.500 18.776 1.00 96.25 344 ALA A CA 1
ATOM 2771 C C . ALA A 1 344 ? -4.456 -9.877 18.238 1.00 96.25 344 ALA A C 1
ATOM 2773 O O . ALA A 1 344 ? -4.128 -10.754 19.035 1.00 96.25 344 ALA A O 1
ATOM 2774 N N . LEU A 1 345 ? -4.370 -10.045 16.910 1.00 96.44 345 LEU A N 1
ATOM 2775 C CA . LEU A 1 345 ? -3.819 -11.259 16.293 1.00 96.44 345 LEU A CA 1
ATOM 2776 C C . LEU A 1 345 ? -2.356 -11.478 16.703 1.00 96.44 345 LEU A C 1
ATOM 2778 O O . LEU A 1 345 ? -1.967 -12.596 17.042 1.00 96.44 345 LEU A O 1
ATOM 2782 N N . LEU A 1 346 ? -1.556 -10.406 16.727 1.00 95.56 346 LEU A N 1
ATOM 2783 C CA . LEU A 1 346 ? -0.164 -10.462 17.176 1.00 95.56 346 LEU A CA 1
ATOM 2784 C C . LEU A 1 346 ? -0.066 -10.772 18.672 1.00 95.56 346 LEU A C 1
ATOM 2786 O O . LEU A 1 346 ? 0.663 -11.679 19.066 1.00 95.56 346 LEU A O 1
ATOM 2790 N N . ALA A 1 347 ? -0.861 -10.096 19.501 1.00 93.94 347 ALA A N 1
ATOM 2791 C CA . ALA A 1 347 ? -0.921 -10.363 20.934 1.00 93.94 347 ALA A CA 1
ATOM 2792 C C . ALA A 1 347 ? -1.336 -11.816 21.237 1.00 93.94 347 ALA A C 1
ATOM 2794 O O . ALA A 1 347 ? -0.792 -12.445 22.146 1.00 93.94 347 ALA A O 1
ATOM 2795 N N . ALA A 1 348 ? -2.273 -12.378 20.467 1.00 93.62 348 ALA A N 1
ATOM 2796 C CA . ALA A 1 348 ? -2.671 -13.778 20.571 1.00 93.62 348 ALA A CA 1
ATOM 2797 C C . ALA A 1 348 ? -1.539 -14.735 20.163 1.00 93.62 348 ALA A C 1
ATOM 2799 O O . ALA A 1 348 ? -1.318 -15.738 20.845 1.00 93.62 348 ALA A O 1
ATOM 2800 N N . PHE A 1 349 ? -0.807 -14.417 19.091 1.00 94.06 349 PHE A N 1
ATOM 2801 C CA . PHE A 1 349 ? 0.337 -15.198 18.620 1.00 94.06 349 PHE A CA 1
ATOM 2802 C C . PHE A 1 349 ? 1.480 -15.232 19.643 1.00 94.06 349 PHE A C 1
ATOM 2804 O O . PHE A 1 349 ? 1.972 -16.311 19.973 1.00 94.06 349 PHE A O 1
ATOM 2811 N N . SER A 1 350 ? 1.860 -14.081 20.208 1.00 90.75 350 SER A N 1
ATOM 2812 C CA . SER A 1 350 ? 2.964 -13.983 21.174 1.00 90.75 350 SER A CA 1
ATOM 2813 C C . SER A 1 350 ? 2.728 -14.792 22.452 1.00 90.75 350 SER A C 1
ATOM 2815 O O . SER A 1 350 ? 3.681 -15.237 23.081 1.00 90.75 350 SER A O 1
ATOM 2817 N N . ARG A 1 351 ? 1.467 -15.053 22.817 1.00 88.12 351 ARG A N 1
ATOM 2818 C CA . ARG A 1 351 ? 1.111 -15.904 23.966 1.00 88.12 351 ARG A CA 1
ATOM 2819 C C . ARG A 1 351 ? 1.336 -17.399 23.736 1.00 88.12 351 ARG A C 1
ATOM 2821 O O . ARG A 1 351 ? 1.200 -18.172 24.678 1.00 88.12 351 ARG A O 1
ATOM 2828 N N . GLN A 1 352 ? 1.626 -17.815 22.506 1.00 88.56 352 GLN A N 1
ATOM 2829 C CA . GLN A 1 352 ? 1.904 -19.212 22.164 1.00 88.56 352 GLN A CA 1
ATOM 2830 C C . GLN A 1 352 ? 3.396 -19.566 22.304 1.00 88.56 352 GLN A C 1
ATOM 2832 O O . GLN A 1 352 ? 3.808 -20.605 21.794 1.00 88.56 352 GLN A O 1
ATOM 2837 N N . ASP A 1 353 ? 4.212 -18.692 22.910 1.00 81.81 353 ASP A N 1
ATOM 2838 C CA . ASP A 1 353 ? 5.680 -18.806 23.008 1.00 81.81 353 ASP A CA 1
ATOM 2839 C C . ASP A 1 353 ? 6.391 -18.977 21.650 1.00 81.81 353 ASP A C 1
ATOM 2841 O O . ASP A 1 353 ? 7.531 -19.441 21.558 1.00 81.81 353 ASP A O 1
ATOM 2845 N N . LYS A 1 354 ? 5.723 -18.571 20.565 1.00 84.50 354 LYS A N 1
ATOM 2846 C CA . LYS A 1 354 ? 6.276 -18.564 19.210 1.00 84.50 354 LYS A CA 1
ATOM 2847 C C . LYS A 1 354 ? 7.002 -17.249 18.945 1.00 84.50 354 LYS A C 1
ATOM 2849 O O . LYS A 1 354 ? 6.629 -16.196 19.456 1.00 84.50 354 LYS A O 1
ATOM 2854 N N . ARG A 1 355 ? 8.038 -17.307 18.108 1.00 86.56 355 ARG A N 1
ATOM 2855 C CA . ARG A 1 355 ? 8.802 -16.134 17.666 1.00 86.56 355 ARG A CA 1
ATOM 2856 C C . ARG A 1 355 ? 8.593 -15.891 16.182 1.00 86.56 355 ARG A C 1
ATOM 2858 O O . ARG A 1 355 ? 8.447 -16.840 15.416 1.00 86.56 355 ARG A O 1
ATOM 2865 N N . ILE A 1 356 ? 8.626 -14.620 15.799 1.00 90.31 356 ILE A N 1
ATOM 2866 C CA . ILE A 1 356 ? 8.663 -14.224 14.394 1.00 90.31 356 ILE A CA 1
ATOM 2867 C C . ILE A 1 356 ? 10.004 -14.626 13.790 1.00 90.31 356 ILE A C 1
ATOM 2869 O O . ILE A 1 356 ? 11.060 -14.397 14.386 1.00 90.31 356 ILE A O 1
ATOM 2873 N N . VAL A 1 357 ? 9.956 -15.196 12.588 1.00 89.94 357 VAL A N 1
ATOM 2874 C CA . VAL A 1 357 ? 11.150 -15.519 11.807 1.00 89.94 357 VAL A CA 1
ATOM 2875 C C . VAL A 1 357 ? 11.437 -14.374 10.839 1.00 89.94 357 VAL A C 1
ATOM 2877 O O . VAL A 1 357 ? 10.682 -14.144 9.895 1.00 89.94 357 VAL A O 1
ATOM 2880 N N . PHE A 1 358 ? 12.542 -13.666 11.069 1.00 91.12 358 PHE A N 1
ATOM 2881 C CA . PHE A 1 358 ? 13.056 -12.655 10.147 1.00 91.12 358 PHE A CA 1
ATOM 2882 C C . PHE A 1 358 ? 14.088 -13.295 9.210 1.00 91.12 358 PHE A C 1
ATOM 2884 O O . PHE A 1 358 ? 15.009 -13.945 9.710 1.00 91.12 358 PHE A O 1
ATOM 2891 N N . PRO A 1 359 ? 13.955 -13.144 7.881 1.00 91.19 359 PRO A N 1
ATOM 2892 C CA . PRO A 1 359 ? 14.939 -13.653 6.936 1.00 91.19 359 PRO A CA 1
ATOM 2893 C C . PRO A 1 359 ? 16.250 -12.865 7.026 1.00 91.19 359 PRO A C 1
ATOM 2895 O O . PRO A 1 359 ? 16.281 -11.725 7.492 1.00 91.19 359 PRO A O 1
ATOM 2898 N N . GLU A 1 360 ? 17.328 -13.471 6.536 1.00 85.50 360 GLU A N 1
ATOM 2899 C CA . GLU A 1 360 ? 18.554 -12.733 6.241 1.00 85.50 360 GLU A CA 1
ATOM 2900 C C . GLU A 1 360 ? 18.370 -11.911 4.954 1.00 85.50 360 GLU A C 1
ATOM 2902 O O . GLU A 1 360 ? 17.709 -12.393 4.026 1.00 85.50 360 GLU A O 1
ATOM 2907 N N . PRO A 1 361 ? 18.945 -10.696 4.864 1.00 80.31 361 PRO A N 1
ATOM 2908 C CA . PRO A 1 361 ? 18.931 -9.907 3.637 1.00 80.31 361 PRO A CA 1
ATOM 2909 C C . PRO A 1 361 ? 19.479 -10.713 2.463 1.00 80.31 361 PRO A C 1
ATOM 2911 O O . PRO A 1 361 ? 20.543 -11.329 2.561 1.00 80.31 361 PRO A O 1
ATOM 2914 N N . THR A 1 362 ? 18.760 -10.698 1.345 1.00 78.88 362 THR A N 1
ATOM 2915 C CA . THR A 1 362 ? 19.141 -11.496 0.171 1.00 78.88 362 THR A CA 1
ATOM 2916 C C . THR A 1 362 ? 20.125 -10.770 -0.741 1.00 78.88 362 THR A C 1
ATOM 2918 O O . THR A 1 362 ? 20.858 -11.413 -1.497 1.00 78.88 362 THR A O 1
ATOM 2921 N N . GLN A 1 363 ? 20.170 -9.438 -0.671 1.00 80.06 363 GLN A N 1
ATOM 2922 C CA . GLN A 1 363 ? 20.969 -8.610 -1.566 1.00 80.06 363 GLN A CA 1
ATOM 2923 C C . GLN A 1 363 ? 22.237 -8.043 -0.919 1.00 80.06 363 GLN A C 1
ATOM 2925 O O . GLN A 1 363 ? 22.323 -7.828 0.288 1.00 80.06 363 GLN A O 1
ATOM 2930 N N . ASP A 1 364 ? 23.229 -7.746 -1.764 1.00 84.19 364 ASP A N 1
ATOM 2931 C CA . ASP A 1 364 ? 24.483 -7.116 -1.347 1.00 84.19 364 ASP A CA 1
ATOM 2932 C C . ASP A 1 364 ? 24.229 -5.700 -0.801 1.00 84.19 364 ASP A C 1
ATOM 2934 O O . ASP A 1 364 ? 23.762 -4.804 -1.512 1.00 84.19 364 ASP A O 1
ATOM 2938 N N . GLU A 1 365 ? 24.600 -5.490 0.460 1.00 83.62 365 GLU A N 1
ATOM 2939 C CA . GLU A 1 365 ? 24.466 -4.240 1.219 1.00 83.62 365 GLU A CA 1
ATOM 2940 C C . GLU A 1 365 ? 25.198 -3.055 0.589 1.00 83.62 365 GLU A C 1
ATOM 2942 O O . GLU A 1 365 ? 24.915 -1.899 0.895 1.00 83.62 365 GLU A O 1
ATOM 2947 N N . ARG A 1 366 ? 26.180 -3.317 -0.275 1.00 85.75 366 ARG A N 1
ATOM 2948 C CA . ARG A 1 366 ? 26.910 -2.262 -0.987 1.00 85.75 366 ARG A CA 1
ATOM 2949 C C . ARG A 1 366 ? 26.066 -1.640 -2.093 1.00 85.75 366 ARG A C 1
ATOM 2951 O O . ARG A 1 366 ? 26.398 -0.566 -2.585 1.00 85.75 366 ARG A O 1
ATOM 2958 N N . THR A 1 367 ? 24.983 -2.301 -2.488 1.00 90.06 367 THR A N 1
ATOM 2959 C CA . THR A 1 367 ? 24.096 -1.855 -3.558 1.00 90.06 367 THR A CA 1
ATOM 2960 C C . THR A 1 367 ? 22.934 -1.032 -3.013 1.00 90.06 367 THR A C 1
ATOM 2962 O O . THR A 1 367 ? 22.509 -1.226 -1.877 1.00 90.06 367 THR A O 1
ATOM 2965 N N . VAL A 1 368 ? 22.386 -0.126 -3.832 1.00 91.44 368 VAL A N 1
ATOM 2966 C CA . VAL A 1 368 ? 21.236 0.714 -3.444 1.00 91.44 368 VAL A CA 1
ATOM 2967 C C . VAL A 1 368 ? 20.061 -0.151 -2.978 1.00 91.44 368 VAL A C 1
ATOM 2969 O O . VAL A 1 368 ? 19.463 0.126 -1.940 1.00 91.44 368 VAL A O 1
ATOM 2972 N N . ASN A 1 369 ? 19.775 -1.234 -3.704 1.00 93.06 369 ASN A N 1
ATOM 2973 C CA . ASN A 1 369 ? 18.695 -2.149 -3.368 1.00 93.06 369 ASN A CA 1
ATOM 2974 C C . ASN A 1 369 ? 18.932 -2.906 -2.053 1.00 93.06 369 ASN A C 1
ATOM 2976 O O . ASN A 1 369 ? 18.022 -2.943 -1.231 1.00 93.06 369 ASN A O 1
ATOM 2980 N N . GLY A 1 370 ? 20.144 -3.414 -1.796 1.00 92.25 370 GLY A N 1
ATOM 2981 C CA . GLY A 1 370 ? 20.452 -4.088 -0.528 1.00 92.25 370 GLY A CA 1
ATOM 2982 C C . GLY A 1 370 ? 20.388 -3.150 0.682 1.00 92.25 370 GLY A C 1
ATOM 2983 O O . GLY A 1 370 ? 19.893 -3.528 1.744 1.00 92.25 370 GLY A O 1
ATOM 2984 N N . GLN A 1 371 ? 20.803 -1.887 0.525 1.00 92.81 371 GLN A N 1
ATOM 2985 C CA . GLN A 1 371 ? 20.630 -0.869 1.573 1.00 92.81 371 GLN A CA 1
ATOM 2986 C C . GLN A 1 371 ? 19.158 -0.558 1.847 1.00 92.81 371 GLN A C 1
ATOM 2988 O O . GLN A 1 371 ? 18.786 -0.344 3.006 1.00 92.81 371 GLN A O 1
ATOM 2993 N N . TYR A 1 372 ? 18.337 -0.514 0.794 1.00 93.69 372 TYR A N 1
ATOM 2994 C CA . TYR A 1 372 ? 16.900 -0.297 0.899 1.00 93.69 372 TYR A CA 1
ATOM 2995 C C . TYR A 1 372 ? 16.194 -1.490 1.563 1.00 93.69 372 TYR A C 1
ATOM 2997 O O . TY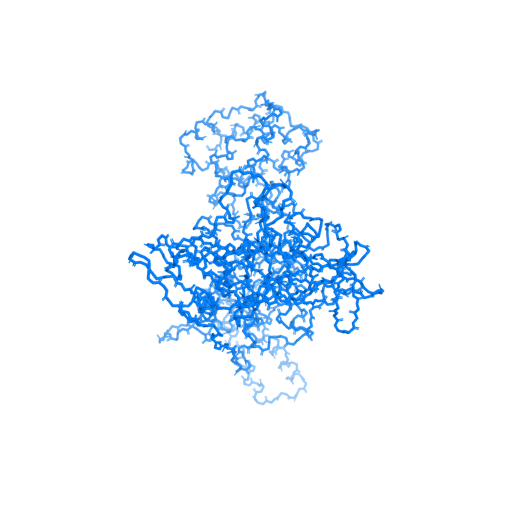R A 1 372 ? 15.488 -1.291 2.548 1.00 93.69 372 TYR A O 1
ATOM 3005 N N . GLU A 1 373 ? 16.444 -2.722 1.102 1.00 93.12 373 GLU A N 1
ATOM 3006 C CA . GLU A 1 373 ? 15.890 -3.961 1.678 1.00 93.12 373 GLU A CA 1
ATOM 3007 C C . GLU A 1 373 ? 16.198 -4.049 3.176 1.00 93.12 373 GLU A C 1
ATOM 3009 O O . GLU A 1 373 ? 15.293 -4.236 3.993 1.00 93.12 373 GLU A O 1
ATOM 3014 N N . ARG A 1 374 ? 17.458 -3.802 3.558 1.00 92.56 374 ARG A N 1
ATOM 3015 C CA . ARG A 1 374 ? 17.844 -3.745 4.968 1.00 92.56 374 ARG A CA 1
ATOM 3016 C C . ARG A 1 374 ? 17.079 -2.681 5.736 1.00 92.56 374 ARG A C 1
ATOM 3018 O O . ARG A 1 374 ? 16.592 -2.967 6.821 1.00 92.56 374 ARG A O 1
ATOM 3025 N N . HIS A 1 375 ? 16.981 -1.468 5.195 1.00 93.19 375 HIS A N 1
ATOM 3026 C CA . HIS A 1 375 ? 16.279 -0.381 5.873 1.00 93.19 375 HIS A CA 1
ATOM 3027 C C . HIS A 1 375 ? 14.825 -0.746 6.173 1.00 93.19 375 HIS A C 1
ATOM 3029 O O . HIS A 1 375 ? 14.352 -0.534 7.288 1.00 93.19 375 HIS A O 1
ATOM 3035 N N . MET A 1 376 ? 14.135 -1.332 5.193 1.00 92.69 376 MET A N 1
ATOM 3036 C CA . MET A 1 376 ? 12.753 -1.770 5.360 1.00 92.69 376 MET A CA 1
ATOM 3037 C C . MET A 1 376 ? 12.648 -2.902 6.385 1.00 92.69 376 MET A C 1
ATOM 3039 O O . MET A 1 376 ? 11.761 -2.874 7.236 1.00 92.69 376 MET A O 1
ATOM 3043 N N . MET A 1 377 ? 13.567 -3.871 6.360 1.00 93.88 377 MET A N 1
ATOM 3044 C CA . MET A 1 377 ? 13.599 -4.957 7.341 1.00 93.88 377 MET A CA 1
ATOM 3045 C C . MET A 1 377 ? 13.867 -4.454 8.766 1.00 93.88 377 MET A C 1
ATOM 3047 O O . MET A 1 377 ? 13.166 -4.865 9.691 1.00 93.88 377 MET A O 1
ATOM 3051 N N . ASP A 1 378 ? 14.827 -3.547 8.944 1.00 93.94 378 ASP A N 1
ATOM 3052 C CA . ASP A 1 378 ? 15.133 -2.924 10.235 1.00 93.94 378 ASP A CA 1
ATOM 3053 C C . ASP A 1 378 ? 13.934 -2.119 10.755 1.00 93.94 378 ASP A C 1
ATOM 3055 O O . ASP A 1 378 ? 13.634 -2.165 11.945 1.00 93.94 378 ASP A O 1
ATOM 3059 N N . GLY A 1 379 ? 13.187 -1.456 9.865 1.00 94.00 379 GLY A N 1
ATOM 3060 C CA . GLY A 1 379 ? 11.931 -0.787 10.206 1.00 94.00 379 GLY A CA 1
ATOM 3061 C C . GLY A 1 379 ? 10.859 -1.749 10.731 1.00 94.00 379 GLY A C 1
ATOM 3062 O O . GLY A 1 379 ? 10.204 -1.450 11.727 1.00 94.00 379 GLY A O 1
ATOM 3063 N N . VAL A 1 380 ? 10.703 -2.930 10.119 1.00 95.62 380 VAL A N 1
ATOM 3064 C CA . VAL A 1 380 ? 9.755 -3.958 10.599 1.00 95.62 380 VAL A CA 1
ATOM 3065 C C . VAL A 1 380 ? 10.200 -4.547 11.943 1.00 95.62 380 VAL A C 1
ATOM 3067 O O . VAL A 1 380 ? 9.359 -4.767 12.813 1.00 95.62 380 VAL A O 1
ATOM 3070 N N . LYS A 1 381 ? 11.506 -4.766 12.149 1.00 95.00 381 LYS A N 1
ATOM 3071 C CA . LYS A 1 381 ? 12.052 -5.190 13.452 1.00 95.00 381 LYS A CA 1
ATOM 3072 C C . LYS A 1 381 ? 11.795 -4.133 14.526 1.00 95.00 381 LYS A C 1
ATOM 3074 O O . LYS A 1 381 ? 11.240 -4.450 15.570 1.00 95.00 381 LYS A O 1
ATOM 3079 N N . GLY A 1 382 ? 12.092 -2.870 14.219 1.00 94.75 382 GLY A N 1
ATOM 3080 C CA . GLY A 1 382 ? 11.824 -1.745 15.111 1.00 94.75 382 GLY A CA 1
ATOM 3081 C C . GLY A 1 382 ? 10.339 -1.584 15.440 1.00 94.75 382 GLY A C 1
ATOM 3082 O O . GLY A 1 382 ? 10.008 -1.260 16.575 1.00 94.75 382 GLY A O 1
ATOM 3083 N N . PHE A 1 383 ? 9.437 -1.854 14.490 1.00 94.81 383 PHE A N 1
ATOM 3084 C CA . PHE A 1 383 ? 8.002 -1.942 14.771 1.00 94.81 383 PHE A CA 1
ATOM 3085 C C . PHE A 1 383 ? 7.701 -3.063 15.772 1.00 94.81 383 PHE A C 1
ATOM 3087 O O . PHE A 1 383 ? 7.089 -2.794 16.800 1.00 94.81 383 PHE A O 1
ATOM 3094 N N . TYR A 1 384 ? 8.172 -4.289 15.512 1.00 93.19 384 TYR A N 1
ATOM 3095 C CA . TYR A 1 384 ? 7.939 -5.448 16.382 1.00 93.19 384 TYR A CA 1
ATOM 3096 C C . TYR A 1 384 ? 8.415 -5.206 17.825 1.00 93.19 384 TYR A C 1
ATOM 3098 O O . TYR A 1 384 ? 7.694 -5.520 18.773 1.00 93.19 384 TYR A O 1
ATOM 3106 N N . ASP A 1 385 ? 9.576 -4.570 17.991 1.00 90.50 385 ASP A N 1
ATOM 3107 C CA . ASP A 1 385 ? 10.147 -4.245 19.302 1.00 90.50 385 ASP A CA 1
ATOM 3108 C C . ASP A 1 385 ? 9.354 -3.156 20.059 1.00 90.50 385 ASP A C 1
ATOM 3110 O O . ASP A 1 385 ? 9.438 -3.075 21.284 1.00 90.50 385 ASP A O 1
ATOM 3114 N N . ASN A 1 386 ? 8.557 -2.339 19.356 1.00 90.94 386 ASN A N 1
ATOM 3115 C CA . ASN A 1 386 ? 7.806 -1.207 19.918 1.00 90.94 386 ASN A CA 1
ATOM 3116 C C . ASN A 1 386 ? 6.277 -1.395 19.913 1.00 90.94 386 ASN A C 1
ATOM 3118 O O . ASN A 1 386 ? 5.543 -0.457 20.237 1.00 90.94 386 ASN A O 1
ATOM 3122 N N . VAL A 1 387 ? 5.773 -2.598 19.614 1.00 91.62 387 VAL A N 1
ATOM 3123 C CA . VAL A 1 387 ? 4.326 -2.892 19.522 1.00 91.62 387 VAL A CA 1
ATOM 3124 C C . VAL A 1 387 ? 3.551 -2.480 20.779 1.00 91.62 387 VAL A C 1
ATOM 3126 O O . VAL A 1 387 ? 2.398 -2.061 20.695 1.00 91.62 387 VAL A O 1
ATOM 3129 N N . ASN A 1 388 ? 4.162 -2.567 21.962 1.00 89.38 388 ASN A N 1
ATOM 3130 C CA . ASN A 1 388 ? 3.540 -2.140 23.218 1.00 89.38 388 ASN A CA 1
ATOM 3131 C C . ASN A 1 388 ? 3.160 -0.644 23.219 1.00 89.38 388 ASN A C 1
ATOM 3133 O O . ASN A 1 388 ? 2.091 -0.290 23.721 1.00 89.38 388 ASN A O 1
ATOM 3137 N N . HIS A 1 389 ? 3.992 0.218 22.628 1.00 89.44 389 HIS A N 1
ATOM 3138 C CA . HIS A 1 389 ? 3.717 1.648 22.493 1.00 89.44 389 HIS A CA 1
ATOM 3139 C C . HIS A 1 389 ? 2.576 1.899 21.502 1.00 89.44 389 HIS A C 1
ATOM 3141 O O . HIS A 1 389 ? 1.683 2.698 21.792 1.00 89.44 389 HIS A O 1
ATOM 3147 N N . ASP A 1 390 ? 2.553 1.170 20.384 1.00 91.81 390 ASP A N 1
ATOM 3148 C CA . ASP A 1 390 ? 1.481 1.267 19.387 1.00 91.81 390 ASP A CA 1
ATOM 3149 C C . ASP A 1 390 ? 0.131 0.810 19.955 1.00 91.81 390 ASP A C 1
ATOM 3151 O O . ASP A 1 390 ? -0.887 1.480 19.757 1.00 91.81 390 ASP A O 1
ATOM 3155 N N . ILE A 1 391 ? 0.116 -0.288 20.725 1.00 92.06 391 ILE A N 1
ATOM 3156 C CA . ILE A 1 391 ? -1.078 -0.748 21.448 1.00 92.06 391 ILE A CA 1
ATOM 3157 C C . ILE A 1 391 ? -1.556 0.344 22.403 1.00 92.06 391 ILE A C 1
ATOM 3159 O O . ILE A 1 391 ? -2.733 0.694 22.367 1.00 92.06 391 ILE A O 1
ATOM 3163 N N . TYR A 1 392 ? -0.670 0.914 23.224 1.00 89.38 392 TYR A N 1
ATOM 3164 C CA . TYR A 1 392 ? -1.040 1.980 24.158 1.00 89.38 392 TYR A CA 1
ATOM 3165 C C . TYR A 1 392 ? -1.653 3.192 23.445 1.00 89.38 392 TYR A C 1
ATOM 3167 O O . TYR A 1 392 ? -2.726 3.666 23.836 1.00 89.38 392 TYR A O 1
ATOM 3175 N N . ALA A 1 393 ? -1.000 3.677 22.386 1.00 88.69 393 ALA A N 1
ATOM 3176 C CA . ALA A 1 393 ? -1.447 4.844 21.635 1.00 88.69 393 ALA A CA 1
ATOM 3177 C C . ALA A 1 393 ? -2.822 4.609 20.992 1.00 88.69 393 ALA A C 1
ATOM 3179 O O . ALA A 1 393 ? -3.750 5.397 21.202 1.00 88.69 393 ALA A O 1
ATOM 3180 N N . LEU A 1 394 ? -2.989 3.499 20.267 1.00 91.31 394 LEU A N 1
ATOM 3181 C CA . LEU A 1 394 ? -4.241 3.176 19.582 1.00 91.31 394 LEU A CA 1
ATOM 3182 C C . LEU A 1 394 ? -5.374 2.861 20.561 1.00 91.31 394 LEU A C 1
ATOM 3184 O O . LEU A 1 394 ? -6.511 3.274 20.336 1.00 91.31 394 LEU A O 1
ATOM 3188 N N . TYR A 1 395 ? -5.092 2.162 21.661 1.00 90.06 395 TYR A N 1
ATOM 3189 C CA . TYR A 1 395 ? -6.111 1.822 22.654 1.00 90.06 395 TYR A CA 1
ATOM 3190 C C . TYR A 1 395 ? -6.597 3.068 23.400 1.00 90.06 395 TYR A C 1
ATOM 3192 O O . TYR A 1 395 ? -7.801 3.236 23.601 1.00 90.06 395 TYR A O 1
ATOM 3200 N N . SER A 1 396 ? -5.692 3.995 23.727 1.00 86.19 396 SER A N 1
ATOM 3201 C CA . SER A 1 396 ? -6.048 5.297 24.310 1.00 86.19 396 SER A CA 1
ATOM 3202 C C . SER A 1 396 ? -6.932 6.116 23.361 1.00 86.19 396 SER A C 1
ATOM 3204 O O . SER A 1 396 ? -7.948 6.680 23.776 1.00 86.19 396 SER A O 1
ATOM 3206 N N . GLN A 1 397 ? -6.603 6.130 22.065 1.00 85.38 397 GLN A N 1
ATOM 3207 C CA . GLN A 1 397 ? -7.435 6.762 21.035 1.00 85.38 397 GLN A CA 1
ATOM 3208 C C . GLN A 1 397 ? -8.809 6.088 20.916 1.00 85.38 397 GLN A C 1
ATOM 3210 O O . GLN A 1 397 ? -9.834 6.768 20.855 1.00 85.38 397 GLN A O 1
ATOM 3215 N N . MET A 1 398 ? -8.856 4.755 20.935 1.00 88.19 398 MET A N 1
ATOM 3216 C CA . MET A 1 398 ? -10.103 3.992 20.920 1.00 88.19 398 MET A CA 1
ATOM 3217 C C . MET A 1 398 ? -10.991 4.343 22.117 1.00 88.19 398 MET A C 1
ATOM 3219 O O . MET A 1 398 ? -12.191 4.543 21.941 1.00 88.19 398 MET A O 1
ATOM 3223 N N . GLN A 1 399 ? -10.420 4.455 23.320 1.00 82.44 399 GLN A N 1
ATOM 3224 C CA . GLN A 1 399 ? -11.152 4.858 24.523 1.00 82.44 399 GLN A CA 1
ATOM 3225 C C . GLN A 1 399 ? -11.751 6.262 24.375 1.00 82.44 399 GLN A C 1
ATOM 3227 O O . GLN A 1 399 ? -12.929 6.449 24.681 1.00 82.44 399 GLN A O 1
ATOM 3232 N N . ALA A 1 400 ? -10.985 7.219 23.844 1.00 80.62 400 ALA A N 1
ATOM 3233 C CA . ALA A 1 400 ? -11.472 8.574 23.578 1.00 80.62 400 ALA A CA 1
ATOM 3234 C C . ALA A 1 400 ? -12.611 8.600 22.540 1.00 80.62 400 ALA A C 1
ATOM 3236 O O . ALA A 1 400 ? -13.534 9.406 22.646 1.00 80.62 400 ALA A O 1
ATOM 3237 N N . MET A 1 401 ? -12.583 7.686 21.566 1.00 80.81 401 MET A N 1
ATOM 3238 C CA . MET A 1 401 ? -13.584 7.574 20.500 1.00 80.81 401 MET A CA 1
ATOM 3239 C C . MET A 1 401 ? -14.718 6.581 20.795 1.00 80.81 401 MET A C 1
ATOM 3241 O O . MET A 1 401 ? -15.607 6.416 19.959 1.00 80.81 401 MET A O 1
ATOM 3245 N N . ARG A 1 402 ? -14.723 5.916 21.960 1.00 78.81 402 ARG A N 1
ATOM 3246 C CA . ARG A 1 402 ? -15.613 4.777 22.262 1.00 78.81 402 ARG A CA 1
ATOM 3247 C C . ARG A 1 402 ? -17.094 5.114 22.100 1.00 78.81 402 ARG A C 1
ATOM 3249 O O . ARG A 1 402 ? -17.852 4.283 21.616 1.00 78.81 402 ARG A O 1
ATOM 3256 N N . ARG A 1 403 ? -17.490 6.340 22.458 1.00 71.94 403 ARG A N 1
ATOM 3257 C CA . ARG A 1 403 ? -18.870 6.835 22.311 1.00 71.94 403 ARG A CA 1
ATOM 3258 C C . ARG A 1 403 ? -19.333 6.886 20.851 1.00 71.94 403 ARG A C 1
ATOM 3260 O O . ARG A 1 403 ? -20.508 6.690 20.578 1.00 71.94 403 ARG A O 1
ATOM 3267 N N . GLU A 1 404 ? -18.408 7.128 19.928 1.00 73.38 404 GLU A N 1
ATOM 3268 C CA . GLU A 1 404 ? -18.677 7.316 18.500 1.00 73.38 404 GLU A CA 1
ATOM 3269 C C . GLU A 1 404 ? -18.436 6.041 17.676 1.00 73.38 404 GLU A C 1
ATOM 3271 O O . GLU A 1 404 ? -18.620 6.032 16.454 1.00 73.38 404 GLU A O 1
ATOM 3276 N N . MET A 1 405 ? -17.992 4.961 18.319 1.00 81.00 405 MET A N 1
ATOM 3277 C CA . MET A 1 405 ? -17.661 3.709 17.656 1.00 81.00 405 MET A CA 1
ATOM 3278 C C . MET A 1 405 ? -18.927 3.001 17.167 1.00 81.00 405 MET A C 1
ATOM 3280 O O . MET A 1 405 ? -19.808 2.711 17.978 1.00 81.00 405 MET A O 1
ATOM 3284 N N . PRO A 1 406 ? -19.040 2.670 15.868 1.00 82.50 406 PRO A N 1
ATOM 3285 C CA . PRO A 1 406 ? -20.148 1.845 15.417 1.00 82.50 406 PRO A CA 1
ATOM 3286 C C . PRO A 1 406 ? -20.054 0.455 16.051 1.00 82.50 406 PRO A C 1
ATOM 3288 O O . PRO A 1 406 ? -18.970 -0.123 16.128 1.00 82.50 406 PRO A O 1
ATOM 3291 N N . VAL A 1 407 ? -21.199 -0.108 16.446 1.00 83.31 407 VAL A N 1
ATOM 3292 C CA . VAL A 1 407 ? -21.273 -1.396 17.164 1.00 83.31 407 VAL A CA 1
ATOM 3293 C C . VAL A 1 407 ? -20.544 -2.518 16.418 1.00 83.31 407 VAL A C 1
ATOM 3295 O O . VAL A 1 407 ? -19.855 -3.319 17.048 1.00 83.31 407 VAL A O 1
ATOM 3298 N N . ALA A 1 408 ? -20.625 -2.533 15.083 1.00 88.25 408 ALA A N 1
ATOM 3299 C CA . ALA A 1 408 ? -19.969 -3.525 14.230 1.00 88.25 408 ALA A CA 1
ATOM 3300 C C . ALA A 1 408 ? -18.431 -3.562 14.367 1.00 88.25 408 ALA A C 1
ATOM 3302 O O . ALA A 1 408 ? -17.827 -4.596 14.099 1.00 88.25 408 ALA A O 1
ATOM 3303 N N . PHE A 1 409 ? -17.811 -2.470 14.828 1.00 90.69 409 PHE A N 1
ATOM 3304 C CA . PHE A 1 409 ? -16.363 -2.337 15.030 1.00 90.69 409 PHE A CA 1
ATOM 3305 C C . PHE A 1 409 ? -15.941 -2.486 16.498 1.00 90.69 409 PHE A C 1
ATOM 3307 O O . PHE A 1 409 ? -14.817 -2.147 16.865 1.00 90.69 409 PHE A O 1
ATOM 3314 N N . THR A 1 410 ? -16.823 -2.985 17.363 1.00 89.69 410 THR A N 1
ATOM 3315 C CA . THR A 1 410 ? -16.476 -3.215 18.769 1.00 89.69 410 THR A CA 1
ATOM 3316 C C . THR A 1 410 ? -15.553 -4.427 18.878 1.00 89.69 410 THR A C 1
ATOM 3318 O O . THR A 1 410 ? -15.899 -5.526 18.442 1.00 89.69 410 THR A O 1
ATOM 3321 N N . LEU A 1 411 ? -14.374 -4.244 19.476 1.00 90.19 411 LEU A N 1
ATOM 3322 C CA . LEU A 1 411 ? -13.479 -5.355 19.804 1.00 90.19 411 LEU A CA 1
ATOM 3323 C C . LEU A 1 411 ? -14.147 -6.301 20.808 1.00 90.19 411 LEU A C 1
ATOM 3325 O O . LEU A 1 411 ? -14.826 -5.859 21.735 1.00 90.19 411 LEU A O 1
ATOM 3329 N N . SER A 1 412 ? -13.920 -7.604 20.652 1.00 90.56 412 SER A N 1
ATOM 3330 C CA . SER A 1 412 ? -14.380 -8.589 21.631 1.00 90.56 412 SER A CA 1
ATOM 3331 C C . SER A 1 412 ? -13.619 -8.443 22.954 1.00 90.56 412 SER A C 1
ATOM 3333 O O . SER A 1 412 ? -12.457 -8.029 22.975 1.00 90.56 412 SER A O 1
ATOM 3335 N N . ASP A 1 413 ? -14.239 -8.851 24.065 1.00 88.12 413 ASP A N 1
ATOM 3336 C CA . ASP A 1 413 ? -13.582 -8.856 25.381 1.00 88.12 413 ASP A CA 1
ATOM 3337 C C . ASP A 1 413 ? -12.286 -9.686 25.373 1.00 88.12 413 ASP A C 1
ATOM 3339 O O . ASP A 1 413 ? -11.309 -9.336 26.036 1.00 88.12 413 ASP A O 1
ATOM 3343 N N . VAL A 1 414 ? -12.251 -10.759 24.573 1.00 89.44 414 VAL A N 1
ATOM 3344 C CA . VAL A 1 414 ? -11.064 -11.604 24.379 1.00 89.44 414 VAL A CA 1
ATOM 3345 C C . VAL A 1 414 ? -9.935 -10.822 23.708 1.00 89.44 414 VAL A C 1
ATOM 3347 O O . VAL A 1 414 ? -8.817 -10.831 24.223 1.00 89.44 414 VAL A O 1
ATOM 3350 N N . ALA A 1 415 ? -10.225 -10.112 22.613 1.00 91.56 415 ALA A N 1
ATOM 3351 C CA . ALA A 1 415 ? -9.238 -9.300 21.904 1.00 91.56 415 ALA A CA 1
ATOM 3352 C C . ALA A 1 415 ? -8.706 -8.168 22.797 1.00 91.56 415 ALA A C 1
ATOM 3354 O O . ALA A 1 415 ? -7.496 -7.975 22.909 1.00 91.56 415 ALA A O 1
ATOM 3355 N N . CYS A 1 416 ? -9.597 -7.474 23.515 1.00 91.25 416 CYS A N 1
ATOM 3356 C CA . CYS A 1 416 ? -9.206 -6.452 24.486 1.00 91.25 416 CYS A CA 1
ATOM 3357 C C . CYS A 1 416 ? -8.291 -7.021 25.580 1.00 91.25 416 CYS A C 1
ATOM 3359 O O . CYS A 1 416 ? -7.263 -6.425 25.897 1.00 91.25 416 CYS A O 1
ATOM 3361 N N . LYS A 1 417 ? -8.623 -8.195 26.129 1.00 89.31 417 LYS A N 1
ATOM 3362 C CA . LYS A 1 417 ? -7.805 -8.864 27.148 1.00 89.31 417 LYS A CA 1
ATOM 3363 C C . LYS A 1 417 ? -6.432 -9.262 26.610 1.00 89.31 417 LYS A C 1
ATOM 3365 O O . LYS A 1 417 ? -5.448 -9.089 27.318 1.00 89.31 417 LYS A O 1
ATOM 3370 N N . GLN A 1 418 ? -6.351 -9.779 25.383 1.00 90.94 418 GLN A N 1
ATOM 3371 C CA . GLN A 1 418 ? -5.080 -10.141 24.743 1.00 90.94 418 GLN A CA 1
ATOM 3372 C C . GLN A 1 418 ? -4.173 -8.920 24.562 1.00 90.94 418 GLN A C 1
ATOM 3374 O O . GLN A 1 418 ? -3.014 -8.974 24.962 1.00 90.94 418 GLN A O 1
ATOM 3379 N N . LEU A 1 419 ? -4.712 -7.819 24.032 1.00 92.81 419 LEU A N 1
ATOM 3380 C CA . LEU A 1 419 ? -3.978 -6.565 23.838 1.00 92.81 419 LEU A CA 1
ATOM 3381 C C . LEU A 1 419 ? -3.429 -6.009 25.156 1.00 92.81 419 LEU A C 1
ATOM 3383 O O . LEU A 1 419 ? -2.244 -5.699 25.256 1.00 92.81 419 LEU A O 1
ATOM 3387 N N . LEU A 1 420 ? -4.282 -5.907 26.180 1.00 89.69 420 LEU A N 1
ATOM 3388 C CA . LEU A 1 420 ? -3.882 -5.356 27.475 1.00 89.69 420 LEU A CA 1
ATOM 3389 C C . LEU A 1 420 ? -2.900 -6.274 28.208 1.00 89.69 420 LEU A C 1
ATOM 3391 O O . LEU A 1 420 ? -1.969 -5.784 28.839 1.00 89.69 420 LEU A O 1
ATOM 3395 N N . GLN A 1 421 ? -3.068 -7.596 28.105 1.00 88.06 421 GLN A N 1
ATOM 3396 C CA . GLN A 1 421 ? -2.113 -8.549 28.668 1.00 88.06 421 GLN A CA 1
ATOM 3397 C C . GLN A 1 421 ? -0.744 -8.414 27.996 1.00 88.06 421 GLN A C 1
ATOM 3399 O O . GLN A 1 421 ? 0.255 -8.275 28.693 1.00 88.06 421 GLN A O 1
ATOM 3404 N N . PHE A 1 422 ? -0.709 -8.372 26.659 1.00 89.88 422 PHE A N 1
ATOM 3405 C CA . PHE A 1 422 ? 0.530 -8.156 25.915 1.00 89.88 422 PHE A CA 1
ATOM 3406 C C . PHE A 1 422 ? 1.211 -6.858 26.355 1.00 89.88 422 PHE A C 1
ATOM 3408 O O . PHE A 1 422 ? 2.397 -6.868 26.667 1.00 89.88 422 PHE A O 1
ATOM 3415 N N . TYR A 1 423 ? 0.460 -5.759 26.450 1.00 88.69 423 TYR A N 1
ATOM 3416 C CA . TYR A 1 423 ? 0.980 -4.491 26.957 1.00 88.69 423 TYR A CA 1
ATOM 3417 C C . TYR A 1 423 ? 1.596 -4.649 28.358 1.00 88.69 423 TYR A C 1
ATOM 3419 O O . TYR A 1 423 ? 2.752 -4.289 28.551 1.00 88.69 423 TYR A O 1
ATOM 3427 N N . HIS A 1 424 ? 0.884 -5.253 29.314 1.00 83.12 424 HIS A N 1
ATOM 3428 C CA . HIS A 1 424 ? 1.386 -5.444 30.682 1.00 83.12 424 HIS A CA 1
ATOM 3429 C C . HIS A 1 424 ? 2.630 -6.321 30.789 1.00 83.12 424 HIS A C 1
ATOM 3431 O O . HIS A 1 424 ? 3.494 -6.052 31.629 1.00 83.12 424 HIS A O 1
ATOM 3437 N N . ASP A 1 425 ? 2.728 -7.352 29.955 1.00 85.00 425 ASP A N 1
ATOM 3438 C CA . ASP A 1 425 ? 3.866 -8.268 29.960 1.00 85.00 425 ASP A CA 1
ATOM 3439 C C . ASP A 1 425 ? 5.144 -7.595 29.420 1.00 85.00 425 ASP A C 1
ATOM 3441 O O . ASP A 1 425 ? 6.245 -7.997 29.792 1.00 85.00 425 ASP A O 1
ATOM 3445 N N . HIS A 1 426 ? 5.006 -6.527 28.621 1.00 83.94 426 HIS A N 1
ATOM 3446 C CA . HIS A 1 426 ? 6.108 -5.834 27.938 1.00 83.94 426 HIS A CA 1
ATOM 3447 C C . HIS A 1 426 ? 6.431 -4.435 28.503 1.00 83.94 426 HIS A C 1
ATOM 3449 O O . HIS A 1 426 ? 7.225 -3.700 27.914 1.00 83.94 426 HIS A O 1
ATOM 3455 N N . ILE A 1 427 ? 5.846 -4.034 29.637 1.00 80.50 427 ILE A N 1
ATOM 3456 C CA . ILE A 1 427 ? 6.250 -2.811 30.356 1.00 80.50 427 ILE A CA 1
ATOM 3457 C C . ILE A 1 427 ? 7.371 -3.161 31.343 1.00 80.50 427 ILE A C 1
ATOM 3459 O O . ILE A 1 427 ? 7.245 -4.156 32.070 1.00 80.50 427 ILE A O 1
ATOM 3463 N N . PRO A 1 428 ? 8.444 -2.350 31.433 1.00 73.81 428 PRO A N 1
ATOM 3464 C CA . PRO A 1 428 ? 9.482 -2.539 32.440 1.00 73.81 428 PRO A CA 1
ATOM 3465 C C . PRO A 1 428 ? 8.871 -2.572 33.843 1.00 73.81 428 PRO A C 1
ATOM 3467 O O . PRO A 1 428 ? 8.136 -1.665 34.230 1.00 73.81 428 PRO A O 1
ATOM 3470 N N . ALA A 1 429 ? 9.172 -3.611 34.622 1.00 66.81 429 ALA A N 1
ATOM 3471 C CA . ALA A 1 429 ? 8.781 -3.638 36.024 1.00 66.81 429 ALA A CA 1
ATOM 3472 C C . ALA A 1 429 ? 9.597 -2.577 36.777 1.00 66.81 429 ALA A C 1
ATOM 3474 O O . ALA A 1 429 ? 10.807 -2.728 36.927 1.00 66.81 429 ALA A O 1
ATOM 3475 N N . GLN A 1 430 ? 8.949 -1.507 37.231 1.00 68.69 430 GLN A N 1
ATOM 3476 C CA . GLN A 1 430 ? 9.539 -0.616 38.225 1.00 68.69 430 GLN A CA 1
ATOM 3477 C C . GLN A 1 430 ? 9.266 -1.201 39.615 1.00 68.69 430 GLN A C 1
ATOM 3479 O O . GLN A 1 430 ? 8.148 -1.638 39.899 1.00 68.69 430 GLN A O 1
ATOM 3484 N N . GLU A 1 431 ? 10.291 -1.273 40.469 1.00 54.59 431 GLU A N 1
ATOM 3485 C CA . GLU A 1 431 ? 10.114 -1.724 41.852 1.00 54.59 431 GLU A CA 1
ATOM 3486 C C . GLU A 1 431 ? 9.089 -0.828 42.561 1.00 54.59 431 GLU A C 1
ATOM 3488 O O . GLU A 1 431 ? 9.235 0.390 42.595 1.00 54.59 431 GLU A O 1
ATOM 3493 N N . ASN A 1 432 ? 8.071 -1.451 43.160 1.00 57.00 432 ASN A N 1
ATOM 3494 C CA . ASN A 1 432 ? 7.010 -0.818 43.955 1.00 57.00 432 ASN A CA 1
ATOM 3495 C C . ASN A 1 432 ? 5.972 0.038 43.204 1.00 57.00 432 ASN A C 1
ATOM 3497 O O . ASN A 1 432 ? 5.119 0.632 43.864 1.00 57.00 432 ASN A O 1
ATOM 3501 N N . GLU A 1 433 ? 5.955 0.047 41.868 1.00 58.34 433 GLU A N 1
ATOM 3502 C CA . GLU A 1 433 ? 4.868 0.673 41.103 1.00 58.34 433 GLU A CA 1
ATOM 3503 C C . GLU A 1 433 ? 3.940 -0.371 40.459 1.00 58.34 433 GLU A C 1
ATOM 3505 O O . GLU A 1 433 ? 4.399 -1.399 39.948 1.00 58.34 433 GLU A O 1
ATOM 3510 N N . PRO A 1 434 ? 2.612 -0.148 40.454 1.00 59.34 434 PRO A N 1
ATOM 3511 C CA . PRO A 1 434 ? 1.709 -1.001 39.698 1.00 59.34 434 PRO A CA 1
ATOM 3512 C C . PRO A 1 434 ? 2.035 -0.891 38.202 1.00 59.34 434 PRO A C 1
ATOM 3514 O O . PRO A 1 434 ? 1.992 0.195 37.631 1.00 59.34 434 PRO A O 1
ATOM 3517 N N . LYS A 1 435 ? 2.268 -2.034 37.537 1.00 64.81 435 LYS A N 1
ATOM 3518 C CA . LYS A 1 435 ? 2.534 -2.131 36.081 1.00 64.81 435 LYS A CA 1
ATOM 3519 C C . LYS A 1 435 ? 1.450 -1.497 35.189 1.00 64.81 435 LYS A C 1
ATOM 3521 O O . LYS A 1 435 ? 1.618 -1.396 33.977 1.00 64.81 435 LYS A O 1
ATOM 3526 N N . ALA A 1 436 ? 0.305 -1.142 35.764 1.00 62.06 436 ALA A N 1
ATOM 3527 C CA . ALA A 1 436 ? -0.903 -0.704 35.092 1.00 62.06 436 ALA A CA 1
ATOM 3528 C C . ALA A 1 436 ? -1.441 0.569 35.756 1.00 62.06 436 ALA A C 1
ATOM 3530 O O . ALA A 1 436 ? -2.127 0.489 36.774 1.00 62.06 436 ALA A O 1
ATOM 3531 N N . VAL A 1 437 ? -1.166 1.744 35.190 1.00 65.31 437 VAL A N 1
ATOM 3532 C CA . VAL A 1 437 ? -1.695 3.023 35.696 1.00 65.31 437 VAL A CA 1
ATOM 3533 C C . VAL A 1 437 ? -2.667 3.664 34.705 1.00 65.31 437 VAL A C 1
ATOM 3535 O O . VAL A 1 437 ? -2.571 3.480 33.491 1.00 65.31 437 VAL A O 1
ATOM 3538 N N . GLY A 1 438 ? -3.642 4.407 35.232 1.00 73.19 438 GLY A N 1
ATOM 3539 C CA . GLY A 1 438 ? -4.593 5.188 34.438 1.00 73.19 438 GLY A CA 1
ATOM 3540 C C . GLY A 1 438 ? -5.695 4.370 33.750 1.00 73.19 438 GLY A C 1
ATOM 3541 O O . GLY A 1 438 ? -6.153 3.341 34.250 1.00 73.19 438 GLY A O 1
ATOM 3542 N N . ALA A 1 439 ? -6.159 4.861 32.598 1.00 74.69 439 ALA A N 1
ATOM 3543 C CA . ALA A 1 439 ? -7.341 4.341 31.902 1.00 74.69 439 ALA A CA 1
ATOM 3544 C C . ALA A 1 439 ? -7.168 2.912 31.348 1.00 74.69 439 ALA A C 1
ATOM 3546 O O . ALA A 1 439 ? -8.133 2.150 31.290 1.00 74.69 439 ALA A O 1
ATOM 3547 N N . MET A 1 440 ? -5.944 2.524 30.978 1.00 78.31 440 MET A N 1
ATOM 3548 C CA . MET A 1 440 ? -5.629 1.163 30.520 1.00 78.31 440 MET A CA 1
ATOM 3549 C C . MET A 1 440 ? -5.690 0.158 31.677 1.00 78.31 440 MET A C 1
ATOM 3551 O O . MET A 1 440 ? -6.283 -0.909 31.536 1.00 78.31 440 MET A O 1
ATOM 3555 N N . GLY A 1 441 ? -5.145 0.526 32.844 1.00 78.50 441 GLY A N 1
ATOM 3556 C CA . GLY A 1 441 ? -5.232 -0.299 34.050 1.00 78.50 441 GLY A CA 1
ATOM 3557 C C . GLY A 1 441 ? -6.674 -0.480 34.523 1.00 78.50 441 GLY A C 1
ATOM 3558 O O . GLY A 1 441 ? -7.074 -1.593 34.858 1.00 78.50 441 GLY A O 1
ATOM 3559 N N . TYR A 1 442 ? -7.488 0.581 34.459 1.00 81.25 442 TYR A N 1
ATOM 3560 C CA . TYR A 1 442 ? -8.926 0.488 34.729 1.00 81.25 442 TYR A CA 1
ATOM 3561 C C . TYR A 1 442 ? -9.617 -0.535 33.817 1.00 81.25 442 TYR A C 1
ATOM 3563 O O . TYR A 1 442 ? -10.343 -1.400 34.307 1.00 81.25 442 TYR A O 1
ATOM 3571 N N . GLU A 1 443 ? -9.385 -0.469 32.502 1.00 81.81 443 GLU A N 1
ATOM 3572 C CA . GLU A 1 443 ? -10.028 -1.380 31.547 1.00 81.81 443 GLU A CA 1
ATOM 3573 C C . GLU A 1 443 ? -9.551 -2.829 31.729 1.00 81.81 443 GLU A C 1
ATOM 3575 O O . GLU A 1 443 ? -10.359 -3.757 31.651 1.00 81.81 443 GLU A O 1
ATOM 3580 N N . TRP A 1 444 ? -8.272 -3.034 32.058 1.00 83.50 444 TRP A N 1
ATOM 3581 C CA . TRP A 1 444 ? -7.739 -4.361 32.371 1.00 83.50 444 TRP A CA 1
ATOM 3582 C C . TRP A 1 444 ? -8.426 -4.964 33.601 1.00 83.50 444 TRP A C 1
ATOM 3584 O O . TRP A 1 444 ? -8.942 -6.083 33.530 1.00 83.50 444 TRP A O 1
ATOM 3594 N N . VAL A 1 445 ? -8.531 -4.206 34.701 1.00 83.25 445 VAL A N 1
ATOM 3595 C CA . VAL A 1 445 ? -9.241 -4.664 35.906 1.00 83.25 445 VAL A CA 1
ATOM 3596 C C . VAL A 1 445 ? -10.727 -4.884 35.615 1.00 83.25 445 VAL A C 1
ATOM 3598 O O . VAL A 1 445 ? -11.289 -5.880 36.065 1.00 83.25 445 VAL A O 1
ATOM 3601 N N . ARG A 1 446 ? -11.370 -4.017 34.823 1.00 86.31 446 ARG A N 1
ATOM 3602 C CA . ARG A 1 446 ? -12.772 -4.173 34.400 1.00 86.31 446 ARG A CA 1
ATOM 3603 C C . ARG A 1 446 ? -13.000 -5.507 33.679 1.00 86.31 446 ARG A C 1
ATOM 3605 O O . ARG A 1 446 ? -13.927 -6.236 34.031 1.00 86.31 446 ARG A O 1
ATOM 3612 N N . LEU A 1 447 ? -12.160 -5.850 32.701 1.00 85.88 447 LEU A N 1
ATOM 3613 C CA . LEU A 1 447 ? -12.246 -7.121 31.968 1.00 85.88 447 LEU A CA 1
ATOM 3614 C C . LEU A 1 447 ? -11.919 -8.327 32.858 1.00 85.88 447 LEU A C 1
ATOM 3616 O O . LEU A 1 447 ? -12.539 -9.389 32.732 1.00 85.88 447 LEU A O 1
ATOM 3620 N N . HIS A 1 448 ? -10.977 -8.166 33.790 1.00 83.62 448 HIS A N 1
ATOM 3621 C CA . HIS A 1 448 ? -10.669 -9.194 34.777 1.00 83.62 448 HIS A CA 1
ATOM 3622 C C . HIS A 1 448 ? -11.874 -9.460 35.688 1.00 83.62 448 HIS A C 1
ATOM 3624 O O . HIS A 1 448 ? -12.295 -10.606 35.820 1.00 83.62 448 HIS A O 1
ATOM 3630 N N . LEU A 1 449 ? -12.512 -8.409 36.214 1.00 85.25 449 LEU A N 1
ATOM 3631 C CA . LEU A 1 449 ? -13.727 -8.505 37.028 1.00 85.25 449 LEU A CA 1
ATOM 3632 C C . LEU A 1 449 ? -14.885 -9.176 36.280 1.00 85.25 449 LEU A C 1
ATOM 3634 O O . LEU A 1 449 ? -15.613 -9.955 36.888 1.00 85.25 449 LEU A O 1
ATOM 3638 N N . LEU A 1 450 ? -15.058 -8.921 34.978 1.00 84.19 450 LEU A N 1
ATOM 3639 C CA . LEU A 1 450 ? -16.059 -9.625 34.164 1.00 84.19 450 LEU A CA 1
ATOM 3640 C C . LEU A 1 450 ? -15.798 -11.137 34.124 1.00 84.19 450 LEU A C 1
ATOM 3642 O O . LEU A 1 450 ? -16.723 -11.919 34.335 1.00 84.19 450 LEU A O 1
ATOM 3646 N N . THR A 1 451 ? -14.538 -11.539 33.925 1.00 85.44 451 THR A N 1
ATOM 3647 C CA . THR A 1 451 ? -14.143 -12.959 33.937 1.00 85.44 451 THR A CA 1
ATOM 3648 C C . THR A 1 451 ? -14.377 -13.577 35.320 1.00 85.44 451 THR A C 1
ATOM 3650 O O . THR A 1 451 ? -14.987 -14.637 35.427 1.00 85.44 451 THR A O 1
ATOM 3653 N N . LEU A 1 452 ? -13.949 -12.892 36.387 1.00 87.81 452 LEU A N 1
ATOM 3654 C CA . LEU A 1 452 ? -14.095 -13.377 37.761 1.00 87.81 452 LEU A CA 1
ATOM 3655 C C . LEU A 1 452 ? -15.563 -13.478 38.193 1.00 87.81 452 LEU A C 1
ATOM 3657 O O . LEU A 1 452 ? -15.907 -14.385 38.935 1.00 87.81 452 LEU A O 1
ATOM 3661 N N . ARG A 1 453 ? -16.449 -12.596 37.713 1.00 86.81 453 ARG A N 1
ATOM 3662 C CA . ARG A 1 453 ? -17.898 -12.692 37.969 1.00 86.81 453 ARG A CA 1
ATOM 3663 C C . ARG A 1 453 ? -18.527 -13.915 37.303 1.00 86.81 453 ARG A C 1
ATOM 3665 O O . ARG A 1 453 ? -19.385 -14.550 37.903 1.00 86.81 453 ARG A O 1
ATOM 3672 N N . GLN A 1 454 ? -18.106 -14.251 36.083 1.00 87.44 454 GLN A N 1
ATOM 3673 C CA . GLN A 1 454 ? -18.553 -15.476 35.410 1.00 87.44 454 GLN A CA 1
ATOM 3674 C C . GLN A 1 454 ? -18.036 -16.727 36.133 1.00 87.44 454 GLN A C 1
ATOM 3676 O O . GLN A 1 454 ? -18.791 -17.677 36.331 1.00 87.44 454 GLN A O 1
ATOM 3681 N N . GLU A 1 455 ? -16.769 -16.708 36.562 1.00 89.88 455 GLU A N 1
ATOM 3682 C CA . GLU A 1 455 ? -16.169 -17.773 37.373 1.00 89.88 455 GLU A CA 1
ATOM 3683 C C . GLU A 1 455 ? -16.913 -17.935 38.707 1.00 89.88 455 GLU A C 1
ATOM 3685 O O . GLU A 1 455 ? -17.303 -19.044 39.059 1.00 89.88 455 GLU A O 1
ATOM 3690 N N . HIS A 1 456 ? -17.192 -16.830 39.405 1.00 90.31 456 HIS A N 1
ATOM 3691 C CA . HIS A 1 456 ? -17.935 -16.814 40.666 1.00 90.31 456 HIS A CA 1
ATOM 3692 C C . HIS A 1 456 ? -19.340 -17.397 40.510 1.00 90.31 456 HIS A C 1
ATOM 3694 O O . HIS A 1 456 ? -19.679 -18.322 41.236 1.00 90.31 456 HIS A O 1
ATOM 3700 N N . ALA A 1 457 ? -20.101 -16.983 39.491 1.00 89.94 457 ALA A N 1
ATOM 3701 C CA . ALA A 1 457 ? -21.423 -17.552 39.213 1.00 89.94 457 ALA A CA 1
ATOM 3702 C C . ALA A 1 457 ? -21.372 -19.071 38.938 1.00 89.94 457 ALA A C 1
ATOM 3704 O O . ALA A 1 457 ? -22.278 -19.816 39.318 1.00 89.94 457 ALA A O 1
ATOM 3705 N N . HIS A 1 458 ? -20.305 -19.559 38.296 1.00 89.44 458 HIS A N 1
ATOM 3706 C CA . HIS A 1 458 ? -20.102 -20.993 38.085 1.00 89.44 458 HIS A CA 1
ATOM 3707 C C . HIS A 1 458 ? -19.751 -21.737 39.386 1.00 89.44 458 HIS A C 1
ATOM 3709 O O . HIS A 1 458 ? -20.236 -22.848 39.608 1.00 89.44 458 HIS A O 1
ATOM 3715 N N . LEU A 1 459 ? -18.935 -21.132 40.253 1.00 90.00 459 LEU A N 1
ATOM 3716 C CA . LEU A 1 459 ? -18.601 -21.671 41.575 1.00 90.00 459 LEU A CA 1
ATOM 3717 C C . LEU A 1 459 ? -19.829 -21.698 42.497 1.00 90.00 459 LEU A C 1
ATOM 3719 O O . LEU A 1 459 ? -20.063 -22.710 43.153 1.00 90.00 459 LEU A O 1
ATOM 3723 N N . GLU A 1 460 ? -20.667 -20.659 42.472 1.00 89.75 460 GLU A N 1
ATOM 3724 C CA . GLU A 1 460 ? -21.950 -20.630 43.183 1.00 89.75 460 GLU A CA 1
ATOM 3725 C C . GLU A 1 460 ? -22.878 -21.749 42.703 1.00 89.75 460 GLU A C 1
ATOM 3727 O O . GLU A 1 460 ? -23.438 -22.486 43.516 1.00 89.75 460 GLU A O 1
ATOM 3732 N N . ALA A 1 461 ? -22.992 -21.947 41.385 1.00 89.25 461 ALA A N 1
ATOM 3733 C CA . ALA A 1 461 ? -23.776 -23.046 40.828 1.00 89.25 461 ALA A CA 1
ATOM 3734 C C . ALA A 1 461 ? -23.256 -24.421 41.294 1.00 89.25 461 ALA A C 1
ATOM 3736 O O . ALA A 1 461 ? -24.054 -25.275 41.678 1.00 89.25 461 ALA A O 1
ATOM 3737 N N . LYS A 1 462 ? -21.930 -24.623 41.331 1.00 88.94 462 LYS A N 1
ATOM 3738 C CA . LYS A 1 462 ? -21.298 -25.848 41.861 1.00 88.94 462 LYS A CA 1
ATOM 3739 C C . LYS A 1 462 ? -21.518 -26.045 43.361 1.00 88.94 462 LYS A C 1
ATOM 3741 O O . LYS A 1 462 ? -21.628 -27.185 43.822 1.00 88.94 462 LYS A O 1
ATOM 3746 N N . ALA A 1 463 ? -21.540 -24.958 44.128 1.00 88.00 463 ALA A N 1
ATOM 3747 C CA . ALA A 1 463 ? -21.824 -24.992 45.556 1.00 88.00 463 ALA A CA 1
ATOM 3748 C C . ALA A 1 463 ? -23.281 -25.402 45.808 1.00 88.00 463 ALA A C 1
ATOM 3750 O O . ALA A 1 463 ? -23.538 -26.256 46.655 1.00 88.00 463 ALA A O 1
ATOM 3751 N N . LEU A 1 464 ? -24.220 -24.883 45.008 1.00 88.12 464 LEU A N 1
ATOM 3752 C CA . LEU A 1 464 ? -25.640 -25.246 45.062 1.00 88.12 464 LEU A CA 1
ATOM 3753 C C . LEU A 1 464 ? -25.895 -26.717 44.702 1.00 88.12 464 LEU A C 1
ATOM 3755 O O . LEU A 1 464 ? -26.782 -27.339 45.281 1.00 88.12 464 LEU A O 1
ATOM 3759 N N . THR A 1 465 ? -25.111 -27.299 43.790 1.00 88.00 465 THR A N 1
ATOM 3760 C CA . THR A 1 465 ? -25.199 -28.730 43.448 1.00 88.00 465 THR A CA 1
ATOM 3761 C C . THR A 1 465 ? -24.494 -29.646 44.453 1.00 88.00 465 THR A C 1
ATOM 3763 O O . THR A 1 465 ? -24.511 -30.862 44.275 1.00 88.00 465 THR A O 1
ATOM 3766 N N . GLY A 1 466 ? -23.868 -29.098 45.504 1.00 83.50 466 GLY A N 1
ATOM 3767 C CA . GLY A 1 466 ? -23.160 -29.866 46.535 1.00 83.50 466 GLY A CA 1
ATOM 3768 C C . GLY A 1 466 ? -21.857 -30.520 46.059 1.00 83.50 466 GLY A C 1
ATOM 3769 O O . GLY A 1 466 ? -21.305 -31.366 46.755 1.00 83.50 466 GLY A O 1
ATOM 3770 N N . THR A 1 467 ? -21.360 -30.143 44.879 1.00 85.94 467 THR A N 1
ATOM 3771 C CA . THR A 1 467 ? -20.158 -30.720 44.247 1.00 85.94 467 THR A CA 1
ATOM 3772 C C . THR A 1 467 ? -18.913 -29.845 44.404 1.00 85.94 467 THR A C 1
ATOM 3774 O O . THR A 1 467 ? -17.875 -30.157 43.826 1.00 85.94 467 THR A O 1
ATOM 3777 N N . ALA A 1 468 ? -19.008 -28.729 45.131 1.00 85.12 468 ALA A N 1
ATOM 3778 C CA . ALA A 1 468 ? -17.889 -27.819 45.348 1.00 85.12 468 ALA A CA 1
ATOM 3779 C C . ALA A 1 468 ? -16.829 -28.435 46.275 1.00 85.12 468 ALA A C 1
ATOM 3781 O O . ALA A 1 468 ? -17.133 -28.916 47.368 1.00 85.12 468 ALA A O 1
ATOM 3782 N N . SER A 1 469 ? -15.574 -28.388 45.840 1.00 90.06 469 SER A N 1
ATOM 3783 C CA . SER A 1 469 ? -14.412 -28.791 46.632 1.00 90.06 469 SER A CA 1
ATOM 3784 C C . SER A 1 469 ? -13.973 -27.690 47.610 1.00 90.06 469 SER A C 1
ATOM 3786 O O . SER A 1 469 ? -14.394 -26.537 47.510 1.00 90.06 469 SER A O 1
ATOM 3788 N N . SER A 1 470 ? -13.068 -28.012 48.540 1.00 88.31 470 SER A N 1
ATOM 3789 C CA . SER A 1 470 ? -12.428 -27.002 49.400 1.00 88.31 470 SER A CA 1
ATOM 3790 C C . SER A 1 470 ? -11.626 -25.969 48.599 1.00 88.31 470 SER A C 1
ATOM 3792 O O . SER A 1 470 ? -11.586 -24.798 48.971 1.00 88.31 470 SER A O 1
ATOM 3794 N N . TYR A 1 471 ? -11.033 -26.384 47.475 1.00 91.19 471 TYR A N 1
ATOM 3795 C CA . TYR A 1 471 ? -10.352 -25.487 46.543 1.00 91.19 471 TYR A CA 1
ATOM 3796 C C . TYR A 1 471 ? -11.327 -24.486 45.910 1.00 91.19 471 TYR A C 1
ATOM 3798 O O . TYR A 1 471 ? -11.035 -23.294 45.870 1.00 91.19 471 TYR A O 1
ATOM 3806 N N . ASP A 1 472 ? -12.507 -24.950 45.484 1.00 89.25 472 ASP A N 1
ATOM 3807 C CA . ASP A 1 472 ? -13.546 -24.086 44.905 1.00 89.25 472 ASP A CA 1
ATOM 3808 C C . ASP A 1 472 ? -14.010 -23.018 45.911 1.00 89.25 472 ASP A C 1
ATOM 3810 O O . ASP A 1 472 ? -14.169 -21.854 45.548 1.00 89.25 472 ASP A O 1
ATOM 3814 N N . GLN A 1 473 ? -14.158 -23.385 47.190 1.00 87.81 473 GLN A N 1
ATOM 3815 C CA . GLN A 1 473 ? -14.528 -22.453 48.264 1.00 87.81 473 GLN A CA 1
ATOM 3816 C C . GLN A 1 473 ? -13.437 -21.409 48.537 1.00 87.81 473 GLN A C 1
ATOM 3818 O O . GLN A 1 473 ? -13.737 -20.226 48.706 1.00 87.81 473 GLN A O 1
ATOM 3823 N N . GLN A 1 474 ? -12.165 -21.821 48.553 1.00 91.88 474 GLN A N 1
ATOM 3824 C CA . GLN A 1 474 ? -11.047 -20.888 48.702 1.00 91.88 474 GLN A CA 1
ATOM 3825 C C . GLN A 1 474 ? -10.985 -19.917 47.518 1.00 91.88 474 GLN A C 1
ATOM 3827 O O . GLN A 1 474 ? -10.882 -18.706 47.715 1.00 91.88 474 GLN A O 1
ATOM 3832 N N . ARG A 1 475 ? -11.117 -20.435 46.292 1.00 92.62 475 ARG A N 1
ATOM 3833 C CA . ARG A 1 475 ? -11.131 -19.626 45.074 1.00 92.62 475 ARG A CA 1
ATOM 3834 C C . ARG A 1 475 ? -12.293 -18.632 45.065 1.00 92.62 475 ARG A C 1
ATOM 3836 O O . ARG A 1 475 ? -12.104 -17.475 44.698 1.00 92.62 475 ARG A O 1
ATOM 3843 N N . GLN A 1 476 ? -13.471 -19.049 45.523 1.00 89.62 476 GLN A N 1
ATOM 3844 C CA . GLN A 1 476 ? -14.623 -18.166 45.689 1.00 89.62 476 GLN A CA 1
ATOM 3845 C C . GLN A 1 476 ? -14.317 -17.010 46.658 1.00 89.62 476 GLN A C 1
ATOM 3847 O O . GLN A 1 476 ? -14.586 -15.854 46.328 1.00 89.62 476 GLN A O 1
ATOM 3852 N N . HIS A 1 477 ? -13.683 -17.291 47.802 1.00 90.12 477 HIS A N 1
ATOM 3853 C CA . HIS A 1 477 ? -13.289 -16.260 48.767 1.00 90.12 477 HIS A CA 1
ATOM 3854 C C . HIS A 1 477 ? -12.252 -15.277 48.198 1.00 90.12 477 HIS A C 1
ATOM 3856 O O . HIS A 1 477 ? -12.356 -14.066 48.406 1.00 90.12 477 HIS A O 1
ATOM 3862 N N . GLU A 1 478 ? -11.274 -15.775 47.437 1.00 90.38 478 GLU A N 1
ATOM 3863 C CA . GLU A 1 478 ? -10.293 -14.940 46.732 1.00 90.38 478 GLU A CA 1
ATOM 3864 C C . GLU A 1 478 ? -10.970 -13.988 45.736 1.00 90.38 478 GLU A C 1
ATOM 3866 O O . GLU A 1 478 ? -10.637 -12.800 45.686 1.00 90.38 478 GLU A O 1
ATOM 3871 N N . ILE A 1 479 ? -11.948 -14.491 44.972 1.00 90.75 479 ILE A N 1
ATOM 3872 C CA . ILE A 1 479 ? -12.713 -13.689 44.011 1.00 90.75 479 ILE A CA 1
ATOM 3873 C C . ILE A 1 479 ? -13.519 -12.602 44.729 1.00 90.75 479 ILE A C 1
ATOM 3875 O O . ILE A 1 479 ? -13.473 -11.438 44.328 1.00 90.75 479 ILE A O 1
ATOM 3879 N N . GLU A 1 480 ? -14.222 -12.945 45.807 1.00 90.00 480 GLU A N 1
ATOM 3880 C CA . GLU A 1 480 ? -15.005 -11.988 46.597 1.00 90.00 480 GLU A CA 1
ATOM 3881 C C . GLU A 1 480 ? -14.121 -10.894 47.206 1.00 90.00 480 GLU A C 1
ATOM 3883 O O . GLU A 1 480 ? -14.452 -9.706 47.129 1.00 90.00 480 GLU A O 1
ATOM 3888 N N . HIS A 1 481 ? -12.959 -11.274 47.745 1.00 89.62 481 HIS A N 1
ATOM 3889 C CA . HIS A 1 481 ? -11.969 -10.326 48.246 1.00 89.62 481 HIS A CA 1
ATOM 3890 C C . HIS A 1 481 ? -11.480 -9.386 47.134 1.00 89.62 481 HIS A C 1
ATOM 3892 O O . HIS A 1 481 ? -11.427 -8.168 47.330 1.00 89.62 481 HIS A O 1
ATOM 3898 N N . PHE A 1 482 ? -11.184 -9.920 45.944 1.00 87.38 482 PHE A N 1
ATOM 3899 C CA . PHE A 1 482 ? -10.751 -9.119 44.798 1.00 87.38 482 PHE A CA 1
ATOM 3900 C C . PHE A 1 482 ? -11.834 -8.139 44.322 1.00 87.38 482 PHE A C 1
ATOM 3902 O O . PHE A 1 482 ? -11.533 -6.967 44.078 1.00 87.38 482 PHE A O 1
ATOM 3909 N N . ILE A 1 483 ? -13.093 -8.587 44.221 1.00 85.50 483 ILE A N 1
ATOM 3910 C CA . ILE A 1 483 ? -14.238 -7.743 43.839 1.00 85.50 483 ILE A CA 1
ATOM 3911 C C . ILE A 1 483 ? -14.425 -6.612 44.856 1.00 85.50 483 ILE A C 1
ATOM 3913 O O . ILE A 1 483 ? -14.613 -5.461 44.460 1.00 85.50 483 ILE A O 1
ATOM 3917 N N . LYS A 1 484 ? -14.325 -6.919 46.156 1.00 86.19 484 LYS A N 1
ATOM 3918 C CA . LYS A 1 484 ? -14.429 -5.928 47.235 1.00 86.19 484 LYS A CA 1
ATOM 3919 C C . LYS A 1 484 ? -13.297 -4.901 47.180 1.00 86.19 484 LYS A C 1
ATOM 3921 O O . LYS A 1 484 ? -13.545 -3.716 47.379 1.00 86.19 484 LYS A O 1
ATOM 3926 N N . HIS A 1 485 ? -12.074 -5.333 46.874 1.00 85.12 485 HIS A N 1
ATOM 3927 C CA . HIS A 1 485 ? -10.926 -4.434 46.737 1.00 85.12 485 HIS A CA 1
ATOM 3928 C C . HIS A 1 485 ? -11.073 -3.457 45.554 1.00 85.12 485 HIS A C 1
ATOM 3930 O O . HIS A 1 485 ? -10.592 -2.330 45.623 1.00 85.12 485 HIS A O 1
ATOM 3936 N N . HIS A 1 486 ? -11.793 -3.852 44.497 1.00 84.25 486 HIS A N 1
ATOM 3937 C CA . HIS A 1 486 ? -11.982 -3.061 43.273 1.00 84.25 486 HIS A CA 1
ATOM 3938 C C . HIS A 1 486 ? -13.427 -2.559 43.083 1.00 84.25 486 HIS A C 1
ATOM 3940 O O . HIS A 1 486 ? -13.898 -2.381 41.955 1.00 84.25 486 HIS A O 1
ATOM 3946 N N . GLU A 1 487 ? -14.142 -2.298 44.181 1.00 78.38 487 GLU A N 1
ATOM 3947 C CA . GLU A 1 487 ? -15.571 -1.952 44.172 1.00 78.38 487 GLU A CA 1
ATOM 3948 C C . GLU A 1 487 ? -15.902 -0.731 43.284 1.00 78.38 487 GLU A C 1
ATOM 3950 O O . GLU A 1 487 ? -16.935 -0.704 42.611 1.00 78.38 487 GLU A O 1
ATOM 3955 N N . GLY A 1 488 ? -15.008 0.264 43.221 1.00 73.75 488 GLY A N 1
ATOM 3956 C CA . GLY A 1 488 ? -15.190 1.467 42.397 1.00 73.75 488 GLY A CA 1
ATOM 3957 C C . GLY A 1 488 ? -15.306 1.179 40.895 1.00 73.75 488 GLY A C 1
ATOM 3958 O O . GLY A 1 488 ? -16.051 1.858 40.193 1.00 73.75 488 GLY A O 1
ATOM 3959 N N . ILE A 1 489 ? -14.633 0.133 40.409 1.00 74.44 489 ILE A N 1
ATOM 3960 C CA . ILE A 1 489 ? -14.729 -0.334 39.016 1.00 74.44 489 ILE A CA 1
ATOM 3961 C C . ILE A 1 489 ? -15.971 -1.216 38.854 1.00 74.44 489 ILE A C 1
ATOM 3963 O O . ILE A 1 489 ? -16.702 -1.109 37.871 1.00 74.44 489 ILE A O 1
ATOM 3967 N N . ALA A 1 490 ? -16.251 -2.044 39.860 1.00 64.31 490 ALA A N 1
ATOM 3968 C CA . ALA A 1 490 ? -17.361 -2.988 39.877 1.00 64.31 490 ALA A CA 1
ATOM 3969 C C . ALA A 1 490 ? -18.755 -2.324 39.809 1.00 64.31 490 ALA A C 1
ATOM 3971 O O . ALA A 1 490 ? -19.697 -2.969 39.335 1.00 64.31 490 ALA A O 1
ATOM 3972 N N . LYS A 1 491 ? -18.893 -1.071 40.271 1.00 68.62 491 LYS A N 1
ATOM 3973 C CA . LYS A 1 491 ? -20.156 -0.305 40.323 1.00 68.62 491 LYS A CA 1
ATOM 3974 C C . LYS A 1 491 ? -20.578 0.346 39.002 1.00 68.62 491 LYS A C 1
ATOM 3976 O O . LYS A 1 491 ? -21.731 0.757 38.883 1.00 68.62 491 LYS A O 1
ATOM 3981 N N . VAL A 1 492 ? -19.684 0.471 38.022 1.00 64.44 492 VAL A N 1
ATOM 3982 C CA . VAL A 1 492 ? -19.983 1.203 36.782 1.00 64.44 492 VAL A CA 1
ATOM 3983 C C . VAL A 1 492 ? -20.749 0.303 35.812 1.00 64.44 492 VAL A C 1
ATOM 3985 O O . VAL A 1 492 ? -20.230 -0.708 35.339 1.00 64.44 492 VAL A O 1
ATOM 3988 N N . ARG A 1 493 ? -21.989 0.689 35.499 1.00 58.59 493 ARG A N 1
ATOM 3989 C CA . ARG A 1 493 ? -22.805 0.096 34.434 1.00 58.59 493 ARG A CA 1
ATOM 3990 C C . ARG A 1 493 ? -22.883 1.071 33.263 1.00 58.59 493 ARG A C 1
ATOM 3992 O O . ARG A 1 493 ? -23.014 2.275 33.463 1.00 58.59 493 ARG A O 1
ATOM 3999 N N . SER A 1 494 ? -22.800 0.540 32.053 1.00 60.38 494 SER A N 1
ATOM 4000 C CA . SER A 1 494 ? -22.976 1.291 30.812 1.00 60.38 494 SER A CA 1
ATOM 4001 C C . SER A 1 494 ? -24.039 0.575 29.993 1.00 60.38 494 SER A C 1
ATOM 4003 O O . SER A 1 494 ? -23.919 -0.631 29.784 1.00 60.38 494 SER A O 1
ATOM 4005 N N . ASP A 1 495 ? -25.060 1.298 29.548 1.00 61.59 495 ASP A N 1
ATOM 4006 C CA . ASP A 1 495 ? -26.061 0.782 28.619 1.00 61.59 495 ASP A CA 1
ATOM 4007 C C . ASP A 1 495 ? -25.784 1.377 27.224 1.00 61.59 495 ASP A C 1
ATOM 4009 O O . ASP A 1 495 ? -25.337 2.520 27.102 1.00 61.59 495 ASP A O 1
ATOM 4013 N N . LEU A 1 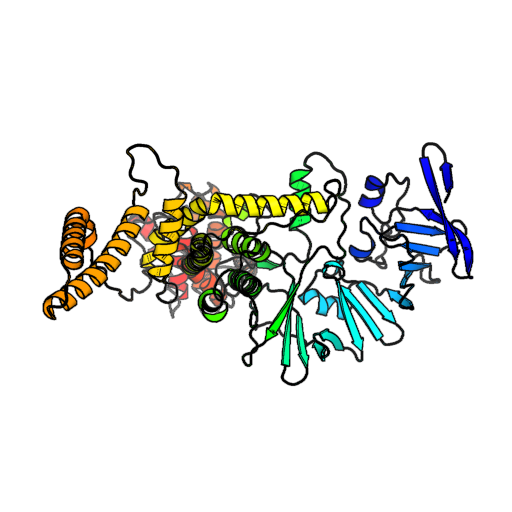496 ? -25.974 0.576 26.172 1.00 56.62 496 LEU A N 1
ATOM 4014 C CA . LEU A 1 496 ? -25.819 1.023 24.786 1.00 56.62 496 LEU A CA 1
ATOM 4015 C C . LEU A 1 496 ? -27.086 1.758 24.347 1.00 56.62 496 LEU A C 1
ATOM 4017 O O . LEU A 1 496 ? -28.181 1.204 24.429 1.00 56.62 496 LEU A O 1
ATOM 4021 N N . GLU A 1 497 ? -26.926 2.968 23.821 1.00 66.50 497 GLU A N 1
ATOM 4022 C CA . GLU A 1 497 ? -28.015 3.761 23.255 1.00 66.50 497 GLU A CA 1
ATOM 4023 C C . GLU A 1 497 ? -27.630 4.259 21.859 1.00 66.50 497 GLU A C 1
ATOM 4025 O O . GLU A 1 497 ? -26.484 4.641 21.609 1.00 66.50 497 GLU A O 1
ATOM 4030 N N . TYR A 1 498 ? -28.593 4.252 20.935 1.00 63.75 498 TYR A N 1
ATOM 4031 C CA . TYR A 1 498 ? -28.426 4.883 19.631 1.00 63.75 498 TYR A CA 1
ATOM 4032 C C . TYR A 1 498 ? -28.579 6.396 19.781 1.00 63.75 498 TYR A C 1
ATOM 4034 O O . TYR A 1 498 ? -29.683 6.895 19.983 1.00 63.75 498 TYR A O 1
ATOM 4042 N N . VAL A 1 499 ? -27.472 7.124 19.648 1.00 60.19 499 VAL A N 1
ATOM 4043 C CA . VAL A 1 499 ? -27.453 8.588 19.725 1.00 60.19 499 VAL A CA 1
ATOM 4044 C C . VAL A 1 499 ? -27.277 9.160 18.320 1.00 60.19 499 VAL A C 1
ATOM 4046 O O . VAL A 1 499 ? -26.337 8.804 17.608 1.00 60.19 499 VAL A O 1
ATOM 4049 N N . SER A 1 500 ? -28.181 10.047 17.899 1.00 64.19 500 SER A N 1
ATOM 4050 C CA . SER A 1 500 ? -28.006 10.813 16.660 1.00 64.19 500 SER A CA 1
ATOM 4051 C C . SER A 1 500 ? -26.784 11.724 16.773 1.00 64.19 500 SER A C 1
ATOM 4053 O O . SER A 1 500 ? -26.585 12.333 17.823 1.00 64.19 500 SER A O 1
ATOM 4055 N N . VAL A 1 501 ? -26.005 11.866 15.695 1.00 60.94 501 VAL A N 1
ATOM 4056 C CA . VAL A 1 501 ? -24.859 12.790 15.669 1.00 60.94 501 VAL A CA 1
ATOM 4057 C C . VAL A 1 501 ? -25.337 14.190 16.039 1.00 60.94 501 VAL A C 1
ATOM 4059 O O . VAL A 1 501 ? -26.199 14.758 15.365 1.00 60.94 501 VAL A O 1
ATOM 4062 N N . ASP A 1 502 ? -24.778 14.732 17.120 1.00 66.75 502 ASP A N 1
ATOM 4063 C CA . ASP A 1 502 ? -25.105 16.076 17.567 1.00 66.75 502 ASP A CA 1
ATOM 4064 C C . ASP A 1 502 ? -24.471 17.092 16.616 1.00 66.75 502 ASP A C 1
ATOM 4066 O O . ASP A 1 502 ? -23.275 17.379 16.660 1.00 66.75 502 ASP A O 1
ATOM 4070 N N . LEU A 1 503 ? -25.295 17.616 15.715 1.00 67.06 503 LEU A N 1
ATOM 4071 C CA . LEU A 1 503 ? -24.912 18.695 14.821 1.00 67.06 503 LEU A CA 1
ATOM 4072 C C . LEU A 1 503 ? -25.187 20.066 15.439 1.00 67.06 503 LEU A C 1
ATOM 4074 O O . LEU A 1 503 ? -25.028 21.053 14.723 1.00 67.06 503 LEU A O 1
ATOM 4078 N N . SER A 1 504 ? -25.616 20.163 16.708 1.00 72.81 504 SER A N 1
ATOM 4079 C CA . SER A 1 504 ? -25.875 21.432 17.395 1.00 72.81 504 SER A CA 1
ATOM 4080 C C . SER A 1 504 ? -24.631 22.331 17.393 1.00 72.81 504 SER A C 1
ATOM 4082 O O . SER A 1 504 ? -23.493 21.868 17.371 1.00 72.81 504 SER A O 1
ATOM 4084 N N . LEU A 1 505 ? -24.850 23.645 17.334 1.00 71.25 505 LEU A N 1
ATOM 4085 C CA . LEU A 1 505 ? -23.772 24.617 17.455 1.00 71.25 505 LEU A CA 1
ATOM 4086 C C . LEU A 1 505 ? -23.745 25.021 18.920 1.00 71.25 505 LEU A C 1
ATOM 4088 O O . LEU A 1 505 ? -24.736 25.595 19.383 1.00 71.25 505 LEU A O 1
ATOM 4092 N N . PRO A 1 506 ? -22.678 24.688 19.665 1.00 69.44 506 PRO A N 1
ATOM 4093 C CA . PRO A 1 506 ? -22.623 25.026 21.070 1.00 69.44 506 PRO A CA 1
ATOM 4094 C C . PRO A 1 506 ? -22.626 26.546 21.219 1.00 69.44 506 PRO A C 1
ATOM 4096 O O . PRO A 1 506 ? -21.976 27.263 20.455 1.00 69.44 506 PRO A O 1
ATOM 4099 N N . PHE A 1 507 ? -23.362 27.035 22.210 1.00 64.69 507 PHE A N 1
ATOM 4100 C CA . PHE A 1 507 ? -23.389 28.454 22.532 1.00 64.69 507 PHE A CA 1
ATOM 4101 C C . PHE A 1 507 ? -21.969 28.938 22.889 1.00 64.69 507 PHE A C 1
ATOM 4103 O O . PHE A 1 507 ? -21.300 28.308 23.708 1.00 64.69 507 PHE A O 1
ATOM 4110 N N . GLY A 1 508 ? -21.503 30.023 22.260 1.00 67.19 508 GLY A N 1
ATOM 4111 C CA . GLY A 1 508 ? -20.181 30.620 22.512 1.00 67.19 508 GLY A CA 1
ATOM 4112 C C . GLY A 1 508 ? -18.989 29.982 21.781 1.00 67.19 508 GLY A C 1
ATOM 4113 O O . GLY A 1 508 ? -17.847 30.314 22.094 1.00 67.19 508 GLY A O 1
ATOM 4114 N N . VAL A 1 509 ? -19.205 29.067 20.826 1.00 70.69 509 VAL A N 1
ATOM 4115 C CA . VAL A 1 509 ? -18.117 28.563 19.965 1.00 70.69 509 VAL A CA 1
ATOM 4116 C C . VAL A 1 509 ? -17.898 29.509 18.789 1.00 70.69 509 VAL A C 1
ATOM 4118 O O . VAL A 1 509 ? -18.774 29.668 17.940 1.00 70.69 509 VAL A O 1
ATOM 4121 N N . ASN A 1 510 ? -16.698 30.085 18.730 1.00 79.25 510 ASN A N 1
ATOM 4122 C CA . ASN A 1 510 ? -16.313 31.099 17.752 1.00 79.25 510 ASN A CA 1
ATOM 4123 C C . ASN A 1 510 ? -15.201 30.608 16.844 1.00 79.25 510 ASN A C 1
ATOM 4125 O O . ASN A 1 510 ? -14.487 29.659 17.167 1.00 79.25 510 ASN A O 1
ATOM 4129 N N . ILE A 1 511 ? -15.024 31.320 15.732 1.00 84.06 511 ILE A N 1
ATOM 4130 C CA . ILE A 1 511 ? -13.814 31.197 14.929 1.00 84.06 511 ILE A CA 1
ATOM 4131 C C . ILE A 1 511 ? -12.629 31.570 15.821 1.00 84.06 511 ILE A C 1
ATOM 4133 O O . ILE A 1 511 ? -12.591 32.647 16.419 1.00 84.06 511 ILE A O 1
ATOM 4137 N N . ASN A 1 512 ? -11.679 30.654 15.945 1.00 85.75 512 ASN A N 1
ATOM 4138 C CA . ASN A 1 512 ? -10.469 30.858 16.707 1.00 85.75 512 ASN A CA 1
ATOM 4139 C C . ASN A 1 512 ? -9.508 31.749 15.916 1.00 85.75 512 ASN A C 1
ATOM 4141 O O . ASN A 1 512 ? -8.702 31.270 15.116 1.00 85.75 512 ASN A O 1
ATOM 4145 N N . ASP A 1 513 ? -9.566 33.050 16.189 1.00 85.38 513 ASP A N 1
ATOM 4146 C CA . ASP A 1 513 ? -8.703 34.051 15.565 1.00 85.38 513 ASP A CA 1
ATOM 4147 C C . ASP A 1 513 ? -7.206 33.761 15.757 1.00 85.38 513 ASP A C 1
ATOM 4149 O O . ASP A 1 513 ? -6.391 34.180 14.938 1.00 85.38 513 ASP A O 1
ATOM 4153 N N . SER A 1 514 ? -6.787 33.042 16.803 1.00 85.81 514 SER A N 1
ATOM 4154 C CA . SER A 1 514 ? -5.360 32.725 16.985 1.00 85.81 514 SER A CA 1
ATOM 4155 C C . SER A 1 514 ? -4.789 31.840 15.868 1.00 85.81 514 SER A C 1
ATOM 4157 O O . SER A 1 514 ? -3.588 31.894 15.619 1.00 85.81 514 SER A O 1
ATOM 4159 N N . MET A 1 515 ? -5.648 31.103 15.155 1.00 83.56 515 MET A N 1
ATOM 4160 C CA . MET A 1 515 ? -5.280 30.188 14.069 1.00 83.56 515 MET A CA 1
ATOM 4161 C C . MET A 1 515 ? -5.265 30.856 12.686 1.00 83.56 515 MET A C 1
ATOM 4163 O O . MET A 1 515 ? -4.931 30.206 11.702 1.00 83.56 515 MET A O 1
ATOM 4167 N N . LEU A 1 516 ? -5.627 32.141 12.595 1.00 87.75 516 LEU A N 1
ATOM 4168 C CA . LEU A 1 516 ? -5.807 32.842 11.323 1.00 87.75 516 LEU A CA 1
ATOM 4169 C C . LEU A 1 516 ? -4.701 33.857 11.032 1.00 87.75 516 LEU A C 1
ATOM 4171 O O . LEU A 1 516 ? -4.282 34.630 11.906 1.00 87.75 516 LEU A O 1
ATOM 4175 N N . SER A 1 517 ? -4.315 33.953 9.758 1.00 91.00 517 SER A N 1
ATOM 4176 C CA . SER A 1 517 ? -3.513 35.065 9.251 1.00 91.00 517 SER A CA 1
ATOM 4177 C C . SER A 1 517 ? -4.260 36.400 9.379 1.00 91.00 517 SER A C 1
ATOM 4179 O O . SER A 1 517 ? -5.490 36.470 9.459 1.00 91.00 517 SER A O 1
ATOM 4181 N N . GLN A 1 518 ? -3.521 37.512 9.349 1.00 88.31 518 GLN A N 1
ATOM 4182 C CA . GLN A 1 518 ? -4.122 38.853 9.397 1.00 88.31 518 GLN A CA 1
ATOM 4183 C C . GLN A 1 518 ? -5.075 39.124 8.223 1.00 88.31 518 GLN A C 1
ATOM 4185 O O . GLN A 1 518 ? -6.048 39.864 8.370 1.00 88.31 518 GLN A O 1
ATOM 4190 N N . THR A 1 519 ? -4.819 38.519 7.063 1.00 88.38 519 THR A N 1
ATOM 4191 C CA . THR A 1 519 ? -5.686 38.639 5.886 1.00 88.38 519 THR A CA 1
ATOM 4192 C C . THR A 1 519 ? -7.017 37.932 6.120 1.00 88.38 519 THR A C 1
ATOM 4194 O O . THR A 1 519 ? -8.071 38.529 5.901 1.00 88.38 519 THR A O 1
ATOM 4197 N N . SER A 1 520 ? -6.994 36.709 6.649 1.00 88.06 520 SER A N 1
ATOM 4198 C CA . SER A 1 520 ? -8.215 35.950 6.939 1.00 88.06 520 SER A CA 1
ATOM 4199 C C . SER A 1 520 ? -9.006 36.540 8.092 1.00 88.06 520 SER A C 1
ATOM 4201 O O . SER A 1 520 ? -10.226 36.603 8.002 1.00 88.06 520 SER A O 1
ATOM 4203 N N . LYS A 1 521 ? -8.345 37.093 9.117 1.00 87.25 521 LYS A N 1
ATOM 4204 C CA . LYS A 1 521 ? -9.015 37.878 10.172 1.00 87.25 521 LYS A CA 1
ATOM 4205 C C . LYS A 1 521 ? -9.813 39.041 9.599 1.00 87.25 521 LYS A C 1
ATOM 4207 O O . LYS A 1 521 ? -10.957 39.259 9.988 1.00 87.25 521 LYS A O 1
ATOM 4212 N N . LYS A 1 522 ? -9.226 39.776 8.648 1.00 84.38 522 LYS A N 1
ATOM 4213 C CA . LYS A 1 522 ? -9.927 40.854 7.935 1.00 84.38 522 LYS A CA 1
ATOM 4214 C C . LYS A 1 522 ? -11.077 40.316 7.087 1.00 84.38 522 LYS A C 1
ATOM 4216 O O . LYS A 1 522 ? -12.135 40.928 7.066 1.00 84.38 522 LYS A O 1
ATOM 4221 N N . CYS A 1 523 ? -10.895 39.178 6.420 1.00 82.88 523 CYS A N 1
ATOM 4222 C CA . CYS A 1 523 ? -11.967 38.541 5.655 1.00 82.88 523 CYS A CA 1
ATOM 4223 C C . CYS A 1 523 ? -13.145 38.161 6.568 1.00 82.88 523 CYS A C 1
ATOM 4225 O O . CYS A 1 523 ? -14.274 38.570 6.313 1.00 82.88 523 CYS A O 1
ATOM 4227 N N . VAL A 1 524 ? -12.867 37.482 7.685 1.00 83.12 524 VAL A N 1
ATOM 4228 C CA . VAL A 1 524 ? -13.867 37.099 8.688 1.00 83.12 524 VAL A CA 1
ATOM 4229 C C . VAL A 1 524 ? -14.539 38.328 9.286 1.00 83.12 524 VAL A C 1
ATOM 4231 O O . VAL A 1 524 ? -15.758 38.331 9.436 1.00 83.12 524 VAL A O 1
ATOM 4234 N N . SER A 1 525 ? -13.808 39.397 9.615 1.00 78.88 525 SER A N 1
ATOM 4235 C CA . SER A 1 525 ? -14.413 40.623 10.158 1.00 78.88 525 SER A CA 1
ATOM 4236 C C . SER A 1 525 ? -15.333 41.322 9.151 1.00 78.88 525 SER A C 1
ATOM 4238 O O . SER A 1 525 ? -16.335 41.905 9.560 1.00 78.88 525 SER A O 1
ATOM 4240 N N . GLN A 1 526 ? -15.056 41.173 7.854 1.00 77.06 526 GLN A N 1
ATOM 4241 C CA . GLN A 1 526 ? -15.874 41.668 6.744 1.00 77.06 526 GLN A CA 1
ATOM 4242 C C . GLN A 1 526 ? -17.061 40.765 6.384 1.00 77.06 526 GLN A C 1
ATOM 4244 O O . GLN A 1 526 ? -17.885 41.170 5.562 1.00 77.06 526 GLN A O 1
ATOM 4249 N N . TRP A 1 527 ? -17.191 39.572 6.980 1.00 76.62 527 TRP A N 1
ATOM 4250 C CA . TRP A 1 527 ? -18.403 38.758 6.858 1.00 76.62 527 TRP A CA 1
ATOM 4251 C C . TRP A 1 527 ? -19.572 39.499 7.524 1.00 76.62 527 TRP A C 1
ATOM 4253 O O . TRP A 1 527 ? -19.800 39.391 8.731 1.00 76.62 527 TRP A O 1
ATOM 4263 N N . GLY A 1 528 ? -20.255 40.328 6.730 1.00 64.81 528 GLY A N 1
ATOM 4264 C CA . GLY A 1 528 ? -21.502 40.996 7.089 1.00 64.81 528 GLY A CA 1
ATOM 4265 C C . GLY A 1 528 ? -22.676 40.018 7.059 1.00 64.81 528 GLY A C 1
ATOM 4266 O O . GLY A 1 528 ? -22.490 38.809 7.131 1.00 64.81 528 GLY A O 1
ATOM 4267 N N . ALA A 1 529 ? -23.897 40.524 6.878 1.00 59.28 529 ALA A N 1
ATOM 4268 C CA . ALA A 1 529 ? -25.122 39.715 6.872 1.00 59.28 529 ALA A CA 1
ATOM 4269 C C . ALA A 1 529 ? -25.271 38.737 5.678 1.00 59.28 529 ALA A C 1
ATOM 4271 O O . ALA A 1 529 ? -26.384 38.317 5.379 1.00 59.28 529 ALA A O 1
ATOM 4272 N N . PHE A 1 530 ? -24.179 38.421 4.966 1.00 65.81 530 PHE A N 1
ATOM 4273 C CA . PHE A 1 530 ? -24.149 37.640 3.722 1.00 65.81 530 PHE A CA 1
ATOM 4274 C C . PHE A 1 530 ? -25.228 38.073 2.710 1.00 65.81 530 PHE A C 1
ATOM 4276 O O . PHE A 1 530 ? -25.783 37.255 1.977 1.00 65.81 530 PHE A O 1
ATOM 4283 N N . LYS A 1 531 ? -25.542 39.376 2.673 1.00 55.38 531 LYS A N 1
ATOM 4284 C CA . LYS A 1 531 ? -26.438 39.952 1.668 1.00 55.38 531 LYS A CA 1
ATOM 4285 C C . LYS A 1 531 ? -25.728 39.915 0.315 1.00 55.38 531 LYS A C 1
ATOM 4287 O O . LYS A 1 531 ? -24.547 40.239 0.244 1.00 55.38 531 LYS A O 1
ATOM 4292 N N . ASP A 1 532 ? -26.447 39.479 -0.715 1.00 63.94 532 ASP A N 1
ATOM 4293 C CA . ASP A 1 532 ? -25.964 39.366 -2.097 1.00 63.94 532 ASP A CA 1
ATOM 4294 C C . ASP A 1 532 ? -24.800 38.377 -2.293 1.00 63.94 532 ASP A C 1
ATOM 4296 O O . ASP A 1 532 ? -23.809 38.673 -2.966 1.00 63.94 532 ASP A O 1
ATOM 4300 N N . LEU A 1 533 ? -24.931 37.165 -1.730 1.00 72.88 533 LEU A N 1
ATOM 4301 C CA . LEU A 1 533 ? -24.047 36.044 -2.065 1.00 72.88 533 LEU A CA 1
ATOM 4302 C C . LEU A 1 533 ? -24.012 35.861 -3.585 1.00 72.88 533 LEU A C 1
ATOM 4304 O O . LEU A 1 533 ? -24.982 35.426 -4.203 1.00 72.88 533 LEU A O 1
ATOM 4308 N N . THR A 1 534 ? -22.874 36.186 -4.183 1.00 77.12 534 THR A N 1
ATOM 4309 C CA . THR A 1 534 ? -22.621 36.017 -5.609 1.00 77.12 534 THR A CA 1
ATOM 4310 C C . THR A 1 534 ? -21.278 35.327 -5.777 1.00 77.12 534 THR A C 1
ATOM 4312 O O . THR A 1 534 ? -20.274 35.719 -5.185 1.00 77.12 534 THR A O 1
ATOM 4315 N N . ALA A 1 535 ? -21.263 34.265 -6.578 1.00 83.12 535 ALA A N 1
ATOM 4316 C CA . ALA A 1 535 ? -20.042 33.591 -6.987 1.00 83.12 535 ALA A CA 1
ATOM 4317 C C . ALA A 1 535 ? -20.133 33.296 -8.481 1.00 83.12 535 ALA A C 1
ATOM 4319 O O . ALA A 1 535 ? -21.051 32.615 -8.945 1.00 83.12 535 ALA A O 1
ATOM 4320 N N . THR A 1 536 ? -19.176 33.807 -9.249 1.00 87.81 536 THR A N 1
ATOM 4321 C CA . THR A 1 536 ? -19.049 33.470 -10.671 1.00 87.81 536 THR A CA 1
ATOM 4322 C C . THR A 1 536 ? -18.799 31.969 -10.838 1.00 87.81 536 THR A C 1
ATOM 4324 O O . THR A 1 536 ? -18.229 31.330 -9.954 1.00 87.81 536 THR A O 1
ATOM 4327 N N . SER A 1 537 ? -19.172 31.390 -11.984 1.00 87.81 537 SER A N 1
ATOM 4328 C CA . SER A 1 537 ? -18.889 29.972 -12.273 1.00 87.81 537 SER A CA 1
ATOM 4329 C C . SER A 1 537 ? -17.392 29.642 -12.118 1.00 87.81 537 SER A C 1
ATOM 4331 O O . SER A 1 537 ? -17.043 28.633 -11.513 1.00 87.81 537 SER A O 1
ATOM 4333 N N . ALA A 1 538 ? -16.496 30.548 -12.530 1.00 88.88 538 ALA A N 1
ATOM 4334 C CA . ALA A 1 538 ? -15.054 30.386 -12.340 1.00 88.88 538 ALA A CA 1
ATOM 4335 C C . ALA A 1 538 ? -14.640 30.318 -10.856 1.00 88.88 538 ALA A C 1
ATOM 4337 O O . ALA A 1 538 ? -13.800 29.495 -10.496 1.00 88.88 538 ALA A O 1
ATOM 4338 N N . GLN A 1 539 ? -15.239 31.141 -9.985 1.00 90.00 539 GLN A N 1
ATOM 4339 C CA . GLN A 1 539 ? -14.987 31.097 -8.537 1.00 90.00 539 GLN A CA 1
ATOM 4340 C C . GLN A 1 539 ? -15.523 29.815 -7.900 1.00 90.00 539 GLN A C 1
ATOM 4342 O O . GLN A 1 539 ? -14.858 29.254 -7.035 1.00 90.00 539 GLN A O 1
ATOM 4347 N N . GLN A 1 540 ? -16.683 29.326 -8.347 1.00 89.88 540 GLN A N 1
ATOM 4348 C CA . GLN A 1 540 ? -17.241 28.059 -7.872 1.00 89.88 540 GLN A CA 1
ATOM 4349 C C . GLN A 1 540 ? -16.311 26.893 -8.222 1.00 89.88 540 GLN A C 1
ATOM 4351 O O . GLN A 1 540 ? -15.924 26.134 -7.337 1.00 89.88 540 GLN A O 1
ATOM 4356 N N . VAL A 1 541 ? -15.865 26.803 -9.479 1.00 88.00 541 VAL A N 1
ATOM 4357 C CA . VAL A 1 541 ? -14.916 25.769 -9.921 1.00 88.00 541 VAL A CA 1
ATOM 4358 C C . VAL A 1 541 ? -13.587 25.877 -9.170 1.00 88.00 541 VAL A C 1
ATOM 4360 O O . VAL A 1 541 ? -13.053 24.862 -8.726 1.00 88.00 541 VAL A O 1
ATOM 4363 N N . ALA A 1 542 ? -13.060 27.092 -8.984 1.00 88.50 542 ALA A N 1
ATOM 4364 C CA . ALA A 1 542 ? -11.828 27.311 -8.227 1.00 88.50 542 ALA A CA 1
ATOM 4365 C C . ALA A 1 542 ? -11.966 26.872 -6.762 1.00 88.50 542 ALA A C 1
ATOM 4367 O O . ALA A 1 542 ? -11.100 26.155 -6.266 1.00 88.50 542 ALA A O 1
ATOM 4368 N N . ALA A 1 543 ? -13.072 27.228 -6.102 1.00 89.88 543 ALA A N 1
ATOM 4369 C CA . ALA A 1 543 ? -13.365 26.820 -4.732 1.00 89.88 543 ALA A CA 1
ATOM 4370 C C . ALA A 1 543 ? -13.470 25.291 -4.620 1.00 89.88 543 ALA A C 1
ATOM 4372 O O . ALA A 1 543 ? -12.814 24.676 -3.784 1.00 89.88 543 ALA A O 1
ATOM 4373 N N . MET A 1 544 ? -14.220 24.644 -5.515 1.00 89.62 544 MET A N 1
ATOM 4374 C CA . MET A 1 544 ? -14.373 23.186 -5.501 1.00 89.62 544 MET A CA 1
ATOM 4375 C C . MET A 1 544 ? -13.077 22.439 -5.815 1.00 89.62 544 MET A C 1
ATOM 4377 O O . MET A 1 544 ? -12.867 21.348 -5.290 1.00 89.62 544 MET A O 1
ATOM 4381 N N . LYS A 1 545 ? -12.198 23.021 -6.639 1.00 84.69 545 LYS A N 1
ATOM 4382 C CA . LYS A 1 545 ? -10.856 22.487 -6.900 1.00 84.69 545 LYS A CA 1
ATOM 4383 C C . LYS A 1 545 ? -9.914 22.683 -5.709 1.00 84.69 545 LYS A C 1
ATOM 4385 O O . LYS A 1 545 ? -9.018 21.870 -5.517 1.00 84.69 545 LYS A O 1
ATOM 4390 N N . ALA A 1 546 ? -10.102 23.751 -4.936 1.00 85.38 546 ALA A N 1
ATOM 4391 C CA . ALA A 1 546 ? -9.297 24.032 -3.756 1.00 85.38 546 ALA A CA 1
ATOM 4392 C C . ALA A 1 546 ? -9.646 23.111 -2.575 1.00 85.38 546 ALA A C 1
ATOM 4394 O O . ALA A 1 546 ? -8.764 22.827 -1.767 1.00 85.38 546 ALA A O 1
ATOM 4395 N N . LEU A 1 547 ? -10.898 22.633 -2.472 1.00 84.12 547 LEU A N 1
ATOM 4396 C CA . LEU A 1 547 ? -11.330 21.723 -1.403 1.00 84.12 547 LEU A CA 1
ATOM 4397 C C . LEU A 1 547 ? -10.405 20.506 -1.288 1.00 84.12 547 LEU A C 1
ATOM 4399 O O . LEU A 1 547 ? -10.446 19.575 -2.092 1.00 84.12 547 LEU A O 1
ATOM 4403 N N . SER A 1 548 ? -9.617 20.497 -0.222 1.00 77.38 548 SER A N 1
ATOM 4404 C CA . SER A 1 548 ? -8.724 19.409 0.151 1.00 77.38 548 SER A CA 1
ATOM 4405 C C . SER A 1 548 ? -8.655 19.322 1.674 1.00 77.38 548 SER A C 1
ATOM 4407 O O . SER A 1 548 ? -9.055 20.251 2.371 1.00 77.38 548 SER A O 1
ATOM 4409 N N . LEU A 1 549 ? -8.159 18.210 2.216 1.00 67.62 549 LEU A N 1
ATOM 4410 C CA . LEU A 1 549 ? -7.979 18.079 3.667 1.00 67.62 549 LEU A CA 1
ATOM 4411 C C . LEU A 1 549 ? -6.784 18.878 4.217 1.00 67.62 549 LEU A C 1
ATOM 4413 O O . LEU A 1 549 ? -6.734 19.132 5.411 1.00 67.62 549 LEU A O 1
ATOM 4417 N N . LYS A 1 550 ? -5.818 19.240 3.365 1.00 71.75 550 LYS A N 1
ATOM 4418 C CA . LYS A 1 550 ? -4.618 20.039 3.687 1.00 71.75 550 LYS A CA 1
ATOM 4419 C C . LYS A 1 550 ? -4.926 21.525 3.560 1.00 71.75 550 LYS A C 1
ATOM 4421 O O . LYS A 1 550 ? -4.053 22.346 3.815 1.00 71.75 550 LYS A O 1
ATOM 4426 N N . MET A 1 551 ? -6.154 21.851 3.149 1.00 84.25 551 MET A N 1
ATOM 4427 C CA . MET A 1 551 ? -6.640 23.210 3.115 1.00 84.25 551 MET A CA 1
ATOM 4428 C C . MET A 1 551 ? -6.476 23.808 4.504 1.00 84.25 551 MET A C 1
ATOM 4430 O O . MET A 1 551 ? -6.998 23.291 5.490 1.00 84.25 551 MET A O 1
ATOM 4434 N N . THR A 1 552 ? -5.723 24.892 4.563 1.00 88.38 552 THR A N 1
ATOM 4435 C CA . THR A 1 552 ? -5.542 25.662 5.788 1.00 88.38 552 THR A CA 1
ATOM 4436 C C . THR A 1 552 ? -6.830 26.406 6.133 1.00 88.38 552 THR A C 1
ATOM 4438 O O . THR A 1 552 ? -7.661 26.680 5.261 1.00 88.38 552 THR A O 1
ATOM 4441 N N . ASP A 1 553 ? -6.991 26.793 7.401 1.00 88.50 553 ASP A N 1
ATOM 4442 C CA . ASP A 1 553 ? -8.110 27.646 7.817 1.00 88.50 553 ASP A CA 1
ATOM 4443 C C . ASP A 1 553 ? -8.182 28.928 6.967 1.00 88.50 553 ASP A C 1
ATOM 4445 O O . ASP A 1 553 ? -9.267 29.356 6.574 1.00 88.50 553 ASP A O 1
ATOM 4449 N N . ASP A 1 554 ? -7.023 29.503 6.631 1.00 89.62 554 ASP A N 1
ATOM 4450 C CA . ASP A 1 554 ? -6.902 30.694 5.792 1.00 89.62 554 ASP A CA 1
ATOM 4451 C C . ASP A 1 554 ? -7.440 30.476 4.369 1.00 89.62 554 ASP A C 1
ATOM 4453 O O . ASP A 1 554 ? -8.237 31.273 3.867 1.00 89.62 554 ASP A O 1
ATOM 4457 N N . GLU A 1 555 ? -7.044 29.381 3.720 1.00 90.44 555 GLU A N 1
ATOM 4458 C CA . GLU A 1 555 ? -7.534 29.023 2.385 1.00 90.44 555 GLU A CA 1
ATOM 4459 C C . GLU A 1 555 ? -9.032 28.713 2.400 1.00 90.44 555 GLU A C 1
ATOM 4461 O O . GLU A 1 555 ? -9.764 29.145 1.506 1.00 90.44 555 GLU A O 1
ATOM 4466 N N . PHE A 1 556 ? -9.513 28.006 3.429 1.00 92.56 556 PHE A N 1
ATOM 4467 C CA . PHE A 1 556 ? -10.933 27.691 3.566 1.00 92.56 556 PHE A CA 1
ATOM 4468 C C . PHE A 1 556 ? -11.770 28.964 3.718 1.00 92.56 556 PHE A C 1
ATOM 4470 O O . PHE A 1 556 ? -12.794 29.121 3.050 1.00 92.56 556 PHE A O 1
ATOM 4477 N N . ILE A 1 557 ? -11.310 29.904 4.550 1.00 91.00 557 ILE A N 1
ATOM 4478 C CA . ILE A 1 557 ? -11.947 31.210 4.762 1.00 91.00 557 ILE A CA 1
ATOM 4479 C C . ILE A 1 557 ? -11.979 32.030 3.474 1.00 91.00 557 ILE A C 1
ATOM 4481 O O . ILE A 1 557 ? -13.015 32.624 3.167 1.00 91.00 557 ILE A O 1
ATOM 4485 N N . ALA A 1 558 ? -10.899 32.026 2.689 1.00 90.50 558 ALA A N 1
ATOM 4486 C CA . ALA A 1 558 ? -10.836 32.752 1.422 1.00 90.50 558 ALA A CA 1
ATOM 4487 C C . ALA A 1 558 ? -11.918 32.299 0.422 1.00 90.50 558 ALA A C 1
ATOM 4489 O O . ALA A 1 558 ? -12.478 33.127 -0.301 1.00 90.50 558 ALA A O 1
ATOM 4490 N N . TYR A 1 559 ? -12.259 31.006 0.410 1.00 92.50 559 TYR A N 1
ATOM 4491 C CA . TYR A 1 559 ? -13.307 30.444 -0.450 1.00 92.50 559 TYR A CA 1
ATOM 4492 C C . TYR A 1 559 ? -14.683 30.318 0.224 1.00 92.50 559 TYR A C 1
ATOM 4494 O O . TYR A 1 559 ? -15.653 29.962 -0.452 1.00 92.50 559 TYR A O 1
ATOM 4502 N N . PHE A 1 560 ? -14.819 30.655 1.513 1.00 91.00 560 PHE A N 1
ATOM 4503 C CA . PHE A 1 560 ? -16.029 30.378 2.297 1.00 91.00 560 PHE A CA 1
ATOM 4504 C C . PHE A 1 560 ? -17.306 30.970 1.691 1.00 91.00 560 PHE A C 1
ATOM 4506 O O . PHE A 1 560 ? -18.323 30.285 1.622 1.00 91.00 560 PHE A O 1
ATOM 4513 N N . ASN A 1 561 ? -17.252 32.194 1.156 1.00 88.31 561 ASN A N 1
ATOM 4514 C CA . ASN A 1 561 ? -18.400 32.810 0.477 1.00 88.31 561 ASN A CA 1
ATOM 4515 C C . ASN A 1 561 ? -18.855 32.014 -0.758 1.00 88.31 561 ASN A C 1
ATOM 4517 O O . ASN A 1 561 ? -20.053 31.921 -1.022 1.00 88.31 561 ASN A O 1
ATOM 4521 N N . SER A 1 562 ? -17.917 31.411 -1.497 1.00 90.88 562 SER A N 1
ATOM 4522 C CA . SER A 1 562 ? -18.247 30.563 -2.650 1.00 90.88 562 SER A CA 1
ATOM 4523 C C . SER A 1 562 ? -18.894 29.256 -2.196 1.00 90.88 562 SER A C 1
ATOM 4525 O O . SER A 1 562 ? -19.889 28.838 -2.783 1.00 90.88 562 SER A O 1
ATOM 4527 N N . TYR A 1 563 ? -18.397 28.644 -1.115 1.00 93.06 563 TYR A N 1
ATOM 4528 C CA . TYR A 1 563 ? -19.037 27.464 -0.524 1.00 93.06 563 TYR A CA 1
ATOM 4529 C C . TYR A 1 563 ? -20.435 27.775 0.001 1.00 93.06 563 TYR A C 1
ATOM 4531 O O . TYR A 1 563 ? -21.359 27.000 -0.230 1.00 93.06 563 TYR A O 1
ATOM 4539 N N . LEU A 1 564 ? -20.617 28.926 0.652 1.00 89.88 564 LEU A N 1
ATOM 4540 C CA . LEU A 1 564 ? -21.916 29.348 1.157 1.00 89.88 564 LEU A CA 1
ATOM 4541 C C . LEU A 1 564 ? -22.905 29.590 0.005 1.00 89.88 564 LEU A C 1
ATOM 4543 O O . LEU A 1 564 ? -24.037 29.114 0.065 1.00 89.88 564 LEU A O 1
ATOM 4547 N N . PHE A 1 565 ? -22.462 30.221 -1.087 1.00 89.88 565 PHE A N 1
ATOM 4548 C CA . PHE A 1 565 ? -23.259 30.360 -2.309 1.00 89.88 565 PHE A CA 1
ATOM 4549 C C . PHE A 1 565 ? -23.670 28.999 -2.897 1.00 89.88 565 PHE A C 1
ATOM 4551 O O . PHE A 1 565 ? -24.855 28.764 -3.132 1.00 89.88 565 PHE A O 1
ATOM 4558 N N . ILE A 1 566 ? -22.712 28.081 -3.080 1.00 91.12 566 ILE A N 1
ATOM 4559 C CA . ILE A 1 566 ? -22.970 26.716 -3.576 1.00 91.12 566 ILE A CA 1
ATOM 4560 C C . ILE A 1 566 ? -23.949 25.984 -2.650 1.00 91.12 566 ILE A C 1
ATOM 4562 O O . ILE A 1 566 ? -24.841 25.286 -3.128 1.00 91.12 566 ILE A O 1
ATOM 4566 N N . SER A 1 567 ? -23.811 26.156 -1.331 1.00 89.69 567 SER A N 1
ATOM 4567 C CA . SER A 1 567 ? -24.675 25.499 -0.350 1.00 89.69 567 SER A CA 1
ATOM 4568 C C . SER A 1 567 ? -26.120 25.978 -0.396 1.00 89.69 567 SER A C 1
ATOM 4570 O O . SER A 1 567 ? -27.035 25.164 -0.259 1.00 89.69 567 SER A O 1
ATOM 4572 N N . ASN A 1 568 ? -26.321 27.280 -0.620 1.00 88.00 568 ASN A N 1
ATOM 4573 C CA . ASN A 1 568 ? -27.639 27.901 -0.612 1.00 88.00 568 ASN A CA 1
ATOM 4574 C C . ASN A 1 568 ? -28.377 27.765 -1.952 1.00 88.00 568 ASN A C 1
ATOM 4576 O O . ASN A 1 568 ? -29.586 27.939 -1.982 1.00 88.00 568 ASN A O 1
ATOM 4580 N N . SER A 1 569 ? -27.678 27.447 -3.046 1.00 88.25 569 SER A N 1
ATOM 4581 C CA . SER A 1 569 ? -28.278 27.268 -4.372 1.00 88.25 569 SER A CA 1
ATOM 4582 C C . SER A 1 569 ? -28.665 25.804 -4.611 1.00 88.25 569 SER A C 1
ATOM 4584 O O . SER A 1 569 ? -27.809 24.944 -4.828 1.00 88.25 569 SER A O 1
ATOM 4586 N N . LEU A 1 570 ? -29.969 25.501 -4.598 1.00 85.81 570 LEU A N 1
ATOM 4587 C CA . LEU A 1 570 ? -30.467 24.115 -4.681 1.00 85.81 570 LEU A CA 1
ATOM 4588 C C . LEU A 1 570 ? -30.106 23.398 -5.991 1.00 85.81 570 LEU A C 1
ATOM 4590 O O . LEU A 1 570 ? -29.937 22.182 -5.991 1.00 85.81 570 LEU A O 1
ATOM 4594 N N . GLN A 1 571 ? -29.979 24.145 -7.089 1.00 88.06 571 GLN A N 1
ATOM 4595 C CA . GLN A 1 571 ? -29.702 23.612 -8.430 1.00 88.06 571 GLN A CA 1
ATOM 4596 C C . GLN A 1 571 ? -28.209 23.620 -8.794 1.00 88.06 571 GLN A C 1
ATOM 4598 O O . GLN A 1 571 ? -27.850 23.350 -9.938 1.00 88.06 571 GLN A O 1
ATOM 4603 N N . ASN A 1 572 ? -27.323 23.952 -7.851 1.00 90.44 572 ASN A N 1
ATOM 4604 C CA . ASN A 1 572 ? -25.894 24.007 -8.129 1.00 90.44 572 ASN A CA 1
ATOM 4605 C C . ASN A 1 572 ? -25.304 22.600 -8.337 1.00 90.44 572 ASN A C 1
ATOM 4607 O O . ASN A 1 572 ? -25.449 21.723 -7.482 1.00 90.44 572 ASN A O 1
ATOM 4611 N N . GLU A 1 573 ? -24.581 22.393 -9.441 1.00 90.62 573 GLU A N 1
ATOM 4612 C CA . GLU A 1 573 ? -23.981 21.096 -9.789 1.00 90.62 573 GLU A CA 1
ATOM 4613 C C . GLU A 1 573 ? -22.960 20.595 -8.751 1.00 90.62 573 GLU A C 1
ATOM 4615 O O . GLU A 1 573 ? -22.809 19.390 -8.539 1.00 90.62 573 GLU A O 1
ATOM 4620 N N . HIS A 1 574 ? -22.310 21.511 -8.028 1.00 89.81 574 HIS A N 1
ATOM 4621 C CA . HIS A 1 574 ? -21.298 21.195 -7.023 1.00 89.81 574 HIS A CA 1
ATOM 4622 C C . HIS A 1 574 ? -21.871 20.925 -5.625 1.00 89.81 574 HIS A C 1
ATOM 4624 O O . HIS A 1 574 ? -21.139 20.494 -4.728 1.00 89.81 574 HIS A O 1
ATOM 4630 N N . ARG A 1 575 ? -23.182 21.120 -5.419 1.00 89.69 575 ARG A N 1
ATOM 4631 C CA . ARG A 1 575 ? -23.838 21.000 -4.106 1.00 89.69 575 ARG A CA 1
ATOM 4632 C C . ARG A 1 575 ? -23.609 19.636 -3.455 1.00 89.69 575 ARG A C 1
ATOM 4634 O O . ARG A 1 575 ? -23.281 19.559 -2.273 1.00 89.69 575 ARG A O 1
ATOM 4641 N N . LYS A 1 576 ? -23.727 18.552 -4.230 1.00 85.12 576 LYS A N 1
ATOM 4642 C CA . LYS A 1 576 ? -23.505 17.178 -3.741 1.00 85.12 576 LYS A CA 1
ATOM 4643 C C . LYS A 1 576 ? -22.054 16.950 -3.312 1.00 85.12 576 LYS A C 1
ATOM 4645 O O . LYS A 1 576 ? -21.807 16.325 -2.286 1.00 85.12 576 LYS A O 1
ATOM 4650 N N . GLN A 1 577 ? -21.096 17.471 -4.076 1.00 84.00 577 GLN A N 1
ATOM 4651 C CA . GLN A 1 577 ? -19.673 17.344 -3.763 1.00 84.00 577 GLN A CA 1
ATOM 4652 C C . GLN A 1 577 ? -19.317 18.105 -2.475 1.00 84.00 577 GLN A C 1
ATOM 4654 O O . GLN A 1 577 ? -18.598 17.565 -1.632 1.00 84.00 577 GLN A O 1
ATOM 4659 N N . LEU A 1 578 ? -19.864 19.312 -2.287 1.00 89.19 578 LEU A N 1
ATOM 4660 C CA . LEU A 1 578 ? -19.685 20.087 -1.057 1.00 89.19 578 LEU A CA 1
ATOM 4661 C C . LEU A 1 578 ? -20.364 19.413 0.147 1.00 89.19 578 LEU A C 1
ATOM 4663 O O . LEU A 1 578 ? -19.752 19.311 1.205 1.00 89.19 578 LEU A O 1
ATOM 4667 N N . LEU A 1 579 ? -21.577 18.868 -0.018 1.00 86.81 579 LEU A N 1
ATOM 4668 C CA . LEU A 1 579 ? -22.262 18.097 1.031 1.00 86.81 579 LEU A CA 1
ATOM 4669 C C . LEU A 1 579 ? -21.423 16.897 1.471 1.00 86.81 579 LEU A C 1
ATOM 4671 O O . LEU A 1 579 ? -21.211 16.696 2.666 1.00 86.81 579 LEU A O 1
ATOM 4675 N N . ASN A 1 580 ? -20.876 16.153 0.510 1.00 80.56 580 ASN A N 1
ATOM 4676 C CA . ASN A 1 580 ? -19.977 15.040 0.791 1.00 80.56 580 ASN A CA 1
ATOM 4677 C C . ASN A 1 580 ? -18.686 15.504 1.484 1.00 80.56 580 ASN A C 1
ATOM 4679 O O . ASN A 1 580 ? -18.130 14.756 2.279 1.00 80.56 580 ASN A O 1
ATOM 4683 N N . PHE A 1 581 ? -18.170 16.707 1.198 1.00 83.50 581 PHE A N 1
ATOM 4684 C CA . PHE A 1 581 ? -17.044 17.286 1.943 1.00 83.50 581 PHE A CA 1
ATOM 4685 C C . PHE A 1 581 ? -17.424 17.566 3.392 1.00 83.50 581 PHE A C 1
ATOM 4687 O O . PHE A 1 581 ? -16.841 16.972 4.293 1.00 83.50 581 PHE A O 1
ATOM 4694 N N . CYS A 1 582 ? -18.448 18.387 3.619 1.00 85.94 582 CYS A N 1
ATOM 4695 C CA . CYS A 1 582 ? -18.837 18.785 4.965 1.00 85.94 582 CYS A CA 1
ATOM 4696 C C . CYS A 1 582 ? -19.249 17.582 5.822 1.00 85.94 582 CYS A C 1
ATOM 4698 O O . CYS A 1 582 ? -18.798 17.472 6.958 1.00 85.94 582 CYS A O 1
ATOM 4700 N N . SER A 1 583 ? -20.032 16.646 5.274 1.00 81.25 583 SER A N 1
ATOM 4701 C CA . SER A 1 583 ? -20.427 15.420 5.980 1.00 81.25 583 SER A CA 1
ATOM 4702 C C . SER A 1 583 ? -19.210 14.618 6.428 1.00 81.25 583 SER A C 1
ATOM 4704 O O . SER A 1 583 ? -19.142 14.166 7.568 1.00 81.25 583 SER A O 1
ATOM 4706 N N . ALA A 1 584 ? -18.239 14.442 5.535 1.00 72.94 584 ALA A N 1
ATOM 4707 C CA . ALA A 1 584 ? -17.091 13.597 5.800 1.00 72.94 584 ALA A CA 1
ATOM 4708 C C . ALA A 1 584 ? -16.122 14.257 6.800 1.00 72.94 584 ALA A C 1
ATOM 4710 O O . ALA A 1 584 ? -15.665 13.590 7.728 1.00 72.94 584 ALA A O 1
ATOM 4711 N N . THR A 1 585 ? -15.898 15.571 6.691 1.00 82.19 585 THR A N 1
ATOM 4712 C CA . THR A 1 585 ? -15.130 16.361 7.669 1.00 82.19 585 THR A CA 1
ATOM 4713 C C . THR A 1 585 ? -15.769 16.310 9.059 1.00 82.19 585 THR A C 1
ATOM 4715 O O . THR A 1 585 ? -15.084 16.071 10.052 1.00 82.19 585 THR A O 1
ATOM 4718 N N . LEU A 1 586 ? -17.095 16.463 9.150 1.00 81.00 586 LEU A N 1
ATOM 4719 C CA . LEU A 1 586 ? -17.813 16.380 10.426 1.00 81.00 586 LEU A CA 1
ATOM 4720 C C . LEU A 1 586 ? -17.734 14.979 11.035 1.00 81.00 586 LEU A C 1
ATOM 4722 O O . LEU A 1 586 ? -17.470 14.848 12.226 1.00 81.00 586 LEU A O 1
ATOM 4726 N N . MET A 1 587 ? -17.899 13.928 10.228 1.00 73.88 587 MET A N 1
ATOM 4727 C CA . MET A 1 587 ? -17.762 12.546 10.699 1.00 73.88 587 MET A CA 1
ATOM 4728 C C . MET A 1 587 ? -16.349 12.225 11.194 1.00 73.88 587 MET A C 1
ATOM 4730 O O . MET A 1 587 ? -16.211 11.503 12.182 1.00 73.88 587 MET A O 1
ATOM 4734 N N . ALA A 1 588 ? -15.314 12.753 10.535 1.00 71.50 588 ALA A N 1
ATOM 4735 C CA . ALA A 1 588 ? -13.925 12.564 10.947 1.00 71.50 588 ALA A CA 1
ATOM 4736 C C . ALA A 1 588 ? -13.634 13.249 12.293 1.00 71.50 588 ALA A C 1
ATOM 4738 O O . ALA A 1 588 ? -12.981 12.664 13.156 1.00 71.50 588 ALA A O 1
ATOM 4739 N N . HIS A 1 589 ? -14.179 14.448 12.512 1.00 76.94 589 HIS A N 1
ATOM 4740 C CA . HIS A 1 589 ? -13.867 15.272 13.684 1.00 76.94 589 HIS A CA 1
ATOM 4741 C C . HIS A 1 589 ? -14.897 15.216 14.820 1.00 76.94 589 HIS A C 1
ATOM 4743 O O . HIS A 1 589 ? -14.668 15.830 15.861 1.00 76.94 589 HIS A O 1
ATOM 4749 N N . ARG A 1 590 ? -15.993 14.453 14.685 1.00 77.25 590 ARG A N 1
ATOM 4750 C CA . ARG A 1 590 ? -17.088 14.386 15.680 1.00 77.25 590 ARG A CA 1
ATOM 4751 C C . ARG A 1 590 ? -16.666 13.996 17.100 1.00 77.25 590 ARG A C 1
ATOM 4753 O O . ARG A 1 590 ? -17.370 14.309 18.050 1.00 77.25 590 ARG A O 1
ATOM 4760 N N . HIS A 1 591 ? -15.535 13.308 17.245 1.00 73.19 591 HIS A N 1
ATOM 4761 C CA . HIS A 1 591 ? -15.021 12.861 18.540 1.00 73.19 591 HIS A CA 1
ATOM 4762 C C . HIS A 1 591 ? -14.386 13.998 19.364 1.00 73.19 591 HIS A C 1
ATOM 4764 O O . HIS A 1 591 ? -14.199 13.847 20.570 1.00 73.19 591 HIS A O 1
ATOM 4770 N N . VAL A 1 592 ? -14.082 15.144 18.742 1.00 77.56 592 VAL A N 1
ATOM 4771 C CA . VAL A 1 592 ? -13.598 16.350 19.424 1.00 77.56 592 VAL A CA 1
ATOM 4772 C C . VAL A 1 592 ? -14.729 17.395 19.442 1.00 77.56 592 VAL A C 1
ATOM 4774 O O . VAL A 1 592 ? -15.318 17.692 18.403 1.00 77.56 592 VAL A O 1
ATOM 4777 N N . PRO A 1 593 ? -15.075 17.990 20.598 1.00 80.69 593 PRO A N 1
ATOM 4778 C CA . PRO A 1 593 ? -16.062 19.070 20.641 1.00 80.69 593 PRO A CA 1
ATOM 4779 C C . PRO A 1 593 ? -15.649 20.244 19.742 1.00 80.69 593 PRO A C 1
ATOM 4781 O O . PRO A 1 593 ? -14.477 20.612 19.745 1.00 80.69 593 PRO A O 1
ATOM 4784 N N . LEU A 1 594 ? -16.591 20.875 19.025 1.00 80.44 594 LEU A N 1
ATOM 4785 C CA . LEU A 1 594 ? -16.290 21.941 18.047 1.00 80.44 594 LEU A CA 1
ATOM 4786 C C . LEU A 1 594 ? -15.403 23.070 18.606 1.00 80.44 594 LEU A C 1
ATOM 4788 O O . LEU A 1 594 ? -14.489 23.513 17.924 1.00 80.44 594 LEU A O 1
ATOM 4792 N N . GLY A 1 595 ? -15.609 23.486 19.861 1.00 76.88 595 GLY A N 1
ATOM 4793 C CA . GLY A 1 595 ? -14.794 24.527 20.508 1.00 76.88 595 GLY A CA 1
ATOM 4794 C C . GLY A 1 595 ? -13.386 24.096 20.945 1.00 76.88 595 GLY A C 1
ATOM 4795 O O . GLY A 1 595 ? -12.627 24.924 21.435 1.00 76.88 595 GLY A O 1
ATOM 4796 N N . LYS A 1 596 ? -13.039 22.811 20.814 1.00 82.06 596 LYS A N 1
ATOM 4797 C CA . LYS A 1 596 ? -11.718 22.246 21.146 1.00 82.06 596 LYS A CA 1
ATOM 4798 C C . LYS A 1 596 ? -10.963 21.738 19.913 1.00 82.06 596 LYS A C 1
ATOM 4800 O O . LYS A 1 596 ? -9.920 21.110 20.064 1.00 82.06 596 LYS A O 1
ATOM 4805 N N . GLN A 1 597 ? -11.504 21.957 18.717 1.00 83.00 597 GLN A N 1
ATOM 4806 C CA . GLN A 1 597 ? -10.858 21.561 17.468 1.00 83.00 597 GLN A CA 1
ATOM 4807 C C . GLN A 1 597 ? -9.576 22.374 17.249 1.00 83.00 597 GLN A C 1
ATOM 4809 O O . GLN A 1 597 ? -9.495 23.542 17.627 1.00 83.00 597 GLN A O 1
ATOM 4814 N N . SER A 1 598 ? -8.584 21.764 16.604 1.00 83.81 598 SER A N 1
ATOM 4815 C CA . SER A 1 598 ? -7.332 22.424 16.206 1.00 83.81 598 SER A CA 1
ATOM 4816 C C . SER A 1 598 ? -7.457 23.257 14.921 1.00 83.81 598 SER A C 1
ATOM 4818 O O . SER A 1 598 ? -6.466 23.818 14.468 1.00 83.81 598 SER A O 1
ATOM 4820 N N . SER A 1 599 ? -8.653 23.316 14.331 1.00 87.31 599 SER A N 1
ATOM 4821 C CA . SER A 1 599 ? -8.967 24.015 13.083 1.00 87.31 599 SER A CA 1
ATOM 4822 C C . SER A 1 599 ? -10.390 24.572 13.139 1.00 87.31 599 SER A C 1
ATOM 4824 O O . SER A 1 599 ? -11.273 24.004 13.791 1.00 87.31 599 SER A O 1
ATOM 4826 N N . ASN A 1 600 ? -10.626 25.670 12.420 1.00 88.31 600 ASN A N 1
ATOM 4827 C CA . ASN A 1 600 ? -11.945 26.277 12.236 1.00 88.31 600 ASN A CA 1
ATOM 4828 C C . ASN A 1 600 ? -12.808 25.555 11.183 1.00 88.31 600 ASN A C 1
ATOM 4830 O O . ASN A 1 600 ? -14.026 25.7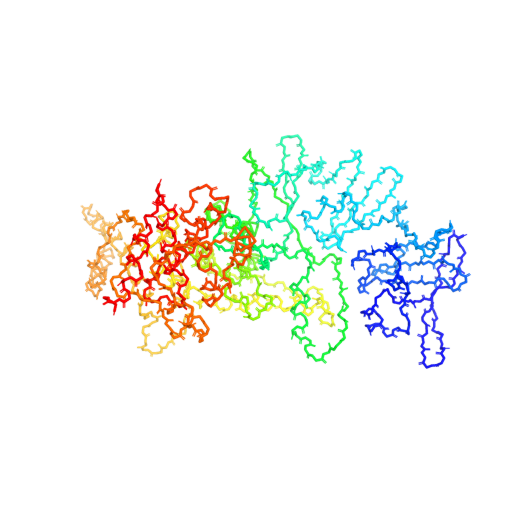50 11.137 1.00 88.31 600 ASN A O 1
ATOM 4834 N N . ILE A 1 601 ? -12.208 24.705 10.346 1.00 91.00 601 ILE A N 1
ATOM 4835 C CA . ILE A 1 601 ? -12.885 24.011 9.241 1.00 91.00 601 ILE A CA 1
ATOM 4836 C C . ILE A 1 601 ? -14.059 23.140 9.721 1.00 91.00 601 ILE A C 1
ATOM 4838 O O . ILE A 1 601 ? -15.122 23.237 9.104 1.00 91.00 601 ILE A O 1
ATOM 4842 N N . PRO A 1 602 ? -13.972 22.333 10.804 1.00 88.50 602 PRO A N 1
ATOM 4843 C CA . PRO A 1 602 ? -15.110 21.543 11.285 1.00 88.50 602 PRO A CA 1
ATOM 4844 C C . PRO A 1 602 ? -16.315 22.403 11.686 1.00 88.50 602 PRO A C 1
ATOM 4846 O O . PRO A 1 602 ? -17.453 22.048 11.374 1.00 88.50 602 PRO A O 1
ATOM 4849 N N . LEU A 1 603 ? -16.078 23.558 12.320 1.00 88.19 603 LEU A N 1
ATOM 4850 C CA . LEU A 1 603 ? -17.134 24.508 12.682 1.00 88.19 603 LEU A CA 1
ATOM 4851 C C . LEU A 1 603 ? -17.816 25.058 11.425 1.00 88.19 603 LEU A C 1
ATOM 4853 O O . LEU A 1 603 ? -19.037 24.980 11.297 1.00 88.19 603 LEU A O 1
ATOM 4857 N N . LEU A 1 604 ? -17.029 25.557 10.469 1.00 90.00 604 LEU A N 1
ATOM 4858 C CA . LEU A 1 604 ? -17.541 26.117 9.217 1.00 90.00 604 LEU A CA 1
ATOM 4859 C C . LEU A 1 604 ? -18.233 25.055 8.343 1.00 90.00 604 LEU A C 1
ATOM 4861 O O . LEU A 1 604 ? -19.259 25.333 7.724 1.00 90.00 604 LEU A O 1
ATOM 4865 N N . CYS A 1 605 ? -17.739 23.815 8.342 1.00 90.44 605 CYS A N 1
ATOM 4866 C CA . CYS A 1 605 ? -18.400 22.683 7.694 1.00 90.44 605 CYS A CA 1
ATOM 4867 C C . CYS A 1 605 ? -19.736 22.337 8.352 1.00 90.44 605 CYS A C 1
ATOM 4869 O O . CYS A 1 605 ? -20.661 21.973 7.633 1.00 90.44 605 CYS A O 1
ATOM 4871 N N . ASN A 1 606 ? -19.875 22.468 9.678 1.00 87.94 606 ASN A N 1
ATOM 4872 C CA . ASN A 1 606 ? -21.161 22.277 10.361 1.00 87.94 606 ASN A CA 1
ATOM 4873 C C . ASN A 1 606 ? -22.190 23.296 9.854 1.00 87.94 606 ASN A C 1
ATOM 4875 O O . ASN A 1 606 ? -23.305 22.922 9.485 1.00 87.94 606 ASN A O 1
ATOM 4879 N N . VAL A 1 607 ? -21.779 24.564 9.737 1.00 86.56 607 VAL A N 1
ATOM 4880 C CA . VAL A 1 607 ? -22.614 25.626 9.159 1.00 86.56 607 VAL A CA 1
ATOM 4881 C C . VAL A 1 607 ? -23.052 25.259 7.742 1.00 86.56 607 VAL A C 1
ATOM 4883 O O . VAL A 1 607 ? -24.250 25.172 7.481 1.00 86.56 607 VAL A O 1
ATOM 4886 N N . LEU A 1 608 ? -22.102 24.972 6.847 1.00 89.81 608 LEU A N 1
ATOM 4887 C CA . LEU A 1 608 ? -22.396 24.621 5.454 1.00 89.81 608 LEU A CA 1
ATOM 4888 C C . LEU A 1 608 ? -23.275 23.371 5.342 1.00 89.81 608 LEU A C 1
ATOM 4890 O O . LEU A 1 608 ? -24.225 23.364 4.565 1.00 89.81 608 LEU A O 1
ATOM 4894 N N . TYR A 1 609 ? -23.010 22.334 6.139 1.00 89.19 609 TYR A N 1
ATOM 4895 C CA . TYR A 1 609 ? -23.788 21.096 6.147 1.00 89.19 609 TYR A CA 1
ATOM 4896 C C . TYR A 1 609 ? -25.261 21.348 6.472 1.00 89.19 609 TYR A C 1
ATOM 4898 O O . TYR A 1 609 ? -26.140 20.763 5.842 1.00 89.19 609 TYR A O 1
ATOM 4906 N N . ARG A 1 610 ? -25.553 22.246 7.418 1.00 84.12 610 ARG A N 1
ATOM 4907 C CA . ARG A 1 610 ? -26.931 22.621 7.765 1.00 84.12 610 ARG A CA 1
ATOM 4908 C C . ARG A 1 610 ? -27.636 23.330 6.614 1.00 84.12 610 ARG A C 1
ATOM 4910 O O . ARG A 1 610 ? -28.793 23.020 6.347 1.00 84.12 610 ARG A O 1
ATOM 4917 N N . VAL A 1 611 ? -26.942 24.231 5.915 1.00 86.38 611 VAL A N 1
ATOM 4918 C CA . VAL A 1 611 ? -27.484 24.892 4.714 1.00 86.38 611 VAL A CA 1
ATOM 4919 C C . VAL A 1 611 ? -27.720 23.864 3.599 1.00 86.38 611 VAL A C 1
ATOM 4921 O O . VAL A 1 611 ? -28.792 23.821 3.007 1.00 86.38 611 VAL A O 1
ATOM 4924 N N . LEU A 1 612 ? -26.763 22.960 3.373 1.00 87.00 612 LEU A N 1
ATOM 4925 C CA . LEU A 1 612 ? -26.849 21.879 2.381 1.00 87.00 612 LEU A CA 1
ATOM 4926 C C . LEU A 1 612 ? -27.917 20.828 2.711 1.00 87.00 612 LEU A C 1
ATOM 4928 O O . LEU A 1 612 ? -28.416 20.148 1.814 1.00 87.00 612 LEU A O 1
ATOM 4932 N N . SER A 1 613 ? -28.266 20.670 3.982 1.00 84.00 613 SER A N 1
ATOM 4933 C CA . SER A 1 613 ? -29.315 19.745 4.422 1.00 84.00 613 SER A CA 1
ATOM 4934 C C . SER A 1 613 ? -30.697 20.395 4.432 1.00 84.00 613 SER A C 1
ATOM 4936 O O . SER A 1 613 ? -31.693 19.698 4.603 1.00 84.00 613 SER A O 1
ATOM 4938 N N . ALA A 1 614 ? -30.787 21.714 4.240 1.00 81.81 614 ALA A N 1
ATOM 4939 C CA . ALA A 1 614 ? -32.066 22.391 4.112 1.00 81.81 614 ALA A CA 1
ATOM 4940 C C . ALA A 1 614 ? -32.710 22.058 2.755 1.00 81.81 614 ALA A C 1
ATOM 4942 O O . ALA A 1 614 ? -32.07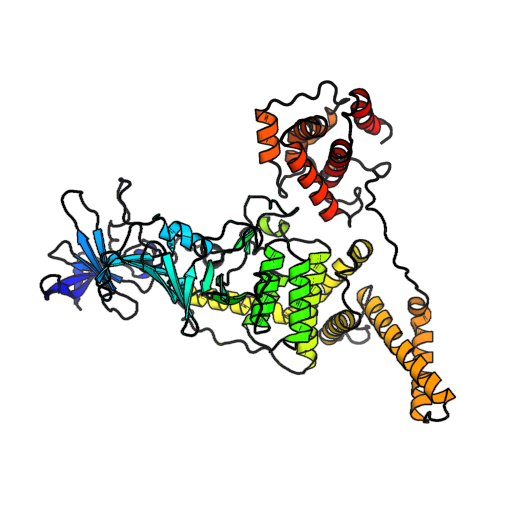7 22.161 1.704 1.00 81.81 614 ALA A O 1
ATOM 4943 N N . GLU A 1 615 ? -33.995 21.699 2.775 1.00 75.38 615 GLU A N 1
ATOM 4944 C CA . GLU A 1 615 ? -34.804 21.437 1.568 1.00 75.38 615 GLU A CA 1
ATOM 4945 C C . GLU A 1 615 ? -35.230 22.722 0.835 1.00 75.38 615 GLU A C 1
ATOM 4947 O O . GLU A 1 615 ? -35.905 22.678 -0.191 1.00 75.38 615 GLU A O 1
ATOM 4952 N N . ARG A 1 616 ? -34.853 23.886 1.367 1.00 77.69 616 ARG A N 1
ATOM 4953 C CA . ARG A 1 616 ? -35.184 25.205 0.832 1.00 77.69 616 ARG A CA 1
ATOM 4954 C C . ARG A 1 616 ? -33.987 26.133 0.940 1.00 77.69 616 ARG A C 1
ATOM 4956 O O . ARG A 1 616 ? -33.199 26.011 1.878 1.00 77.69 616 ARG A O 1
ATOM 4963 N N . GLU A 1 617 ? -33.904 27.088 0.023 1.00 74.81 617 GLU A N 1
ATOM 4964 C CA . GLU A 1 617 ? -32.939 28.181 0.125 1.00 74.81 617 GLU A CA 1
ATOM 4965 C C . GLU A 1 617 ? -33.214 28.980 1.403 1.00 74.81 617 GLU A C 1
ATOM 4967 O O . GLU A 1 617 ? -34.368 29.246 1.766 1.00 74.81 617 GLU A O 1
ATOM 4972 N N . LEU A 1 618 ? -32.153 29.327 2.127 1.00 70.88 618 LEU A N 1
ATOM 4973 C CA . LEU A 1 618 ? -32.285 30.138 3.323 1.00 70.88 618 LEU A CA 1
ATOM 4974 C C . LEU A 1 618 ? -32.585 31.589 2.919 1.00 70.88 618 LEU A C 1
ATOM 4976 O O . LEU A 1 618 ? -31.939 32.115 2.008 1.00 70.88 618 LEU A O 1
ATOM 4980 N N . PRO A 1 619 ? -33.527 32.265 3.604 1.00 65.06 619 PRO A N 1
ATOM 4981 C CA . PRO A 1 619 ? -33.749 33.692 3.409 1.00 65.06 619 PRO A CA 1
ATOM 4982 C C . PRO A 1 619 ? -32.445 34.474 3.602 1.00 65.06 619 PRO A C 1
ATOM 4984 O O . PRO A 1 619 ? -31.674 34.162 4.513 1.00 65.06 619 PRO A O 1
ATOM 4987 N N . ALA A 1 620 ? -32.229 35.533 2.818 1.00 60.91 620 ALA A N 1
ATOM 4988 C CA . ALA A 1 620 ? -31.060 36.410 2.969 1.00 60.91 620 ALA A CA 1
ATOM 4989 C C . ALA A 1 620 ? -30.909 36.932 4.415 1.00 60.91 620 ALA A C 1
ATOM 4991 O O . ALA A 1 620 ? -29.806 37.028 4.946 1.00 60.91 620 ALA A O 1
ATOM 4992 N N . ASP A 1 621 ? -32.032 37.171 5.096 1.00 57.03 621 ASP A N 1
ATOM 4993 C CA . ASP A 1 621 ? -32.052 37.600 6.495 1.00 57.03 621 ASP A CA 1
ATOM 4994 C C . ASP A 1 621 ? -31.666 36.481 7.471 1.00 57.03 621 ASP A C 1
ATOM 4996 O O . ASP A 1 621 ? -31.055 36.752 8.503 1.00 57.03 621 ASP A O 1
ATOM 5000 N N . ALA A 1 622 ? -31.969 35.219 7.145 1.00 56.12 622 ALA A N 1
ATOM 5001 C CA . ALA A 1 622 ? -31.573 34.072 7.955 1.00 56.12 622 ALA A CA 1
ATOM 5002 C C . ALA A 1 622 ? -30.056 33.883 7.920 1.00 56.12 622 ALA A C 1
ATOM 5004 O O . ALA A 1 622 ? -29.478 33.610 8.962 1.00 56.12 622 ALA A O 1
ATOM 5005 N N . LEU A 1 623 ? -29.409 34.110 6.770 1.00 54.59 623 LEU A N 1
ATOM 5006 C CA . LEU A 1 623 ? -27.946 34.150 6.643 1.00 54.59 623 LEU A CA 1
ATOM 5007 C C . LEU A 1 623 ? -27.344 35.339 7.415 1.00 54.59 623 LEU A C 1
ATOM 5009 O O . LEU A 1 623 ? -26.309 35.199 8.062 1.00 54.59 623 LEU A O 1
ATOM 5013 N N . GLY A 1 624 ? -28.050 36.473 7.460 1.00 47.84 624 GLY A N 1
ATOM 5014 C CA . GLY A 1 624 ? -27.703 37.618 8.305 1.00 47.84 624 GLY A CA 1
ATOM 5015 C C . GLY A 1 624 ? -27.817 37.378 9.814 1.00 47.84 624 GLY A C 1
ATOM 5016 O O . GLY A 1 624 ? -27.107 38.005 10.599 1.00 47.84 624 GLY A O 1
ATOM 5017 N N . TYR A 1 625 ? -28.653 36.434 10.250 1.00 46.19 625 TYR A N 1
ATOM 5018 C CA . TYR A 1 625 ? -28.707 36.013 11.654 1.00 46.19 625 TYR A CA 1
ATOM 5019 C C . TYR A 1 625 ? -27.432 35.279 12.096 1.00 46.19 625 TYR A C 1
ATOM 5021 O O . TYR A 1 625 ? -27.047 35.380 13.260 1.00 46.19 625 TYR A O 1
ATOM 5029 N N . TRP A 1 626 ? -26.724 34.620 11.174 1.00 53.28 626 TRP A N 1
ATOM 5030 C CA . TRP A 1 626 ? -25.434 33.983 11.461 1.00 53.28 626 TRP A CA 1
ATOM 5031 C C . TRP A 1 626 ? -24.314 35.002 11.676 1.00 53.28 626 TRP A C 1
ATOM 5033 O O . TRP A 1 626 ? -23.451 34.783 12.521 1.00 53.28 626 TRP A O 1
ATOM 5043 N N . SER A 1 627 ? -24.354 36.153 10.993 1.00 41.78 627 SER A N 1
ATOM 5044 C CA . SER A 1 627 ? -23.408 37.245 11.256 1.00 41.78 627 SER A CA 1
ATOM 5045 C C . SER A 1 627 ? -23.697 37.955 12.583 1.00 41.78 627 SER A C 1
ATOM 5047 O O . SER A 1 627 ? -22.772 38.468 13.201 1.00 41.78 627 SER A O 1
ATOM 5049 N N . ARG A 1 628 ? -24.962 37.975 13.036 1.00 38.75 628 ARG A N 1
ATOM 5050 C CA . ARG A 1 628 ? -25.384 38.571 14.321 1.00 38.75 628 ARG A CA 1
ATOM 5051 C C . ARG A 1 628 ? -25.040 37.738 15.545 1.00 38.75 628 ARG A C 1
ATOM 5053 O O . ARG A 1 628 ? -25.004 38.294 16.638 1.00 38.75 628 ARG A O 1
ATOM 5060 N N . TYR A 1 629 ? -24.726 36.454 15.384 1.00 44.62 629 TYR A N 1
ATOM 5061 C CA . TYR A 1 629 ? -24.157 35.696 16.494 1.00 44.62 629 TYR A CA 1
ATOM 5062 C C . TYR A 1 629 ? -22.863 36.350 17.001 1.00 44.62 629 TYR A C 1
ATOM 5064 O O . TYR A 1 629 ? -22.654 36.306 18.201 1.00 44.62 629 TYR A O 1
ATOM 5072 N N . LYS A 1 630 ? -22.079 37.070 16.168 1.00 40.16 630 LYS A N 1
ATOM 5073 C CA . LYS A 1 630 ? -20.888 37.839 16.610 1.00 40.16 630 LYS A CA 1
ATOM 5074 C C . LYS A 1 630 ? -21.147 38.854 17.732 1.00 40.16 630 LYS A C 1
ATOM 5076 O O . LYS A 1 630 ? -20.187 39.261 18.369 1.00 40.16 630 LYS A O 1
ATOM 5081 N N . GLU A 1 631 ? -22.388 39.294 17.947 1.00 30.38 631 GLU A N 1
ATOM 5082 C CA . GLU A 1 631 ? -22.720 40.342 18.930 1.00 30.38 631 GLU A CA 1
ATOM 5083 C C . GLU A 1 631 ? -23.421 39.811 20.197 1.00 30.38 631 GLU A C 1
ATOM 5085 O O . GLU A 1 631 ? -23.696 40.574 21.118 1.00 30.38 631 GLU A O 1
ATOM 5090 N N . LEU A 1 632 ? -23.666 38.499 20.281 1.00 29.47 632 LEU A N 1
ATOM 5091 C CA . LEU A 1 632 ? -24.005 37.776 21.522 1.00 29.47 632 LEU A CA 1
ATOM 5092 C C . LEU A 1 632 ? -22.981 36.657 21.816 1.00 29.47 632 LEU A C 1
ATOM 5094 O O . LEU A 1 632 ? -23.261 35.729 22.578 1.00 29.47 632 LEU A O 1
ATOM 5098 N N . ILE A 1 633 ? -21.815 36.778 21.175 1.00 33.84 633 ILE A N 1
ATOM 5099 C CA . ILE A 1 633 ? -20.593 35.978 21.283 1.00 33.84 633 ILE A CA 1
ATOM 5100 C C . ILE A 1 633 ? -19.629 36.651 22.260 1.00 33.84 633 ILE A C 1
ATOM 5102 O O . ILE A 1 633 ? -19.484 37.893 22.175 1.00 33.84 633 ILE A O 1
#

pLDDT: mean 84.86, std 12.62, range [29.47, 98.25]

Radius of gyration: 31.25 Å; chains: 1; bounding box: 79×72×93 Å

Secondary structure (DSSP, 8-state):
-EEEEETTEEEEEEEEE-TTS-EEEEEEEBSSHHHHHHTT-S-B-TTS--SSS------GGGSSTT-EEEEESSSSEEEEE-TTS-EEEEEEEPSSS-SPEEEEETTTTEEEPPTT-HHHHHHTTTS-GGGEEEEEETTEEEEEEGGGTEEEEEETTEEEEEETTEEEEE----S-SS-TT---EEEEETTEEEEEEE---EEEEEEEPTTSSSEEEEE-TT-HHHHHHHHHHTTT--PPP----TT---EEEEEE-TTS-EE-SSHHHHHHHHHHHHHTT-HHHHHHHHHHHHHTS-S----HHHHHHHHHHHH-TTBPSSGGGGGG----HHHHHHHHHHHHHHHHHHTTT----PPPP-S-TTSHHHHHHHHHHHHHHHHHHTHHHHHHHHHHHHHHHGGG--GGGPPPHHHHHHHHHHHHHTS---TTS-S--HHHHHHHHHHHHHHHHHHHHHHHHHHHTT---HHHHHHHHHHHHHHHHTHHHHT---------------TT----GGGS-HHHHHHHHT--S-TT----HHHHHHHHHH--TT--HHHHHHHHHHHHHHHH-TT-TTHHHHHHHHHHHHHHHTTS-GGG-SSSHHHHHHHHHHHHH-SSPPPHHHHHHHHHGGG--

Sequence (633 aa):
MRFIKHEALYHVQKKWKDNAGHLSWFQLSALTEAQQAGLALDKGLDLLKGPNRARLQLAETIIERDSLAWVCCDKEELLITDARNEPWYRGTKTYPRGKVWELTDVQQQAVLCTQGTWIHQQLSAMESSEFIAVAQKGHEYIATLARYGLQYSIQDHAIHMDWEGSRYRLQNASAGRWGEGIRHLTFVAGTHAICVLPVQPFIQTHERSQQSAYYRLEQDTGANIPRHVMRKRMRGEDKPLLWQYTGTEQYVVLKMNEKGEPNPQNSAEALYLCYVYLGSNQPDKAWAILDDCDKRLGGLSGTYDEMRYLSWIITALPYPLDDNDADAVILNPPYVACKLKALALLAAFSRQDKRIVFPEPTQDERTVNGQYERHMMDGVKGFYDNVNHDIYALYSQMQAMRREMPVAFTLSDVACKQLLQFYHDHIPAQENEPKAVGAMGYEWVRLHLLTLRQEHAHLEAKALTGTASSYDQQRQHEIEHFIKHHEGIAKVRSDLEYVSVDLSLPFGVNINDSMLSQTSKKCVSQWGAFKDLTATSAQQVAAMKALSLKMTDDEFIAYFNSYLFISNSLQNEHRKQLLNFCSATLMAHRHVPLGKQSSNIPLLCNVLYRVLSAERELPADALGYWSRYKELI

Foldseek 3Di:
DDWDDDPPDTWDWDWDQDPVRDTFIWTWAACDLLQCQVVVNDHHDCLPPDDDPPRQLAACQCRFDQWIWTQGPVFQKIFIAGNVRHTAWIWHDDPDVPDYTWIAGPPLRWTKDGFDPVVLVQQCLAAHSSQWIWTHDPQKIWIANQLARDIWTGDPNWTWDQDPNDIWTWDSDDDDDQFFQFRWTWTDDPQWIKIKGWLFAWDFDQDCGPVFLAGQIHGPSVCLVLVLVLCVVPPPDPRDARHNRGNNTHMDMFIADNVRHGDDPALLSLLSSLLSCVLRVNLLSSVVSLVCCVPVRVFDPQEPSLLLSLCCLQPPSPPDSDPVCVVRDQQALSSLLSNLSSLLSVLVVVVVVDHHDQDDQPDDCVHSSSVSSVVSSVSSVVCVLCVLVSLVVSVVSNVLCVLVHDPSSDDDLSSLLSSLVSNLVNQDDDPPDDSDDDPSNLSNLLSVLVVLVVLLVVLVVCVVVVNHDPVSVVSNVVSVVSCVVPVVSVPDDDDDDDDDQPLDDDQPQDADCVQEDPVLVVLLVPPALLPPLDDDPVLLVVLLVQDDPSQGLHNCSVSLSSLQVLLLDPPRPCLVVLLSNLVNLLSSCSSPPCSRDPHVSNVSSSVSNVSSPDPHRDPSNNSNVVVVSVVVD